Protein AF-A0A8J7Q2M4-F1 (afdb_monomer_lite)

Secondary structure (DSSP, 8-state):
--TTEETTEEPP---TTTS-HHHHTTPPP-HHHHHHHHHHHHHHHHHS-PPP--SSSHHHHHHHHHHHHHHHH-TT-HHHHHHHHHS-S-HHHHHHHHHHHHH-S-PPP-PPP--PPPP--HHHHHHHHHHHHHHHHHHHHHS-GGG-SSPPP-STTTSHHHHHHHHTT-GGGHHHHHHHHHHHHHHHTTS---S-SSSSHHHHHHHHHHHHHHHT-HHHHHHHHHTS--HHHHHH----STTTSHHHHHHHHHHHHHH-SS-HHHHHHHHHHHHHHHS-HHHHHHHHHHS----GGG---TTTSTTTSHHHHHHHHHHHHHHH--HHHHHHHHHHHHHHHHHHHHHHHHHTSTT--GGGG-TTTSHHHHHHHHHHHHHHHT-HHHHHHHHHHHHHHHHHGGG----STTTSHHHHHHHHHHHHHHH--THHHHHHHHHHHHHHTS-BS-TTS-B---TTSS-----TTTSHHHHHHHHHHHH-TTSPPTT---GGGGGS--

Structure (mmCIF, N/CA/C/O backbone):
data_AF-A0A8J7Q2M4-F1
#
_entry.id   AF-A0A8J7Q2M4-F1
#
loop_
_atom_site.group_PDB
_atom_site.id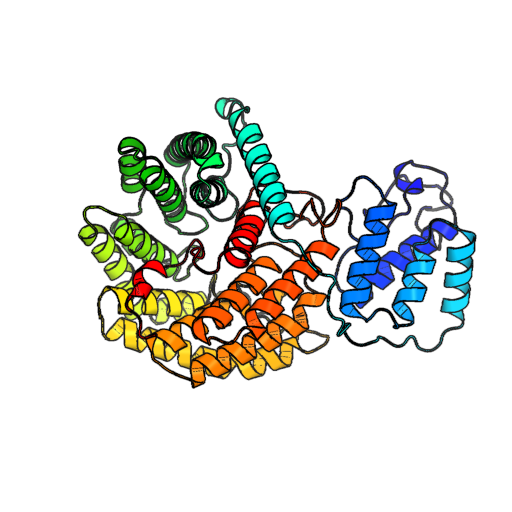
_atom_site.type_symbol
_atom_site.label_atom_id
_atom_site.label_alt_id
_atom_site.label_comp_id
_atom_site.label_asym_id
_atom_site.label_entity_id
_atom_site.label_seq_id
_atom_site.pdbx_PDB_ins_code
_atom_site.Cartn_x
_atom_site.Cartn_y
_atom_site.Cartn_z
_atom_site.occupancy
_atom_site.B_iso_or_equiv
_atom_site.auth_seq_id
_atom_site.auth_comp_id
_atom_site.auth_asym_id
_atom_site.auth_atom_id
_atom_site.pdbx_PDB_model_num
ATOM 1 N N . PHE A 1 1 ? 13.511 6.022 -39.181 1.00 54.66 1 PHE A N 1
ATOM 2 C CA . PHE A 1 1 ? 13.215 6.863 -38.017 1.00 54.66 1 PHE A CA 1
ATOM 3 C C . PHE A 1 1 ? 14.419 7.785 -37.867 1.00 54.66 1 PHE A C 1
ATOM 5 O O . PHE A 1 1 ? 15.517 7.347 -38.203 1.00 54.66 1 PHE A O 1
ATOM 12 N N . GLU A 1 2 ? 14.200 9.055 -37.525 1.00 60.75 2 GLU A N 1
ATOM 13 C CA . GLU A 1 2 ? 15.262 9.991 -37.123 1.00 60.75 2 GLU A CA 1
ATOM 14 C C . GLU A 1 2 ? 14.833 10.677 -35.814 1.00 60.75 2 GLU A C 1
ATOM 16 O O . GLU A 1 2 ? 14.734 11.899 -35.750 1.00 60.75 2 GLU A O 1
ATOM 21 N N . LEU A 1 3 ? 14.487 9.909 -34.773 1.00 65.38 3 LEU A N 1
ATOM 22 C CA . LEU A 1 3 ? 13.840 10.466 -33.567 1.00 65.38 3 LEU A CA 1
ATOM 23 C C . LEU A 1 3 ? 14.702 11.523 -32.852 1.00 65.38 3 LEU A C 1
ATOM 25 O O . LEU A 1 3 ? 14.174 12.378 -32.147 1.00 65.38 3 LEU A O 1
ATOM 29 N N . SER A 1 4 ? 16.019 11.501 -33.064 1.00 65.31 4 SER A N 1
ATOM 30 C CA . SER A 1 4 ? 16.969 12.463 -32.492 1.00 65.31 4 SER A CA 1
ATOM 31 C C . SER A 1 4 ? 17.315 13.651 -33.400 1.00 65.31 4 SER A C 1
ATOM 33 O O . SER A 1 4 ? 18.139 14.483 -33.006 1.00 65.31 4 SER A O 1
ATOM 35 N N . ARG A 1 5 ? 16.745 13.750 -34.612 1.00 71.06 5 ARG A N 1
ATOM 36 C CA . ARG A 1 5 ? 17.002 14.856 -35.552 1.00 71.06 5 ARG A CA 1
ATOM 37 C C . ARG A 1 5 ? 15.711 15.560 -35.964 1.00 71.06 5 ARG A C 1
ATOM 39 O O . ARG A 1 5 ? 14.682 14.941 -36.189 1.00 71.06 5 ARG A O 1
ATOM 46 N N . CYS A 1 6 ? 15.790 16.880 -36.090 1.00 70.06 6 CYS A N 1
ATOM 47 C CA . CYS A 1 6 ? 14.742 17.724 -36.654 1.00 70.06 6 CYS A CA 1
ATOM 48 C C . CYS A 1 6 ? 15.389 18.594 -37.734 1.00 70.06 6 CYS A C 1
ATOM 50 O O . CYS A 1 6 ? 16.362 19.292 -37.445 1.00 70.06 6 CYS A O 1
ATOM 52 N N . ASP A 1 7 ? 14.917 18.478 -38.978 1.00 75.56 7 ASP A N 1
ATOM 53 C CA . ASP A 1 7 ? 15.505 19.121 -40.164 1.00 75.56 7 ASP A CA 1
ATOM 54 C C . ASP A 1 7 ? 17.015 18.853 -40.325 1.00 75.56 7 ASP A C 1
ATOM 56 O O . ASP A 1 7 ? 17.812 19.743 -40.619 1.00 75.56 7 ASP A O 1
ATOM 60 N N . GLY A 1 8 ? 17.438 17.610 -40.069 1.00 74.62 8 GLY A N 1
ATOM 61 C CA . GLY A 1 8 ? 18.845 17.199 -40.139 1.00 74.62 8 GLY A CA 1
ATOM 62 C C . GLY A 1 8 ? 19.716 17.673 -38.968 1.00 74.62 8 GLY A C 1
ATOM 63 O O . GLY A 1 8 ? 20.886 17.293 -38.892 1.00 74.62 8 GLY A O 1
ATOM 64 N N . VAL A 1 9 ? 19.162 18.444 -38.026 1.00 78.69 9 VAL A N 1
ATOM 65 C CA . VAL A 1 9 ? 19.864 18.944 -36.838 1.00 78.69 9 VAL A CA 1
ATOM 66 C C . VAL A 1 9 ? 19.563 18.058 -35.636 1.00 78.69 9 VAL A C 1
ATOM 68 O O . VAL A 1 9 ? 18.403 17.864 -35.267 1.00 78.69 9 VAL A O 1
ATOM 71 N N . GLN A 1 10 ? 20.610 17.557 -34.979 1.00 81.19 10 GLN A N 1
ATOM 72 C CA . GLN A 1 10 ? 20.460 16.858 -33.706 1.00 81.19 10 GLN A CA 1
ATOM 73 C C . GLN A 1 10 ? 20.028 17.830 -32.607 1.00 81.19 10 GLN A C 1
ATOM 75 O O . GLN A 1 10 ? 20.645 18.878 -32.403 1.00 81.19 10 GLN A O 1
ATOM 80 N N . ARG A 1 11 ? 18.985 17.461 -31.863 1.00 80.62 11 ARG A N 1
ATOM 81 C CA . ARG A 1 11 ? 18.582 18.165 -30.643 1.00 80.62 11 ARG A CA 1
ATOM 82 C C . ARG A 1 11 ? 19.060 17.366 -29.442 1.00 80.62 11 ARG A C 1
ATOM 84 O O . ARG A 1 11 ? 18.875 16.155 -29.400 1.00 80.62 11 ARG A O 1
ATOM 91 N N . TYR A 1 12 ? 19.668 18.042 -28.470 1.00 80.50 12 TYR A N 1
ATOM 92 C CA . TYR A 1 12 ? 19.972 17.396 -27.201 1.00 80.50 12 TYR A CA 1
ATOM 93 C C . TYR A 1 12 ? 18.667 17.126 -26.454 1.00 80.50 12 TYR A C 1
ATOM 95 O O . TYR A 1 12 ? 17.903 18.047 -26.164 1.00 80.50 12 TYR A O 1
ATOM 103 N N . GLY A 1 13 ? 18.416 15.857 -26.169 1.00 76.19 13 GLY A N 1
ATOM 104 C CA . GLY A 1 13 ? 17.233 15.386 -25.473 1.00 76.19 13 GLY A CA 1
ATOM 105 C C . GLY A 1 13 ? 17.341 13.885 -25.264 1.00 76.19 13 GLY A C 1
ATOM 106 O O . GLY A 1 13 ? 17.890 13.174 -26.103 1.00 76.19 13 GLY A O 1
ATOM 107 N N . TRP A 1 14 ? 16.854 13.411 -24.125 1.00 85.19 14 TRP A N 1
ATOM 108 C CA . TRP A 1 14 ? 16.792 11.989 -23.820 1.00 85.19 14 TRP A CA 1
ATOM 109 C C . TRP A 1 14 ? 15.557 11.715 -22.966 1.00 85.19 14 TRP A C 1
ATOM 111 O O . TRP A 1 14 ? 15.141 12.556 -22.165 1.00 85.19 14 TRP A O 1
ATOM 121 N N . SER A 1 15 ? 14.977 10.534 -23.139 1.00 89.38 15 SER A N 1
ATOM 122 C CA . SER A 1 15 ? 13.869 10.038 -22.325 1.00 89.38 15 SER A CA 1
ATOM 123 C C . SER A 1 15 ? 14.352 8.821 -21.547 1.00 89.38 15 SER A C 1
ATOM 125 O O . SER A 1 15 ? 14.876 7.872 -22.134 1.00 89.38 15 SER A O 1
ATOM 127 N N . ALA A 1 16 ? 14.227 8.854 -20.219 1.00 89.75 16 ALA A N 1
ATOM 128 C CA . ALA A 1 16 ? 14.789 7.821 -19.356 1.00 89.75 16 ALA A CA 1
ATOM 129 C C . ALA A 1 16 ? 14.240 6.434 -19.697 1.00 89.75 16 ALA A C 1
ATOM 131 O O . ALA A 1 16 ? 13.033 6.256 -19.812 1.00 89.75 16 ALA A O 1
ATOM 132 N N . GLY A 1 17 ? 15.141 5.474 -19.931 1.00 92.56 17 GLY A N 1
ATOM 133 C CA . GLY A 1 17 ? 14.787 4.104 -20.309 1.00 92.56 17 GLY A CA 1
ATOM 134 C C . GLY A 1 17 ? 14.339 3.918 -21.767 1.00 92.56 17 GLY A C 1
ATOM 135 O O . GLY A 1 17 ? 14.382 2.803 -22.276 1.00 92.56 17 GLY A O 1
ATOM 136 N N . TYR A 1 18 ? 13.965 4.994 -22.464 1.00 94.12 18 TYR A N 1
ATOM 137 C CA . TYR A 1 18 ? 13.551 4.972 -23.873 1.00 94.12 18 TYR A CA 1
ATOM 138 C C . TYR A 1 18 ? 14.671 5.373 -24.839 1.00 94.12 18 TYR A C 1
ATOM 140 O O . TYR A 1 18 ? 14.650 4.998 -26.009 1.00 94.12 18 TYR A O 1
ATOM 148 N N . SER A 1 19 ? 15.655 6.130 -24.367 1.00 90.25 19 SER A N 1
ATOM 149 C CA . SER A 1 19 ? 16.821 6.552 -25.140 1.00 90.25 19 SER A CA 1
ATOM 150 C C . SER A 1 19 ? 18.034 5.681 -24.826 1.00 90.25 19 SER A C 1
ATOM 152 O O . SER A 1 19 ? 18.314 5.402 -23.659 1.00 90.25 19 SER A O 1
ATOM 154 N N . HIS A 1 20 ? 18.812 5.323 -25.851 1.00 89.00 20 HIS A N 1
ATOM 155 C CA . HIS A 1 20 ? 20.109 4.676 -25.649 1.00 89.00 20 HIS A CA 1
ATOM 156 C C . HIS A 1 20 ? 21.079 5.612 -24.897 1.00 89.00 20 HIS A C 1
ATOM 158 O O . HIS A 1 20 ? 21.029 6.837 -25.050 1.00 89.00 20 HIS A O 1
ATOM 164 N N . VAL A 1 21 ? 21.998 5.052 -24.097 1.00 85.69 21 VAL A N 1
ATOM 165 C CA . VAL A 1 21 ? 22.887 5.818 -23.194 1.00 85.69 21 VAL A CA 1
ATOM 166 C C . VAL A 1 21 ? 23.758 6.861 -23.914 1.00 85.69 21 VAL A C 1
ATOM 168 O O . VAL A 1 21 ? 24.092 7.892 -23.328 1.00 85.69 21 VAL A O 1
ATOM 171 N N . CYS A 1 22 ? 24.079 6.643 -25.193 1.00 85.62 22 CYS A N 1
ATOM 172 C CA . CYS A 1 22 ? 24.818 7.598 -26.028 1.00 85.62 22 CYS A CA 1
ATOM 173 C C . CYS A 1 22 ? 24.099 8.959 -26.142 1.00 85.62 22 CYS A C 1
ATOM 175 O O . CYS A 1 22 ? 24.745 10.007 -26.103 1.00 85.62 22 CYS A O 1
ATOM 177 N N . GLN A 1 23 ? 22.760 8.972 -26.184 1.00 83.50 23 GLN A N 1
ATOM 178 C CA . GLN A 1 23 ? 21.968 10.202 -26.299 1.00 83.50 23 GLN A CA 1
ATOM 179 C C . GLN A 1 23 ? 22.057 11.045 -25.023 1.00 83.50 23 GLN A C 1
ATOM 181 O O . GLN A 1 23 ? 22.175 12.268 -25.097 1.00 83.50 23 GLN A O 1
ATOM 186 N N . ARG A 1 24 ? 22.115 10.404 -23.846 1.00 84.12 24 ARG A N 1
ATOM 187 C CA . ARG A 1 24 ? 22.366 11.091 -22.565 1.00 84.12 24 ARG A CA 1
ATOM 188 C C . ARG A 1 24 ? 23.734 11.782 -22.545 1.00 84.12 24 ARG A C 1
ATOM 190 O O . ARG A 1 24 ? 23.892 12.805 -21.890 1.00 84.12 24 ARG A O 1
ATOM 197 N N . ARG A 1 25 ? 24.717 11.245 -23.273 1.00 86.44 25 ARG A N 1
ATOM 198 C CA . ARG A 1 25 ? 26.064 11.821 -23.434 1.00 86.44 25 ARG A CA 1
ATOM 199 C C . ARG A 1 25 ? 26.156 12.842 -24.575 1.00 86.44 25 ARG A C 1
ATOM 201 O O . ARG A 1 25 ? 27.236 13.366 -24.827 1.00 86.44 25 ARG A O 1
ATOM 208 N N . ASN A 1 26 ? 25.035 13.139 -25.240 1.00 85.06 26 ASN A N 1
ATOM 209 C CA . ASN A 1 26 ? 24.953 13.989 -26.428 1.00 85.06 26 ASN A CA 1
ATOM 210 C C . ASN A 1 26 ? 25.870 13.535 -27.580 1.00 85.06 26 ASN A C 1
ATOM 212 O O . ASN A 1 26 ? 26.388 14.355 -28.339 1.00 85.06 26 ASN A O 1
ATOM 216 N N . GLU A 1 27 ? 26.095 12.229 -27.707 1.00 88.56 27 GLU A N 1
ATOM 217 C CA . GLU A 1 27 ? 26.829 11.673 -28.843 1.00 88.56 27 GLU A CA 1
ATOM 218 C C . GLU A 1 27 ? 25.993 11.797 -30.137 1.00 88.56 27 GLU A C 1
ATOM 220 O O . GLU A 1 27 ? 24.762 11.885 -30.061 1.00 88.56 27 GLU A O 1
ATOM 225 N N . PRO A 1 28 ? 26.616 11.814 -31.335 1.00 86.88 28 PRO A N 1
ATOM 226 C CA . PRO A 1 28 ? 25.882 11.849 -32.595 1.00 86.88 28 PRO A CA 1
ATOM 227 C C . PRO A 1 28 ? 24.929 10.658 -32.740 1.00 86.88 28 PRO A C 1
ATOM 229 O O . PRO A 1 28 ? 25.374 9.510 -32.816 1.00 86.88 28 PRO A O 1
ATOM 232 N N . ALA A 1 29 ? 23.631 10.939 -32.818 1.00 84.56 29 ALA A N 1
ATOM 233 C CA . ALA A 1 29 ? 22.599 9.919 -32.919 1.00 84.56 29 ALA A CA 1
ATOM 234 C C . ALA A 1 29 ? 22.692 9.147 -34.240 1.00 84.56 29 ALA A C 1
ATOM 236 O O . ALA A 1 29 ? 22.943 9.727 -35.310 1.00 84.56 29 ALA A O 1
ATOM 237 N N . ARG A 1 30 ? 22.452 7.839 -34.152 1.00 86.81 30 ARG A N 1
ATOM 238 C CA . ARG A 1 30 ? 22.443 6.896 -35.274 1.00 86.81 30 ARG A CA 1
ATOM 239 C C . ARG A 1 30 ? 21.058 6.276 -35.440 1.00 86.81 30 ARG A C 1
ATOM 241 O O . ARG A 1 30 ? 20.258 6.253 -34.511 1.00 86.81 30 ARG A O 1
ATOM 248 N N . VAL A 1 31 ? 20.782 5.720 -36.620 1.00 86.44 31 VAL A N 1
ATOM 249 C CA . VAL A 1 31 ? 19.495 5.053 -36.907 1.00 86.44 31 VAL A CA 1
ATOM 250 C C . VAL A 1 31 ? 19.258 3.872 -35.961 1.00 86.44 31 VAL A C 1
ATOM 252 O O . VAL A 1 31 ? 18.121 3.565 -35.611 1.00 86.44 31 VAL A O 1
ATOM 255 N N . GLU A 1 32 ? 20.324 3.210 -35.519 1.00 90.50 32 GLU A N 1
ATOM 256 C CA . GLU A 1 32 ? 20.256 2.076 -34.603 1.00 90.50 32 GLU A CA 1
ATOM 257 C C . GLU A 1 32 ? 19.835 2.467 -33.183 1.00 90.50 32 GLU A C 1
ATOM 259 O O . GLU A 1 32 ? 19.390 1.598 -32.431 1.00 90.50 32 GLU A O 1
ATOM 264 N N . ASP A 1 33 ? 19.934 3.745 -32.810 1.00 89.81 33 ASP A N 1
ATOM 265 C CA . ASP A 1 33 ? 19.435 4.244 -31.524 1.00 89.81 33 ASP A CA 1
ATOM 266 C C . ASP A 1 33 ? 17.899 4.302 -31.518 1.00 89.81 33 ASP A C 1
ATOM 268 O O . ASP A 1 33 ? 17.270 4.003 -30.505 1.00 89.81 33 ASP A O 1
ATOM 272 N N . ASP A 1 34 ? 17.271 4.546 -32.671 1.00 90.31 34 ASP A N 1
ATOM 273 C CA . ASP A 1 34 ? 15.809 4.508 -32.798 1.00 90.31 34 ASP A CA 1
ATOM 274 C C . ASP A 1 34 ? 15.253 3.084 -32.650 1.00 90.31 34 ASP A C 1
ATOM 276 O O . ASP A 1 34 ? 14.114 2.895 -32.218 1.00 90.31 34 ASP A O 1
ATOM 280 N N . TYR A 1 35 ? 16.047 2.058 -32.980 1.00 94.12 35 TYR A N 1
ATOM 281 C CA . TYR A 1 35 ? 15.668 0.664 -32.736 1.00 94.12 35 TYR A CA 1
ATOM 282 C C . TYR A 1 35 ? 15.682 0.315 -31.243 1.00 94.12 35 TYR A C 1
ATOM 284 O O . TYR A 1 35 ? 14.840 -0.473 -30.814 1.00 94.12 35 TYR A O 1
ATOM 292 N N . TYR A 1 36 ? 16.552 0.952 -30.450 1.00 94.56 36 TYR A N 1
ATOM 293 C CA . TYR A 1 36 ? 16.499 0.858 -28.989 1.00 94.56 36 TYR A CA 1
ATOM 294 C C . TYR A 1 36 ? 15.200 1.468 -28.458 1.00 94.56 36 TYR A C 1
ATOM 296 O O . TYR A 1 36 ? 14.459 0.810 -27.726 1.00 94.56 36 TYR A O 1
ATOM 304 N N . SER A 1 37 ? 14.867 2.686 -28.900 1.00 94.06 37 SER A N 1
ATOM 305 C CA . SER A 1 37 ? 13.611 3.341 -28.519 1.00 94.06 37 SER A CA 1
ATOM 306 C C . SER A 1 37 ? 12.389 2.523 -28.918 1.00 94.06 37 SER A C 1
ATOM 308 O O . SER A 1 37 ? 11.468 2.377 -28.120 1.00 94.06 37 SER A O 1
ATOM 310 N N . LEU A 1 38 ? 12.404 1.898 -30.099 1.00 94.75 38 LEU A N 1
ATOM 311 C CA . LEU A 1 38 ? 11.361 0.961 -30.509 1.00 94.75 38 LEU A CA 1
ATOM 312 C C . LEU A 1 38 ? 11.246 -0.234 -29.549 1.00 94.75 38 LEU A C 1
ATOM 314 O O . LEU A 1 38 ? 10.132 -0.608 -29.190 1.00 94.75 38 LEU A O 1
ATOM 318 N N . GLY A 1 39 ? 12.365 -0.820 -29.113 1.00 96.31 39 GLY A N 1
ATOM 319 C CA . GLY A 1 39 ? 12.376 -1.896 -28.116 1.00 96.31 39 GLY A CA 1
ATOM 320 C C . GLY A 1 39 ? 11.720 -1.478 -26.798 1.00 96.31 39 GLY A C 1
ATOM 321 O O . GLY A 1 39 ? 10.838 -2.179 -26.299 1.00 96.31 39 GLY A O 1
ATOM 322 N N . ALA A 1 40 ? 12.082 -0.302 -26.283 1.00 97.00 40 ALA A N 1
ATOM 323 C CA . ALA A 1 40 ? 11.507 0.267 -25.064 1.00 97.00 40 ALA A CA 1
ATOM 324 C C . ALA A 1 40 ? 10.006 0.581 -25.211 1.00 97.00 40 ALA A C 1
ATOM 326 O O . ALA A 1 40 ? 9.207 0.284 -24.322 1.00 97.00 40 ALA A O 1
ATOM 327 N N . THR A 1 41 ? 9.582 1.108 -26.362 1.00 96.56 41 THR A N 1
ATOM 328 C CA . THR A 1 41 ? 8.161 1.347 -26.654 1.00 96.56 41 THR A CA 1
ATOM 329 C C . THR A 1 41 ? 7.369 0.045 -26.759 1.00 96.56 41 THR A C 1
ATOM 331 O O . THR A 1 41 ? 6.253 -0.027 -26.249 1.00 96.56 41 THR A O 1
ATOM 334 N N . LEU A 1 42 ? 7.924 -1.002 -27.378 1.00 95.44 42 LEU A N 1
ATOM 335 C CA . LEU A 1 42 ? 7.275 -2.315 -27.439 1.00 95.44 42 LEU A CA 1
ATOM 336 C C . LEU A 1 42 ? 7.160 -2.951 -26.050 1.00 95.44 42 LEU A C 1
ATOM 338 O O . LEU A 1 42 ? 6.119 -3.527 -25.735 1.00 95.44 42 LEU A O 1
ATOM 342 N N . PHE A 1 43 ? 8.183 -2.805 -25.204 1.00 96.56 43 PHE A N 1
ATOM 343 C CA . PHE A 1 43 ? 8.111 -3.194 -23.797 1.00 96.56 43 PHE A CA 1
ATOM 344 C C . PHE A 1 43 ? 6.931 -2.515 -23.087 1.00 96.56 43 PHE A C 1
ATOM 346 O O . PHE A 1 43 ? 6.093 -3.205 -22.494 1.00 96.56 43 PHE A O 1
ATOM 353 N N . HIS A 1 44 ? 6.825 -1.189 -23.198 1.00 95.81 44 HIS A N 1
ATOM 354 C CA . HIS A 1 44 ? 5.735 -0.430 -22.590 1.00 95.81 44 HIS A CA 1
ATOM 355 C C . HIS A 1 44 ? 4.371 -0.852 -23.142 1.00 95.81 44 HIS A C 1
ATOM 357 O O . HIS A 1 44 ? 3.447 -1.119 -22.378 1.00 95.81 44 HIS A O 1
ATOM 363 N N . ALA A 1 45 ? 4.244 -0.999 -24.461 1.00 93.44 45 ALA A N 1
ATOM 364 C CA . ALA A 1 45 ? 2.989 -1.384 -25.102 1.00 93.44 45 ALA A CA 1
ATOM 365 C C . ALA A 1 45 ? 2.475 -2.761 -24.642 1.00 93.44 45 ALA A C 1
ATOM 367 O O . ALA A 1 45 ? 1.267 -2.975 -24.558 1.00 93.44 45 ALA A O 1
ATOM 368 N N . VAL A 1 46 ? 3.380 -3.698 -24.346 1.00 91.12 46 VAL A N 1
ATOM 369 C CA . VAL A 1 46 ? 3.028 -5.057 -23.908 1.00 91.12 46 VAL A CA 1
ATOM 370 C C . VAL A 1 46 ? 2.727 -5.120 -22.412 1.00 91.12 46 VAL A C 1
ATOM 372 O O . VAL A 1 46 ? 1.823 -5.844 -21.993 1.00 91.12 46 VAL A O 1
ATOM 375 N N . THR A 1 47 ? 3.494 -4.398 -21.598 1.00 91.69 47 THR A N 1
ATOM 376 C CA . THR A 1 47 ? 3.449 -4.538 -20.134 1.00 91.69 47 THR A CA 1
ATOM 377 C C . THR A 1 47 ? 2.606 -3.468 -19.445 1.00 91.69 47 THR A C 1
ATOM 379 O O . THR A 1 47 ? 2.062 -3.731 -18.372 1.00 91.69 47 THR A O 1
ATOM 382 N N . GLY A 1 48 ? 2.476 -2.285 -20.050 1.00 91.81 48 GLY A N 1
ATOM 383 C CA . GLY A 1 48 ? 1.953 -1.074 -19.414 1.00 91.81 48 GLY A CA 1
ATOM 384 C C . GLY A 1 48 ? 2.912 -0.451 -18.391 1.00 91.81 48 GLY A C 1
ATOM 385 O O . GLY A 1 48 ? 2.476 0.364 -17.582 1.00 91.81 48 GLY A O 1
ATOM 386 N N . ILE A 1 49 ? 4.183 -0.862 -18.388 1.00 94.69 49 ILE A N 1
ATOM 387 C CA . ILE A 1 49 ? 5.229 -0.422 -17.457 1.00 94.69 49 ILE A CA 1
ATOM 388 C C . ILE A 1 49 ? 6.268 0.376 -18.255 1.00 94.69 49 ILE A C 1
ATOM 390 O O . ILE A 1 49 ? 6.605 0.008 -19.379 1.00 94.69 49 ILE A O 1
ATOM 394 N N . ASP A 1 50 ? 6.780 1.467 -17.692 1.00 95.62 50 ASP A N 1
ATOM 395 C CA . ASP A 1 50 ? 7.947 2.160 -18.247 1.00 95.62 50 ASP A CA 1
ATOM 396 C C . ASP A 1 50 ? 9.241 1.364 -18.001 1.00 95.62 50 ASP A C 1
ATOM 398 O O . ASP A 1 50 ? 9.337 0.649 -17.000 1.00 95.62 50 ASP A O 1
ATOM 402 N N . PRO A 1 51 ? 10.246 1.436 -18.895 1.00 96.75 51 PRO A N 1
ATOM 403 C CA . PRO A 1 51 ? 11.514 0.747 -18.680 1.00 96.75 51 PRO A CA 1
ATOM 404 C C . PRO A 1 51 ? 12.142 1.117 -17.329 1.00 96.75 51 PRO A C 1
ATOM 406 O O . PRO A 1 51 ? 12.054 2.258 -16.874 1.00 96.75 51 PRO A O 1
ATOM 409 N N . ILE A 1 52 ? 12.781 0.141 -16.685 1.00 96.19 52 ILE A N 1
ATOM 410 C CA . ILE A 1 52 ? 13.349 0.308 -15.344 1.00 96.19 52 ILE A CA 1
ATOM 411 C C . ILE A 1 52 ? 14.605 1.177 -15.426 1.00 96.19 52 ILE A C 1
ATOM 413 O O . ILE A 1 52 ? 15.463 0.935 -16.269 1.00 96.19 52 ILE A O 1
ATOM 417 N N . VAL A 1 53 ? 14.713 2.181 -14.549 1.00 94.75 53 VAL A N 1
ATOM 418 C CA . VAL A 1 53 ? 15.806 3.177 -14.542 1.00 94.75 53 VAL A CA 1
ATOM 419 C C . VAL A 1 53 ? 16.381 3.427 -13.141 1.00 94.75 53 VAL A C 1
ATOM 421 O O . VAL A 1 53 ? 16.841 4.523 -12.834 1.00 94.75 53 VAL A O 1
ATOM 424 N N . MET A 1 54 ? 16.328 2.414 -12.276 1.00 94.50 54 MET A N 1
ATOM 425 C CA . MET A 1 54 ? 16.700 2.526 -10.860 1.00 94.50 54 MET A CA 1
ATOM 426 C C . MET A 1 54 ? 18.195 2.350 -10.581 1.00 94.50 54 MET A C 1
ATOM 428 O O . MET A 1 54 ? 18.683 2.827 -9.556 1.00 94.50 54 MET A O 1
ATOM 432 N N . ASP A 1 55 ? 18.919 1.643 -11.445 1.00 93.06 55 ASP A N 1
ATOM 433 C CA . ASP A 1 55 ? 20.351 1.406 -11.280 1.00 93.06 55 ASP A CA 1
ATOM 434 C C . ASP A 1 55 ? 21.189 2.514 -11.940 1.00 93.06 55 ASP A C 1
ATOM 436 O O . ASP A 1 55 ? 20.768 3.139 -12.918 1.00 93.06 55 ASP A O 1
ATOM 440 N N . GLN A 1 56 ? 22.394 2.753 -11.420 1.00 89.38 56 GLN A N 1
ATOM 441 C CA . GLN A 1 56 ? 23.360 3.636 -12.079 1.00 89.38 56 GLN A CA 1
ATOM 442 C C . GLN A 1 56 ? 23.954 2.977 -13.326 1.00 89.38 56 GLN A C 1
ATOM 444 O O . GLN A 1 56 ? 24.347 3.688 -14.254 1.00 89.38 56 GLN A O 1
ATOM 449 N N . ASP A 1 57 ? 23.997 1.644 -13.358 1.00 91.88 57 ASP A N 1
ATOM 450 C CA . ASP A 1 57 ? 24.391 0.861 -14.520 1.00 91.88 57 ASP A CA 1
ATOM 451 C C . ASP A 1 57 ? 23.222 0.708 -15.524 1.00 91.88 57 ASP A C 1
ATOM 453 O O . ASP A 1 57 ? 22.202 0.078 -15.220 1.00 91.88 57 ASP A O 1
ATOM 457 N N . PRO A 1 58 ? 23.340 1.252 -16.753 1.00 90.31 58 PRO A N 1
ATOM 458 C CA . PRO A 1 58 ? 22.334 1.074 -17.797 1.00 90.31 58 PRO A CA 1
ATOM 459 C C . PRO A 1 58 ? 22.099 -0.389 -18.195 1.00 90.31 58 PRO A C 1
ATOM 461 O O . PRO A 1 58 ? 20.980 -0.727 -18.583 1.00 90.31 58 PRO A O 1
ATOM 464 N N . GLU A 1 59 ? 23.107 -1.261 -18.106 1.00 92.25 59 GLU A N 1
ATOM 465 C CA . GLU A 1 59 ? 22.950 -2.676 -18.467 1.00 92.25 59 GLU A CA 1
ATOM 466 C C . GLU A 1 59 ? 22.073 -3.411 -17.447 1.00 92.25 59 GLU A C 1
ATOM 468 O O . GLU A 1 59 ? 21.147 -4.133 -17.830 1.00 92.25 59 GLU A O 1
ATOM 473 N N . ALA A 1 60 ? 22.276 -3.150 -16.151 1.00 93.56 60 ALA A N 1
ATOM 474 C CA . ALA A 1 60 ? 21.407 -3.646 -15.085 1.00 93.56 60 ALA A CA 1
ATOM 475 C C . ALA A 1 60 ? 19.940 -3.208 -15.278 1.00 93.56 60 ALA A C 1
ATOM 477 O O . ALA A 1 60 ? 19.017 -4.016 -15.135 1.00 93.56 60 ALA A O 1
ATOM 478 N N . ASN A 1 61 ? 19.712 -1.957 -15.683 1.00 95.00 61 ASN A N 1
ATOM 479 C CA . ASN A 1 61 ? 18.381 -1.424 -15.992 1.00 95.00 61 ASN A CA 1
ATOM 480 C C . ASN A 1 61 ? 17.702 -2.141 -17.174 1.00 95.00 61 ASN A C 1
ATOM 482 O O . ASN A 1 61 ? 16.516 -2.494 -17.103 1.00 95.00 61 ASN A O 1
ATOM 486 N N . VAL A 1 62 ? 18.448 -2.427 -18.247 1.00 95.81 62 VAL A N 1
ATOM 487 C CA . VAL A 1 62 ? 17.946 -3.232 -19.375 1.00 95.81 62 VAL A CA 1
ATOM 488 C C . VAL A 1 62 ? 17.619 -4.655 -18.917 1.00 95.81 62 VAL A C 1
ATOM 490 O O . VAL A 1 62 ? 16.542 -5.167 -19.233 1.00 95.81 62 VAL A O 1
ATOM 493 N N . ALA A 1 63 ? 18.478 -5.282 -18.111 1.00 95.38 63 ALA A N 1
ATOM 494 C CA . ALA A 1 63 ? 18.230 -6.619 -17.574 1.00 95.38 63 ALA A CA 1
ATOM 495 C C . ALA A 1 63 ? 16.953 -6.681 -16.711 1.00 95.38 63 ALA A C 1
ATOM 497 O O . ALA A 1 63 ? 16.175 -7.638 -16.813 1.00 95.38 63 ALA A O 1
ATOM 498 N N . GLN A 1 64 ? 16.685 -5.648 -15.907 1.00 95.69 64 GLN A N 1
ATOM 499 C CA . GLN A 1 64 ? 15.458 -5.554 -15.110 1.00 95.69 64 GLN A CA 1
ATOM 500 C C . GLN A 1 64 ? 14.214 -5.299 -15.962 1.00 95.69 64 GLN A C 1
ATOM 502 O O . GLN A 1 64 ? 13.176 -5.936 -15.759 1.00 95.69 64 GLN A O 1
ATOM 507 N N . THR A 1 65 ? 14.336 -4.461 -16.991 1.00 96.81 65 THR A N 1
ATOM 508 C CA . THR A 1 65 ? 13.281 -4.249 -17.994 1.00 96.81 65 THR A CA 1
ATOM 509 C C . THR A 1 65 ? 12.894 -5.571 -18.671 1.00 96.81 65 THR A C 1
ATOM 511 O O . THR A 1 65 ? 11.716 -5.930 -18.742 1.00 96.81 65 THR A O 1
ATOM 514 N N . LEU A 1 66 ? 13.874 -6.379 -19.078 1.00 96.56 66 LEU A N 1
ATOM 515 C CA . LEU A 1 66 ? 13.624 -7.698 -19.671 1.00 96.56 66 LEU A CA 1
ATOM 516 C C . LEU A 1 66 ? 13.075 -8.720 -18.664 1.00 96.56 66 LEU A C 1
ATOM 518 O O . LEU A 1 66 ? 12.252 -9.566 -19.030 1.00 96.56 66 LEU A O 1
ATOM 522 N N . SER A 1 67 ? 13.469 -8.624 -17.393 1.00 95.00 67 SER A N 1
ATOM 523 C CA . SER A 1 67 ? 12.909 -9.445 -16.312 1.00 95.00 67 SER A CA 1
ATOM 524 C C . SER A 1 67 ? 11.426 -9.135 -16.081 1.00 95.00 67 SER A C 1
ATOM 526 O O . SER A 1 67 ? 10.621 -10.060 -15.957 1.00 95.00 67 SER A O 1
ATOM 528 N N . CYS A 1 68 ? 11.032 -7.857 -16.118 1.00 95.12 68 CYS A N 1
ATOM 529 C CA . CYS A 1 68 ? 9.626 -7.446 -16.095 1.00 95.12 68 CYS A CA 1
ATOM 530 C C . CYS A 1 68 ? 8.844 -8.017 -17.285 1.00 95.12 68 CYS A C 1
ATOM 532 O O . CYS A 1 68 ? 7.771 -8.594 -17.100 1.00 95.12 68 CYS A O 1
ATOM 534 N N . LEU A 1 69 ? 9.391 -7.913 -18.501 1.00 95.56 69 LEU A N 1
ATOM 535 C CA . LEU A 1 69 ? 8.740 -8.443 -19.703 1.00 95.56 69 LEU A CA 1
ATOM 536 C C . LEU A 1 69 ? 8.530 -9.958 -19.610 1.00 95.56 69 LEU A C 1
ATOM 538 O O . LEU A 1 69 ? 7.467 -10.469 -19.961 1.00 95.56 69 LEU A O 1
ATOM 542 N N . THR A 1 70 ? 9.534 -10.662 -19.089 1.00 94.31 70 THR A N 1
ATOM 543 C CA . THR A 1 70 ? 9.500 -12.110 -18.861 1.00 94.31 70 THR A CA 1
ATOM 544 C C . THR A 1 70 ? 8.440 -12.499 -17.833 1.00 94.31 70 THR A C 1
ATOM 546 O O . THR A 1 70 ? 7.738 -13.488 -18.036 1.00 94.31 70 THR A O 1
ATOM 549 N N . ALA A 1 71 ? 8.266 -11.718 -16.763 1.00 92.06 71 ALA A N 1
ATOM 550 C CA . ALA A 1 71 ? 7.216 -11.962 -15.775 1.00 92.06 71 ALA A CA 1
ATOM 551 C C . ALA A 1 71 ? 5.804 -11.838 -16.378 1.00 92.06 71 ALA A C 1
ATOM 553 O O . ALA A 1 71 ? 4.905 -12.589 -16.004 1.00 92.06 71 ALA A O 1
ATOM 554 N N . VAL A 1 72 ? 5.613 -10.930 -17.342 1.00 91.50 72 VAL A N 1
ATOM 555 C CA . VAL A 1 72 ? 4.323 -10.725 -18.023 1.00 91.50 72 VAL A CA 1
ATOM 556 C C . VAL A 1 72 ? 4.071 -11.767 -19.117 1.00 91.50 72 VAL A C 1
ATOM 558 O O . VAL A 1 72 ? 2.966 -12.297 -19.209 1.00 91.50 72 VAL A O 1
ATOM 561 N N . CYS A 1 73 ? 5.070 -12.053 -19.954 1.00 90.69 73 CYS A N 1
ATOM 562 C CA . CYS A 1 73 ? 4.891 -12.828 -21.189 1.00 90.69 73 CYS A CA 1
ATOM 563 C C . CYS A 1 73 ? 5.394 -14.273 -21.116 1.00 90.69 73 CYS A C 1
ATOM 565 O O . CYS A 1 73 ? 5.106 -15.052 -22.021 1.00 90.69 73 CYS A O 1
ATOM 567 N N . GLY A 1 74 ? 6.187 -14.620 -20.103 1.00 89.25 74 GLY A N 1
ATOM 568 C CA . GLY A 1 74 ? 6.918 -15.883 -20.045 1.00 89.25 74 GLY A CA 1
ATOM 569 C C . GLY A 1 74 ? 8.216 -15.864 -20.860 1.00 89.25 74 GLY A C 1
ATOM 570 O O . GLY A 1 74 ? 8.288 -15.287 -21.943 1.00 89.25 74 GLY A O 1
ATOM 571 N N . ALA A 1 75 ? 9.256 -16.536 -20.356 1.00 85.81 75 ALA A N 1
ATOM 572 C CA . ALA A 1 75 ? 10.609 -16.493 -20.932 1.00 85.81 75 ALA A CA 1
ATOM 573 C C . ALA A 1 75 ? 10.695 -17.009 -22.381 1.00 85.81 75 ALA A C 1
ATOM 575 O O . ALA A 1 75 ? 11.559 -16.582 -23.141 1.00 85.81 75 ALA A O 1
ATOM 576 N N . GLY A 1 76 ? 9.796 -17.918 -22.770 1.00 85.12 76 GLY A N 1
ATOM 577 C CA . GLY A 1 76 ? 9.746 -18.496 -24.116 1.00 85.12 76 GLY A CA 1
ATOM 578 C C . GLY A 1 76 ? 8.987 -17.660 -25.151 1.00 85.12 76 GLY A C 1
ATOM 579 O O . GLY A 1 76 ? 8.906 -18.072 -26.307 1.00 85.12 76 GLY A O 1
ATOM 580 N N . ALA A 1 77 ? 8.394 -16.522 -24.774 1.00 89.06 77 ALA A N 1
ATOM 581 C CA . ALA A 1 77 ? 7.595 -15.738 -25.709 1.00 89.06 77 ALA A CA 1
ATOM 582 C C . ALA A 1 77 ? 8.480 -15.049 -26.770 1.00 89.06 77 ALA A C 1
ATOM 584 O O . ALA A 1 77 ? 9.433 -14.354 -26.407 1.00 89.06 77 ALA A O 1
ATOM 585 N N . PRO A 1 78 ? 8.147 -15.142 -28.076 1.00 90.12 78 PRO A N 1
ATOM 586 C CA . PRO A 1 78 ? 8.916 -14.499 -29.148 1.00 90.12 78 PRO A CA 1
ATOM 587 C C . PRO A 1 78 ? 9.137 -12.993 -28.951 1.00 90.12 78 PRO A C 1
ATOM 589 O O . PRO A 1 78 ? 10.187 -12.466 -29.317 1.00 90.12 78 PRO A O 1
ATOM 592 N N . VAL A 1 79 ? 8.171 -12.305 -28.331 1.00 92.12 79 VAL A N 1
ATOM 593 C CA . VAL A 1 79 ? 8.274 -10.873 -28.013 1.00 92.12 79 VAL A CA 1
ATOM 594 C C . VAL A 1 79 ? 9.424 -10.562 -27.047 1.00 92.12 79 VAL A C 1
ATOM 596 O O . VAL A 1 79 ? 10.070 -9.530 -27.202 1.00 92.12 79 VAL A O 1
ATOM 599 N N . VAL A 1 80 ? 9.739 -11.462 -26.106 1.00 94.06 80 VAL A N 1
ATOM 600 C CA . VAL A 1 80 ? 10.847 -11.285 -25.150 1.00 94.06 80 VAL A CA 1
ATOM 601 C C . VAL A 1 80 ? 12.180 -11.282 -25.889 1.00 94.06 80 VAL A C 1
ATOM 603 O O . VAL A 1 80 ? 12.993 -10.384 -25.686 1.00 94.06 80 VAL A O 1
ATOM 606 N N . GLY A 1 81 ? 12.381 -12.249 -26.790 1.00 94.00 81 GLY A N 1
ATOM 607 C CA . GLY A 1 81 ? 13.589 -12.325 -27.612 1.00 94.00 81 GLY A CA 1
ATOM 608 C C . GLY A 1 81 ? 13.736 -11.120 -28.541 1.00 94.00 81 GLY A C 1
ATOM 609 O O . GLY A 1 81 ? 14.824 -10.571 -28.662 1.00 94.00 81 GLY A O 1
ATOM 610 N N . LEU A 1 82 ? 12.639 -10.663 -29.152 1.00 95.50 82 LEU A N 1
ATOM 611 C CA . LEU A 1 82 ? 12.661 -9.472 -29.998 1.00 95.50 82 LEU A CA 1
ATOM 612 C C . LEU A 1 82 ? 13.044 -8.210 -29.215 1.00 95.50 82 LEU A C 1
ATOM 614 O O . LEU A 1 82 ? 13.918 -7.472 -29.660 1.00 95.50 82 LEU A O 1
ATOM 618 N N . VAL A 1 83 ? 12.385 -7.947 -28.083 1.00 96.69 83 VAL A N 1
ATOM 619 C CA . VAL A 1 83 ? 12.647 -6.744 -27.279 1.00 96.69 83 VAL A CA 1
ATOM 620 C C . VAL A 1 83 ? 14.062 -6.774 -26.708 1.00 96.69 83 VAL A C 1
ATOM 622 O O . VAL A 1 83 ? 14.740 -5.755 -26.766 1.00 96.69 83 VAL A O 1
ATOM 625 N N . ARG A 1 84 ? 14.545 -7.934 -26.241 1.00 97.00 84 ARG A N 1
ATOM 626 C CA . ARG A 1 84 ? 15.947 -8.104 -25.827 1.00 97.00 84 ARG A CA 1
ATOM 627 C C . ARG A 1 84 ? 16.905 -7.680 -26.930 1.00 97.00 84 ARG A C 1
ATOM 629 O O . ARG A 1 84 ? 17.765 -6.847 -26.686 1.00 97.00 84 ARG A O 1
ATOM 636 N N . ASP A 1 85 ? 16.730 -8.214 -28.133 1.00 97.12 85 ASP A N 1
ATOM 637 C CA . ASP A 1 85 ? 17.644 -7.933 -29.237 1.00 97.12 85 ASP A CA 1
ATOM 638 C C . ASP A 1 85 ? 17.527 -6.472 -29.735 1.00 97.12 85 ASP A C 1
ATOM 640 O O . ASP A 1 85 ? 18.480 -5.928 -30.286 1.00 97.12 85 ASP A O 1
ATOM 644 N N . LEU A 1 86 ? 16.377 -5.811 -29.545 1.00 97.06 86 LEU A N 1
ATOM 645 C CA . LEU A 1 86 ? 16.210 -4.375 -29.817 1.00 97.06 86 LEU A CA 1
ATOM 646 C C . LEU A 1 86 ? 16.857 -3.485 -28.746 1.00 97.06 86 LEU A C 1
ATOM 648 O O . LEU A 1 86 ? 17.281 -2.382 -29.073 1.00 97.06 86 LEU A O 1
ATOM 652 N N . LEU A 1 87 ? 16.943 -3.946 -27.498 1.00 96.81 87 LEU A N 1
ATOM 653 C CA . LEU A 1 87 ? 17.591 -3.236 -26.388 1.00 96.81 87 LEU A CA 1
ATOM 654 C C . LEU A 1 87 ? 19.081 -3.585 -26.229 1.00 96.81 87 LEU A C 1
ATOM 656 O O . LEU A 1 87 ? 19.732 -3.065 -25.326 1.00 96.81 87 LEU A O 1
ATOM 660 N N . ASP A 1 88 ? 19.613 -4.457 -27.088 1.00 95.81 88 ASP A N 1
ATOM 661 C CA . ASP A 1 88 ? 21.000 -4.917 -27.045 1.00 95.81 88 ASP A CA 1
ATOM 662 C C . ASP A 1 88 ? 21.989 -3.754 -27.219 1.00 95.81 88 ASP A C 1
ATOM 664 O O . ASP A 1 88 ? 21.711 -2.800 -27.951 1.00 95.81 88 ASP A O 1
ATOM 668 N N . ALA A 1 89 ? 23.153 -3.834 -26.571 1.00 92.19 89 ALA A N 1
ATOM 669 C CA . ALA A 1 89 ? 24.204 -2.826 -26.681 1.00 92.19 89 ALA A CA 1
ATOM 670 C C . ALA A 1 89 ? 24.814 -2.770 -28.096 1.00 92.19 89 ALA A C 1
ATOM 672 O O . ALA A 1 89 ? 25.192 -1.687 -28.560 1.00 92.19 89 ALA A O 1
ATOM 673 N N . ASP A 1 90 ? 24.849 -3.893 -28.825 1.00 94.31 90 ASP A N 1
ATOM 674 C CA . ASP A 1 90 ? 25.391 -3.972 -30.182 1.00 94.31 90 ASP A CA 1
ATOM 675 C C . ASP A 1 90 ? 24.388 -3.441 -31.240 1.00 94.31 90 ASP A C 1
ATOM 677 O O . ASP A 1 90 ? 23.323 -4.035 -31.464 1.00 94.31 90 ASP A O 1
ATOM 681 N N . PRO A 1 91 ? 24.714 -2.352 -31.971 1.00 93.81 91 PRO A N 1
ATOM 682 C CA . PRO A 1 91 ? 23.854 -1.811 -33.029 1.00 93.81 91 PRO A CA 1
ATOM 683 C C . PRO A 1 91 ? 23.564 -2.801 -34.171 1.00 93.81 91 PRO A C 1
ATOM 685 O O . PRO A 1 91 ? 22.510 -2.703 -34.817 1.00 93.81 91 PRO A O 1
ATOM 688 N N . ALA A 1 92 ? 24.450 -3.768 -34.435 1.00 96.50 92 ALA A N 1
ATOM 689 C CA . ALA A 1 92 ? 24.228 -4.791 -35.456 1.00 96.50 92 ALA A CA 1
ATOM 690 C C . ALA A 1 92 ? 23.113 -5.768 -35.047 1.00 96.50 92 ALA A C 1
ATOM 692 O O . ALA A 1 92 ? 22.274 -6.135 -35.885 1.00 96.50 92 ALA A O 1
ATOM 693 N N . VAL A 1 93 ? 23.052 -6.132 -33.760 1.00 96.94 93 VAL A N 1
ATOM 694 C CA . VAL A 1 93 ? 21.981 -6.960 -33.183 1.00 96.94 93 VAL A CA 1
ATOM 695 C C . VAL A 1 93 ? 20.646 -6.222 -33.277 1.00 96.94 93 VAL A C 1
ATOM 697 O O . VAL A 1 93 ? 19.701 -6.763 -33.868 1.00 96.94 93 VAL A O 1
ATOM 700 N N . ARG A 1 94 ? 20.595 -4.948 -32.855 1.00 95.69 94 ARG A N 1
ATOM 701 C CA . ARG A 1 94 ? 19.389 -4.102 -32.968 1.00 95.69 94 ARG A CA 1
ATOM 702 C C . ARG A 1 94 ? 18.891 -3.987 -34.410 1.00 95.69 94 ARG A C 1
ATOM 704 O O . ARG A 1 94 ? 17.707 -4.175 -34.695 1.00 95.69 94 ARG A O 1
ATOM 711 N N . SER A 1 95 ? 19.802 -3.756 -35.355 1.00 95.62 95 SER A N 1
ATOM 712 C CA . SER A 1 95 ? 19.484 -3.674 -36.788 1.00 95.62 95 SER A CA 1
ATOM 713 C C . SER A 1 95 ? 18.950 -4.986 -37.362 1.00 95.62 95 SER A C 1
ATOM 715 O O . SER A 1 95 ? 18.071 -4.987 -38.230 1.00 95.62 95 SER A O 1
ATOM 717 N N . SER A 1 96 ? 19.483 -6.123 -36.908 1.00 96.19 96 SER A N 1
ATOM 718 C CA . SER A 1 96 ? 18.979 -7.451 -37.269 1.00 96.19 96 SER A CA 1
ATOM 719 C C . SER A 1 96 ? 17.566 -7.668 -36.728 1.00 96.19 96 SER A C 1
ATOM 721 O O . SER A 1 96 ? 16.677 -8.066 -37.484 1.00 96.19 96 SER A O 1
ATOM 723 N N . ALA A 1 97 ? 17.325 -7.326 -35.462 1.00 95.56 97 ALA A N 1
ATOM 724 C CA . ALA A 1 97 ? 16.016 -7.425 -34.824 1.00 95.56 97 ALA A CA 1
ATOM 725 C C . ALA A 1 97 ? 14.955 -6.572 -35.536 1.00 95.56 97 ALA A C 1
ATOM 727 O O . ALA A 1 97 ? 13.886 -7.080 -35.881 1.00 95.56 97 ALA A O 1
ATOM 728 N N . ALA A 1 98 ? 15.279 -5.320 -35.867 1.00 94.25 98 ALA A N 1
ATOM 729 C CA . ALA A 1 98 ? 14.395 -4.438 -36.626 1.00 94.25 98 ALA A CA 1
ATOM 730 C C . ALA A 1 98 ? 14.061 -4.988 -38.025 1.00 94.25 98 ALA A C 1
ATOM 732 O O . ALA A 1 98 ? 12.916 -4.896 -38.472 1.00 94.25 98 ALA A O 1
ATOM 733 N N . ARG A 1 99 ? 15.028 -5.604 -38.723 1.00 94.19 99 ARG A N 1
ATOM 734 C CA . ARG A 1 99 ? 14.766 -6.278 -40.009 1.00 94.19 99 ARG A CA 1
ATOM 735 C C . ARG A 1 99 ? 13.824 -7.469 -39.854 1.00 94.19 99 ARG A C 1
ATOM 737 O O . ARG A 1 99 ? 12.897 -7.584 -40.649 1.00 94.19 99 ARG A O 1
ATOM 744 N N . ARG A 1 100 ? 14.017 -8.309 -38.831 1.00 92.44 100 ARG A N 1
ATOM 745 C CA . ARG A 1 100 ? 13.117 -9.443 -38.546 1.00 92.44 100 ARG A CA 1
ATOM 746 C C . ARG A 1 100 ? 11.702 -8.976 -38.211 1.00 92.44 100 ARG A C 1
ATOM 748 O O . ARG A 1 100 ? 10.738 -9.570 -38.686 1.00 92.44 100 ARG A O 1
ATOM 755 N N . LEU A 1 101 ? 11.562 -7.896 -37.442 1.00 91.31 101 LEU A N 1
ATOM 756 C CA . LEU A 1 101 ? 10.256 -7.328 -37.105 1.00 91.31 101 LEU A CA 1
ATOM 757 C C . LEU A 1 101 ? 9.473 -6.903 -38.357 1.00 91.31 101 LEU A C 1
ATOM 759 O O . LEU A 1 101 ? 8.287 -7.199 -38.450 1.00 91.31 101 LEU A O 1
ATOM 763 N N . ARG A 1 102 ? 10.131 -6.298 -39.357 1.00 89.94 102 ARG A N 1
ATOM 764 C CA . ARG A 1 102 ? 9.484 -5.890 -40.623 1.00 89.94 102 ARG A CA 1
ATOM 765 C C . ARG A 1 102 ? 8.900 -7.056 -41.422 1.00 89.94 102 ARG A C 1
ATOM 767 O O . ARG A 1 102 ? 7.973 -6.843 -42.195 1.00 89.94 102 ARG A O 1
ATOM 774 N N . THR A 1 103 ? 9.446 -8.260 -41.269 1.00 88.06 103 THR A N 1
ATOM 775 C CA . THR A 1 103 ? 8.975 -9.461 -41.975 1.00 88.06 103 THR A CA 1
ATOM 776 C C . THR A 1 103 ? 8.079 -10.347 -41.107 1.00 88.06 103 THR A C 1
ATOM 778 O O . THR A 1 103 ? 7.619 -11.384 -41.578 1.00 88.06 103 THR A O 1
ATOM 781 N N . THR A 1 104 ? 7.830 -9.975 -39.848 1.00 83.69 104 THR A N 1
ATOM 782 C CA . THR A 1 104 ? 7.008 -10.759 -38.919 1.00 83.69 104 THR A CA 1
ATOM 783 C C . THR A 1 104 ? 5.540 -10.348 -39.029 1.00 83.69 104 THR A C 1
ATOM 785 O O . THR A 1 104 ? 5.201 -9.187 -38.828 1.00 83.69 104 THR A O 1
ATOM 788 N N . THR A 1 105 ? 4.654 -11.301 -39.318 1.00 71.62 105 THR A N 1
ATOM 789 C CA . THR A 1 105 ? 3.206 -11.063 -39.467 1.00 71.62 105 THR A CA 1
ATOM 790 C C . THR A 1 105 ? 2.423 -11.190 -38.161 1.00 71.62 105 THR A C 1
ATOM 792 O O . THR A 1 105 ? 1.435 -10.486 -37.982 1.00 71.62 105 THR A O 1
ATOM 795 N N . VAL A 1 106 ? 2.853 -12.055 -37.233 1.00 72.06 106 VAL A N 1
ATOM 796 C CA . VAL A 1 106 ? 2.241 -12.218 -35.902 1.00 72.06 106 VAL A CA 1
ATOM 797 C C . VAL A 1 106 ? 3.324 -12.532 -34.869 1.00 72.06 106 VAL A C 1
ATOM 799 O O . VAL A 1 106 ? 4.100 -13.469 -35.048 1.00 72.06 106 VAL A O 1
ATOM 802 N N . LEU A 1 107 ? 3.350 -11.783 -33.764 1.00 74.12 107 LEU A N 1
ATOM 803 C CA . LEU A 1 107 ? 4.143 -12.106 -32.576 1.00 74.12 107 LEU A CA 1
ATOM 804 C C . LEU A 1 107 ? 3.220 -12.691 -31.511 1.00 74.12 107 LEU A C 1
ATOM 806 O O . LEU A 1 107 ? 2.306 -12.023 -31.031 1.00 74.12 107 LEU A O 1
ATOM 810 N N . GLY A 1 108 ? 3.459 -13.948 -31.144 1.00 69.44 108 GLY A N 1
ATOM 811 C CA . GLY A 1 108 ? 2.760 -14.568 -30.026 1.00 69.44 108 GLY A CA 1
ATOM 812 C C . GLY A 1 108 ? 3.144 -13.890 -28.712 1.00 69.44 108 GLY A C 1
ATOM 813 O O . GLY A 1 108 ? 4.326 -13.813 -28.373 1.00 69.44 108 GLY A O 1
ATOM 814 N N . LEU A 1 109 ? 2.144 -13.427 -27.964 1.00 71.69 109 LEU A N 1
ATOM 815 C CA . LEU A 1 109 ? 2.299 -13.156 -26.538 1.00 71.69 109 LEU A CA 1
ATOM 816 C C . LEU A 1 109 ? 2.149 -14.495 -25.812 1.00 71.69 109 LEU A C 1
ATOM 818 O O . LEU A 1 109 ? 1.152 -15.192 -26.010 1.00 71.69 109 LEU A O 1
ATOM 822 N N . GLY A 1 110 ? 3.149 -14.878 -25.023 1.00 67.12 110 GLY A N 1
ATOM 823 C CA . GLY A 1 110 ? 3.002 -16.009 -24.111 1.00 67.12 110 GLY A CA 1
ATOM 824 C C . GLY A 1 110 ? 2.098 -15.651 -22.926 1.00 67.12 110 GLY A C 1
ATOM 825 O O . GLY A 1 110 ? 1.621 -14.521 -22.801 1.00 67.12 110 GLY A O 1
ATOM 826 N N . GLY A 1 111 ? 1.838 -16.635 -22.066 1.00 64.94 111 GLY A N 1
ATOM 827 C CA . GLY A 1 111 ? 1.212 -16.403 -20.764 1.00 64.94 111 GLY A CA 1
ATOM 828 C C . GLY A 1 111 ? 2.256 -16.049 -19.698 1.00 64.94 111 GLY A C 1
ATOM 829 O O . GLY A 1 111 ? 3.435 -16.352 -19.893 1.00 64.94 111 GLY A O 1
ATOM 830 N N . PRO A 1 112 ? 1.847 -15.450 -18.566 1.00 61.94 112 PRO A N 1
ATOM 831 C CA . PRO A 1 112 ? 2.753 -15.205 -17.448 1.00 61.94 112 PRO A CA 1
ATOM 832 C C . PRO A 1 112 ? 3.481 -16.496 -17.059 1.00 61.94 112 PRO A C 1
ATOM 834 O O . PRO A 1 112 ? 2.896 -17.583 -17.066 1.00 61.94 112 PRO A O 1
ATOM 837 N N . ALA A 1 113 ? 4.778 -16.381 -16.771 1.00 59.66 113 ALA A N 1
ATOM 838 C CA . ALA A 1 113 ? 5.607 -17.545 -16.491 1.00 59.66 113 ALA A CA 1
ATOM 839 C C . ALA A 1 113 ? 5.151 -18.210 -15.182 1.00 59.66 113 ALA A C 1
ATOM 841 O O . ALA A 1 113 ? 5.237 -17.605 -14.117 1.00 59.66 113 ALA A O 1
ATOM 842 N N . VAL A 1 114 ? 4.721 -19.472 -15.255 1.00 51.22 114 VAL A N 1
ATOM 843 C CA . VAL A 1 114 ? 4.561 -20.339 -14.080 1.00 51.22 114 VAL A CA 1
ATOM 844 C C . VAL A 1 114 ? 5.882 -21.079 -13.895 1.00 51.22 114 VAL A C 1
ATOM 846 O O . VAL A 1 114 ? 6.056 -22.204 -14.353 1.00 51.22 114 VAL A O 1
ATOM 849 N N . GLY A 1 115 ? 6.869 -20.394 -13.328 1.00 53.09 115 GLY A N 1
ATOM 850 C CA . GLY A 1 115 ? 8.139 -20.994 -12.927 1.00 53.09 115 GLY A CA 1
ATOM 851 C C . GLY A 1 115 ? 8.295 -20.869 -11.422 1.00 53.09 115 GLY A C 1
ATOM 852 O O . GLY A 1 115 ? 7.933 -19.835 -10.864 1.00 53.09 115 GLY A O 1
ATOM 853 N N . SER A 1 116 ? 8.839 -21.894 -10.764 1.00 55.06 116 SER A N 1
ATOM 854 C CA . SER A 1 116 ? 9.266 -21.753 -9.373 1.00 55.06 116 SER A CA 1
ATOM 855 C C . SER A 1 116 ? 10.330 -20.657 -9.322 1.00 55.06 116 SER A C 1
ATOM 857 O O . SER A 1 116 ? 11.359 -20.791 -9.993 1.00 55.06 116 SER A O 1
ATOM 859 N N . PRO A 1 117 ? 10.089 -19.551 -8.603 1.00 61.81 117 PRO A N 1
ATOM 860 C CA . PRO A 1 117 ? 11.093 -18.516 -8.502 1.00 61.81 117 PRO A CA 1
ATOM 861 C C . PRO A 1 117 ? 12.338 -19.073 -7.788 1.00 61.81 117 PRO A C 1
ATOM 863 O O . PRO A 1 117 ? 12.231 -20.038 -7.026 1.00 61.81 117 PRO A O 1
ATOM 866 N N . PRO A 1 118 ? 13.532 -18.513 -8.055 1.00 65.06 118 PRO A N 1
ATOM 867 C CA . PRO A 1 118 ? 14.746 -18.948 -7.376 1.00 65.06 118 PRO A CA 1
ATOM 868 C C . PRO A 1 118 ? 14.594 -18.782 -5.863 1.00 65.06 118 PRO A C 1
ATOM 870 O O . PRO A 1 118 ? 13.905 -17.864 -5.414 1.00 65.06 118 PRO A O 1
ATOM 873 N N . ASP A 1 119 ? 15.268 -19.645 -5.100 1.00 73.06 119 ASP A N 1
ATOM 874 C CA . ASP A 1 119 ? 15.254 -19.577 -3.640 1.00 73.06 119 ASP A CA 1
ATOM 875 C C . ASP A 1 119 ? 15.656 -18.172 -3.164 1.00 73.06 119 ASP A C 1
ATOM 877 O O . ASP A 1 119 ? 16.649 -17.591 -3.623 1.00 73.06 119 ASP A O 1
ATOM 881 N N . LEU A 1 120 ? 14.831 -17.596 -2.291 1.00 82.94 120 LEU A N 1
ATOM 882 C CA . LEU A 1 120 ? 14.919 -16.202 -1.882 1.00 82.94 120 LEU A CA 1
ATOM 883 C C . LEU A 1 120 ? 15.248 -16.119 -0.399 1.00 82.94 120 LEU A C 1
ATOM 885 O O . LEU A 1 120 ? 14.401 -16.352 0.463 1.00 82.94 120 LEU A O 1
ATOM 889 N N . SER A 1 121 ? 16.467 -15.683 -0.091 1.00 89.62 121 SER A N 1
ATOM 890 C CA . SER A 1 121 ? 16.804 -15.314 1.279 1.00 89.62 121 SER A CA 1
ATOM 891 C C . SER A 1 121 ? 16.224 -13.936 1.602 1.00 89.62 121 SER A C 1
ATOM 893 O O . SER A 1 121 ? 16.686 -12.916 1.090 1.00 89.62 121 SER A O 1
ATOM 895 N N . LEU A 1 122 ? 15.206 -13.901 2.464 1.00 94.38 122 LEU A N 1
ATOM 896 C CA . LEU A 1 122 ? 14.530 -12.663 2.861 1.00 94.38 122 LEU A CA 1
ATOM 897 C C . LEU A 1 122 ? 15.361 -11.809 3.831 1.00 94.38 122 LEU A C 1
ATOM 899 O O . LEU A 1 122 ? 15.284 -10.583 3.795 1.00 94.38 122 LEU A O 1
ATOM 903 N N . ALA A 1 123 ? 16.177 -12.435 4.684 1.00 95.94 123 ALA A N 1
ATOM 904 C CA . ALA A 1 123 ? 16.903 -11.731 5.742 1.00 95.94 123 ALA A CA 1
ATOM 905 C C . ALA A 1 123 ? 17.886 -10.655 5.222 1.00 95.94 123 ALA A C 1
ATOM 907 O O . ALA A 1 123 ? 17.882 -9.554 5.778 1.00 95.94 123 ALA A O 1
ATOM 908 N N . PRO A 1 124 ? 18.690 -10.892 4.161 1.00 97.44 124 PRO A N 1
ATOM 909 C CA . PRO A 1 124 ? 19.520 -9.846 3.559 1.00 97.44 124 PRO A CA 1
ATOM 910 C C . PRO A 1 124 ? 18.704 -8.673 3.006 1.00 97.44 124 PRO A C 1
ATOM 912 O O . PRO A 1 124 ? 19.056 -7.523 3.255 1.00 97.44 124 PRO A O 1
ATOM 915 N N . ILE A 1 125 ? 17.588 -8.959 2.327 1.00 97.94 125 ILE A N 1
ATOM 916 C CA . ILE A 1 125 ? 16.714 -7.942 1.724 1.00 97.94 125 ILE A CA 1
ATOM 917 C C . ILE A 1 125 ? 16.094 -7.066 2.810 1.00 97.94 125 ILE A C 1
ATOM 919 O O . ILE A 1 125 ? 16.138 -5.840 2.712 1.00 97.94 125 ILE A O 1
ATOM 923 N N . LEU A 1 126 ? 15.559 -7.689 3.863 1.00 97.88 126 LEU A N 1
ATOM 924 C CA . LEU A 1 126 ? 14.977 -6.991 5.005 1.00 97.88 126 LEU A CA 1
ATOM 925 C C . LEU A 1 126 ? 16.013 -6.085 5.681 1.00 97.88 126 LEU A C 1
ATOM 927 O O . LEU A 1 126 ? 15.766 -4.894 5.853 1.00 97.88 126 LEU A O 1
ATOM 931 N N . ARG A 1 127 ? 17.196 -6.628 5.999 1.00 98.00 127 ARG A N 1
ATOM 932 C CA . ARG A 1 127 ? 18.281 -5.876 6.646 1.00 98.00 127 ARG A CA 1
ATOM 933 C C . ARG A 1 127 ? 18.760 -4.708 5.789 1.00 98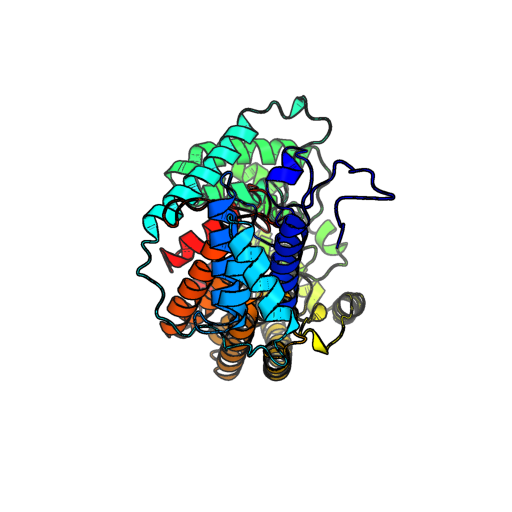.00 127 ARG A C 1
ATOM 935 O O . ARG A 1 127 ? 18.963 -3.616 6.307 1.00 98.00 127 ARG A O 1
ATOM 942 N N . HIS A 1 128 ? 18.942 -4.930 4.489 1.00 98.44 128 HIS A N 1
ATOM 943 C CA . HIS A 1 128 ? 19.350 -3.872 3.572 1.00 98.44 128 HIS A CA 1
ATOM 944 C C . HIS A 1 128 ? 18.290 -2.771 3.483 1.00 98.44 128 HIS A C 1
ATOM 946 O O . HIS A 1 128 ? 18.622 -1.597 3.617 1.00 98.44 128 HIS A O 1
ATOM 952 N N . THR A 1 129 ? 17.017 -3.145 3.331 1.00 98.50 129 THR A N 1
ATOM 953 C CA . THR A 1 129 ? 15.909 -2.182 3.244 1.00 98.50 129 THR A CA 1
ATOM 954 C C . THR A 1 129 ? 15.785 -1.368 4.533 1.00 98.50 129 THR A C 1
ATOM 956 O O . THR A 1 129 ? 15.619 -0.153 4.463 1.00 98.50 129 THR A O 1
ATOM 959 N N . LEU A 1 130 ? 15.950 -1.991 5.707 1.00 98.56 130 LEU A N 1
ATOM 960 C CA . LEU A 1 130 ? 16.030 -1.273 6.984 1.00 98.56 130 LEU A CA 1
ATOM 961 C C . LEU A 1 130 ? 17.195 -0.273 7.001 1.00 98.56 130 LEU A C 1
ATOM 963 O O . LEU A 1 130 ? 16.998 0.874 7.389 1.00 98.56 130 LEU A O 1
ATOM 967 N N . GLY A 1 131 ? 18.377 -0.671 6.524 1.00 98.56 131 GLY A N 1
ATOM 968 C CA . GLY A 1 131 ? 19.529 0.225 6.390 1.00 98.56 131 GLY A CA 1
ATOM 969 C C . GLY A 1 131 ? 19.260 1.429 5.479 1.00 98.56 131 GLY A C 1
ATOM 970 O O . GLY A 1 131 ? 19.633 2.546 5.823 1.00 98.56 131 GLY A O 1
ATOM 971 N N . VAL A 1 132 ? 18.561 1.235 4.355 1.00 98.25 132 VAL A N 1
ATOM 972 C CA . VAL A 1 132 ? 18.142 2.331 3.458 1.00 98.25 132 VAL A CA 1
ATOM 973 C C . VAL A 1 132 ? 17.176 3.287 4.164 1.00 98.25 132 VAL A C 1
ATOM 975 O O . VAL A 1 132 ? 17.351 4.503 4.107 1.00 98.25 132 VAL A O 1
ATOM 978 N N . VAL A 1 133 ? 16.174 2.752 4.868 1.00 98.50 133 VAL A N 1
ATOM 979 C CA . VAL A 1 133 ? 15.193 3.556 5.615 1.00 98.50 133 VAL A CA 1
ATOM 980 C C . VAL A 1 133 ? 15.866 4.338 6.754 1.00 98.50 133 VAL A C 1
ATOM 982 O O . VAL A 1 133 ? 15.565 5.517 6.942 1.00 98.50 133 VAL A O 1
ATOM 985 N N . LEU A 1 134 ? 16.818 3.725 7.465 1.00 98.25 134 LEU A N 1
ATOM 986 C CA . LEU A 1 134 ? 17.650 4.394 8.471 1.00 98.25 134 LEU A CA 1
ATOM 987 C C . LEU A 1 134 ? 18.516 5.501 7.863 1.00 98.25 134 LEU A C 1
ATOM 989 O O . LEU A 1 134 ? 18.541 6.604 8.399 1.00 98.25 134 LEU A O 1
ATOM 993 N N . GLY A 1 135 ? 19.149 5.258 6.714 1.00 97.81 135 GLY A N 1
ATOM 994 C CA . GLY A 1 135 ? 19.934 6.281 6.020 1.00 97.81 135 GLY A CA 1
ATOM 995 C C . GLY A 1 135 ? 19.101 7.512 5.645 1.00 97.81 135 GLY A C 1
ATOM 996 O O . GLY A 1 135 ? 19.557 8.643 5.804 1.00 97.81 135 GLY A O 1
ATOM 997 N N . HIS A 1 136 ? 17.845 7.322 5.224 1.00 96.62 136 HIS A N 1
ATOM 998 C CA . HIS A 1 136 ? 16.930 8.447 5.010 1.00 96.62 136 HIS A CA 1
ATOM 999 C C . HIS A 1 136 ? 16.571 9.176 6.312 1.00 96.62 136 HIS A C 1
ATOM 1001 O O . HIS A 1 136 ? 16.515 10.405 6.322 1.00 96.62 136 HIS A O 1
ATOM 1007 N N . ALA A 1 137 ? 16.330 8.444 7.403 1.00 96.69 137 ALA A N 1
ATOM 1008 C CA . ALA A 1 137 ? 16.062 9.038 8.711 1.00 96.69 137 ALA A CA 1
ATOM 1009 C C . ALA A 1 137 ? 17.233 9.906 9.193 1.00 96.69 137 ALA A C 1
ATOM 1011 O O . ALA A 1 137 ? 17.026 11.040 9.622 1.00 96.69 137 ALA A O 1
ATOM 1012 N N . GLU A 1 138 ? 18.459 9.401 9.074 1.00 96.12 138 GLU A N 1
ATOM 1013 C CA . GLU A 1 138 ? 19.684 10.116 9.437 1.00 96.12 138 GLU A CA 1
ATOM 1014 C C . GLU A 1 138 ? 19.901 11.358 8.569 1.00 96.12 138 GLU A C 1
ATOM 1016 O O . GLU A 1 138 ? 20.229 12.418 9.101 1.00 96.12 138 GLU A O 1
ATOM 1021 N N . ALA A 1 139 ? 19.655 11.265 7.257 1.00 94.62 139 ALA A N 1
ATOM 1022 C CA . ALA A 1 139 ? 19.740 12.411 6.353 1.00 94.62 139 ALA A CA 1
ATOM 1023 C C . ALA A 1 139 ? 18.767 13.532 6.759 1.00 94.62 139 ALA A C 1
ATOM 1025 O O . ALA A 1 139 ? 19.180 14.683 6.879 1.00 94.62 139 ALA A O 1
ATOM 1026 N N . ILE A 1 140 ? 17.509 13.190 7.063 1.00 94.00 140 ILE A N 1
ATOM 1027 C CA . ILE A 1 140 ? 16.500 14.151 7.542 1.00 94.00 140 ILE A CA 1
ATOM 1028 C C . ILE A 1 140 ? 16.928 14.788 8.871 1.00 94.00 140 ILE A C 1
ATOM 1030 O O . ILE A 1 140 ? 16.744 15.985 9.078 1.00 94.00 140 ILE A O 1
ATOM 1034 N N . LEU A 1 141 ? 17.494 14.006 9.793 1.00 93.94 141 LEU A N 1
ATOM 1035 C CA . LEU A 1 141 ? 17.934 14.502 11.102 1.00 93.94 141 LEU A CA 1
ATOM 1036 C C . LEU A 1 141 ? 19.195 15.374 11.029 1.00 93.94 141 LEU A C 1
ATOM 1038 O O . LEU A 1 141 ? 19.404 16.210 11.910 1.00 93.94 141 LEU A O 1
ATOM 1042 N N . ALA A 1 142 ? 20.032 15.187 10.008 1.00 92.75 142 ALA A N 1
ATOM 1043 C CA . ALA A 1 142 ? 21.218 16.008 9.771 1.00 92.75 142 ALA A CA 1
ATOM 1044 C C . ALA A 1 142 ? 20.873 17.401 9.216 1.00 92.75 142 ALA A C 1
ATOM 1046 O O . ALA A 1 142 ? 21.681 18.331 9.305 1.00 92.75 142 ALA A O 1
ATOM 1047 N N . GLU A 1 143 ? 19.680 17.563 8.647 1.00 88.44 143 GLU A N 1
ATOM 1048 C CA . GLU A 1 143 ? 19.214 18.823 8.091 1.00 88.44 143 GLU A CA 1
ATOM 1049 C C . GLU A 1 143 ? 18.725 19.801 9.173 1.00 88.44 143 GLU A C 1
ATOM 1051 O O . GLU A 1 143 ? 18.004 19.454 10.109 1.00 88.44 143 GLU A O 1
ATOM 1056 N N . ASP A 1 144 ? 19.055 21.089 9.016 1.00 80.88 144 ASP A N 1
ATOM 1057 C CA . ASP A 1 144 ? 18.440 22.132 9.839 1.00 80.88 144 ASP A CA 1
ATOM 1058 C C . ASP A 1 144 ? 17.074 22.503 9.250 1.00 80.88 144 ASP A C 1
ATOM 1060 O O . ASP A 1 144 ? 16.950 23.380 8.389 1.00 80.88 144 ASP A O 1
ATOM 1064 N N . VAL A 1 145 ? 16.025 21.846 9.740 1.00 77.31 145 VAL A N 1
ATOM 1065 C CA . VAL A 1 145 ? 14.619 22.125 9.393 1.00 77.31 145 VAL A CA 1
ATOM 1066 C C . VAL A 1 145 ? 14.219 23.597 9.542 1.00 77.31 145 VAL A C 1
ATOM 1068 O O . VAL A 1 145 ? 13.300 24.041 8.863 1.00 77.31 145 VAL A O 1
ATOM 1071 N N . ARG A 1 146 ? 14.915 24.398 10.363 1.00 70.81 146 ARG A N 1
ATOM 1072 C CA . ARG A 1 146 ? 14.636 25.845 10.490 1.00 70.81 146 ARG A CA 1
ATOM 1073 C C . ARG A 1 146 ? 15.103 26.655 9.283 1.00 70.81 146 ARG A C 1
ATOM 1075 O O . ARG A 1 146 ? 14.683 27.796 9.124 1.00 70.81 146 ARG A O 1
ATOM 1082 N N . LYS A 1 147 ? 15.995 26.095 8.465 1.00 74.75 147 LYS A N 1
ATOM 1083 C CA . LYS A 1 147 ? 16.507 26.724 7.239 1.00 74.75 147 LYS A CA 1
ATOM 1084 C C . LYS A 1 147 ? 15.668 26.383 6.008 1.00 74.75 147 LYS A C 1
ATOM 1086 O O . LYS A 1 147 ? 15.936 26.913 4.934 1.00 74.75 147 LYS A O 1
ATOM 1091 N N . HIS A 1 148 ? 14.677 25.506 6.150 1.00 74.06 148 HIS A N 1
ATOM 1092 C CA . HIS A 1 148 ? 13.802 25.130 5.054 1.00 74.06 148 HIS A CA 1
ATOM 1093 C C . HIS A 1 148 ? 12.762 26.214 4.772 1.00 74.06 148 HIS A C 1
ATOM 1095 O O . HIS A 1 148 ? 12.186 26.794 5.690 1.00 74.06 148 HIS A O 1
ATOM 1101 N N . VAL A 1 149 ? 12.495 26.454 3.485 1.00 72.75 149 VAL A N 1
ATOM 1102 C CA . VAL A 1 149 ? 11.434 27.375 3.037 1.00 72.75 149 VAL A CA 1
ATOM 1103 C C . VAL A 1 149 ? 10.050 26.822 3.388 1.00 72.75 149 VAL A C 1
ATOM 1105 O O . VAL A 1 149 ? 9.151 27.586 3.728 1.00 72.75 149 VAL A O 1
ATOM 1108 N N . LEU A 1 150 ? 9.889 25.496 3.337 1.00 76.06 150 LEU A N 1
ATOM 1109 C CA . LEU A 1 150 ? 8.676 24.788 3.736 1.00 76.06 150 LEU A CA 1
ATOM 1110 C C . LEU A 1 150 ? 9.022 23.699 4.759 1.00 76.06 150 LEU A C 1
ATOM 1112 O O . LEU A 1 150 ? 10.017 22.999 4.575 1.00 76.06 150 LEU A O 1
ATOM 1116 N N . PRO A 1 151 ? 8.220 23.533 5.823 1.00 77.50 151 PRO A N 1
ATOM 1117 C CA . PRO A 1 151 ? 8.418 22.448 6.775 1.00 77.50 151 PRO A CA 1
ATOM 1118 C C . PRO A 1 151 ? 8.239 21.078 6.094 1.00 77.50 151 PRO A C 1
ATOM 1120 O O . PRO A 1 151 ? 7.466 20.972 5.137 1.00 77.50 151 PRO A O 1
ATOM 1123 N N . PRO A 1 152 ? 8.911 20.019 6.582 1.00 83.69 152 PRO A N 1
ATOM 1124 C CA . PRO A 1 152 ? 8.757 18.682 6.019 1.00 83.69 152 PRO A CA 1
ATOM 1125 C C . PRO A 1 152 ? 7.326 18.155 6.229 1.00 83.69 152 PRO A C 1
ATOM 1127 O O . PRO A 1 152 ? 6.700 18.473 7.249 1.00 83.69 152 PRO A O 1
ATOM 1130 N N . PRO A 1 153 ? 6.801 17.322 5.310 1.00 91.12 153 PRO A N 1
ATOM 1131 C CA . PRO A 1 153 ? 5.505 16.680 5.494 1.00 91.12 153 PRO A CA 1
ATOM 1132 C C . PRO A 1 153 ? 5.543 15.761 6.719 1.00 91.12 153 PRO A C 1
ATOM 1134 O O . PRO A 1 153 ? 6.472 14.978 6.904 1.00 91.12 153 PRO A O 1
ATOM 1137 N N . VAL A 1 154 ? 4.523 15.843 7.573 1.00 94.94 154 VAL A N 1
ATOM 1138 C CA . VAL A 1 154 ? 4.467 15.089 8.842 1.00 94.94 154 VAL A CA 1
ATOM 1139 C C . VAL A 1 154 ? 3.489 13.919 8.827 1.00 94.94 154 VAL A C 1
ATOM 1141 O O . VAL A 1 154 ? 3.496 13.129 9.761 1.00 94.94 154 VAL A O 1
ATOM 1144 N N . THR A 1 155 ? 2.656 13.802 7.797 1.00 96.75 155 THR A N 1
ATOM 1145 C CA . THR A 1 155 ? 1.553 12.833 7.698 1.00 96.75 155 THR A CA 1
ATOM 1146 C C . THR A 1 155 ? 2.037 11.374 7.684 1.00 96.75 155 THR A C 1
ATOM 1148 O O . THR A 1 155 ? 3.220 11.082 7.501 1.00 96.75 155 THR A O 1
ATOM 1151 N N . ALA A 1 156 ? 1.116 10.426 7.878 1.00 97.56 156 ALA A N 1
ATOM 1152 C CA . ALA A 1 156 ? 1.435 9.001 7.805 1.00 97.56 156 ALA A CA 1
ATOM 1153 C C . ALA A 1 156 ? 1.628 8.506 6.360 1.00 97.56 156 ALA A C 1
ATOM 1155 O O . ALA A 1 156 ? 2.386 7.568 6.132 1.00 97.56 156 ALA A O 1
ATOM 1156 N N . TYR A 1 157 ? 0.964 9.129 5.382 1.00 97.31 157 TYR A N 1
ATOM 1157 C CA . TYR A 1 157 ? 0.998 8.708 3.981 1.00 97.31 157 TYR A CA 1
ATOM 1158 C C . TYR A 1 157 ? 2.359 8.986 3.319 1.00 97.31 157 TYR A C 1
ATOM 1160 O O . TYR A 1 157 ? 3.041 8.061 2.872 1.00 97.31 157 TYR A O 1
ATOM 1168 N N . ASP A 1 158 ? 2.764 10.254 3.280 1.00 92.88 158 ASP A N 1
ATOM 1169 C CA . ASP A 1 158 ? 3.948 10.766 2.576 1.00 92.88 158 ASP A CA 1
ATOM 1170 C C . ASP A 1 158 ? 4.880 11.599 3.470 1.00 92.88 158 ASP A C 1
ATOM 1172 O O . ASP A 1 158 ? 5.783 12.274 2.980 1.00 92.88 158 ASP A O 1
ATOM 1176 N N . GLY A 1 159 ? 4.678 11.546 4.787 1.00 94.69 159 GLY A N 1
ATOM 1177 C CA . GLY A 1 159 ? 5.447 12.315 5.754 1.00 94.69 159 GLY A CA 1
ATOM 1178 C C . GLY A 1 159 ? 6.196 11.486 6.792 1.00 94.69 159 GLY A C 1
ATOM 1179 O O . GLY A 1 159 ? 6.298 10.256 6.732 1.00 94.69 159 GLY A O 1
ATOM 1180 N N . LEU A 1 160 ? 6.732 12.207 7.778 1.00 96.75 160 LEU A N 1
ATOM 1181 C CA . LEU A 1 160 ? 7.568 11.648 8.837 1.00 96.75 160 LEU A CA 1
ATOM 1182 C C . LEU A 1 160 ? 6.843 10.617 9.712 1.00 96.75 160 LEU A C 1
ATOM 1184 O O . LEU A 1 160 ? 7.484 9.666 10.148 1.00 96.75 160 LEU A O 1
ATOM 1188 N N . ALA A 1 161 ? 5.533 10.745 9.959 1.00 98.12 161 ALA A N 1
ATOM 1189 C CA . ALA A 1 161 ? 4.818 9.795 10.817 1.00 98.12 161 ALA A CA 1
ATOM 1190 C C . ALA A 1 161 ? 4.827 8.365 10.251 1.00 98.12 161 ALA A C 1
ATOM 1192 O O . ALA A 1 161 ? 4.931 7.407 11.016 1.00 98.12 161 ALA A O 1
ATOM 1193 N N . GLY A 1 162 ? 4.790 8.222 8.921 1.00 98.00 162 GLY A N 1
ATOM 1194 C CA . GLY A 1 162 ? 4.927 6.937 8.232 1.00 98.00 162 GLY A CA 1
ATOM 1195 C C . GLY A 1 162 ? 6.252 6.246 8.556 1.00 98.00 162 GLY A C 1
ATOM 1196 O O . GLY A 1 162 ? 6.289 5.092 8.986 1.00 98.00 162 GLY A O 1
ATOM 1197 N N . LEU A 1 163 ? 7.337 7.007 8.405 1.00 98.00 163 LEU A N 1
ATOM 1198 C CA . LEU A 1 163 ? 8.703 6.582 8.699 1.00 98.00 163 LEU A CA 1
ATOM 1199 C C . LEU A 1 163 ? 8.890 6.251 10.187 1.00 98.00 163 LEU A C 1
ATOM 1201 O O . LEU A 1 163 ? 9.417 5.194 10.526 1.00 98.00 163 LEU A O 1
ATOM 1205 N N . VAL A 1 164 ? 8.428 7.139 11.071 1.00 98.50 164 VAL A N 1
ATOM 1206 C CA . VAL A 1 164 ? 8.508 6.984 12.530 1.00 98.50 164 VAL A CA 1
ATOM 1207 C C . VAL A 1 164 ? 7.804 5.706 12.987 1.00 98.50 164 VAL A C 1
ATOM 1209 O O . VAL A 1 164 ? 8.386 4.935 13.748 1.00 98.50 164 VAL A O 1
ATOM 1212 N N . MET A 1 165 ? 6.585 5.455 12.501 1.00 97.94 165 MET A N 1
ATOM 1213 C CA . MET A 1 165 ? 5.799 4.275 12.874 1.00 97.94 165 MET A CA 1
ATOM 1214 C C . MET A 1 165 ? 6.495 2.964 12.494 1.00 97.94 165 MET A C 1
ATOM 1216 O O . MET A 1 165 ? 6.470 2.018 13.281 1.00 97.94 165 MET A O 1
ATOM 1220 N N . GLU A 1 166 ? 7.100 2.880 11.304 1.00 98.12 166 GLU A N 1
ATOM 1221 C CA . GLU A 1 166 ? 7.828 1.670 10.906 1.00 98.12 166 GLU A CA 1
ATOM 1222 C C . GLU A 1 166 ? 9.122 1.514 11.710 1.00 98.12 166 GLU A C 1
ATOM 1224 O O . GLU A 1 166 ? 9.358 0.435 12.244 1.00 98.12 166 GLU A O 1
ATOM 1229 N N . LEU A 1 167 ? 9.928 2.570 11.877 1.00 98.19 167 LEU A N 1
ATOM 1230 C CA . LEU A 1 167 ? 11.179 2.487 12.646 1.00 98.19 167 LEU A CA 1
ATOM 1231 C C . LEU A 1 167 ? 10.950 2.138 14.124 1.00 98.19 167 LEU A C 1
ATOM 1233 O O . LEU A 1 167 ? 11.782 1.459 14.719 1.00 98.19 167 LEU A O 1
ATOM 1237 N N . ALA A 1 168 ? 9.804 2.511 14.701 1.00 97.19 168 ALA A N 1
ATOM 1238 C CA . ALA A 1 168 ? 9.409 2.095 16.049 1.00 97.19 168 ALA A CA 1
ATOM 1239 C C . ALA A 1 168 ? 9.288 0.565 16.212 1.00 97.19 168 ALA A C 1
ATOM 1241 O O . ALA A 1 168 ? 9.254 0.068 17.336 1.00 97.19 168 ALA A O 1
ATOM 1242 N N . ARG A 1 169 ? 9.208 -0.196 15.109 1.00 96.12 169 ARG A N 1
ATOM 1243 C CA . ARG A 1 169 ? 9.122 -1.667 15.110 1.00 96.12 169 ARG A CA 1
ATOM 1244 C C . ARG A 1 169 ? 10.481 -2.366 15.115 1.00 96.12 169 ARG A C 1
ATOM 1246 O O . ARG A 1 169 ? 10.506 -3.588 15.233 1.00 96.12 169 ARG A O 1
ATOM 1253 N N . HIS A 1 170 ? 11.583 -1.623 15.010 1.00 96.19 170 HIS A N 1
ATOM 1254 C CA . HIS A 1 170 ? 12.940 -2.170 14.941 1.00 96.19 170 HIS A CA 1
ATOM 1255 C C . HIS A 1 170 ? 13.756 -1.677 16.145 1.00 96.19 170 HIS A C 1
ATOM 1257 O O . HIS A 1 170 ? 14.045 -0.480 16.225 1.00 96.19 170 HIS A O 1
ATOM 1263 N N . PRO A 1 171 ? 14.131 -2.555 17.097 1.00 95.06 171 PRO A N 1
ATOM 1264 C CA . PRO A 1 171 ? 14.897 -2.162 18.283 1.00 95.06 171 PRO A CA 1
ATOM 1265 C C . PRO A 1 171 ? 16.185 -1.393 17.960 1.00 95.06 171 PRO A C 1
ATOM 1267 O O . PRO A 1 171 ? 16.501 -0.406 18.623 1.00 95.06 171 PRO A O 1
ATOM 1270 N N . GLU A 1 172 ? 16.900 -1.794 16.909 1.00 95.69 172 GLU A N 1
ATOM 1271 C CA . GLU A 1 172 ? 18.121 -1.136 16.434 1.00 95.69 172 GLU A CA 1
ATOM 1272 C C . GLU A 1 172 ? 17.888 0.283 15.887 1.00 95.69 172 GLU A C 1
ATOM 1274 O O . GLU A 1 172 ? 18.827 1.074 15.823 1.00 95.69 172 GLU A O 1
ATOM 1279 N N . ALA A 1 173 ? 16.650 0.631 15.525 1.00 97.06 173 ALA A N 1
ATOM 1280 C CA . ALA A 1 173 ? 16.285 1.928 14.964 1.00 97.06 173 ALA A CA 1
ATOM 1281 C C . ALA A 1 173 ? 15.631 2.883 15.973 1.00 97.06 173 ALA A C 1
ATOM 1283 O O . ALA A 1 173 ? 15.367 4.043 15.642 1.00 97.06 173 ALA A O 1
ATOM 1284 N N . LEU A 1 174 ? 15.366 2.430 17.203 1.00 96.69 174 LEU A N 1
ATOM 1285 C CA . LEU A 1 174 ? 14.533 3.157 18.165 1.00 96.69 174 LEU A CA 1
ATOM 1286 C C . LEU A 1 174 ? 15.091 4.542 18.534 1.00 96.69 174 LEU A C 1
ATOM 1288 O O . LEU A 1 174 ? 14.325 5.483 18.758 1.00 96.69 174 LEU A O 1
ATOM 1292 N N . THR A 1 175 ? 16.416 4.705 18.539 1.00 97.19 175 THR A N 1
ATOM 1293 C CA . THR A 1 175 ? 17.066 6.007 18.755 1.00 97.19 175 THR A CA 1
ATOM 1294 C C . THR A 1 175 ? 16.719 7.000 17.644 1.00 97.19 175 THR A C 1
ATOM 1296 O O . THR A 1 175 ? 16.255 8.106 17.933 1.00 97.19 175 THR A O 1
ATOM 1299 N N . ALA A 1 176 ? 16.876 6.599 16.379 1.00 97.19 176 ALA A N 1
ATOM 1300 C CA . ALA A 1 176 ? 16.535 7.434 15.227 1.00 97.19 176 ALA A CA 1
ATOM 1301 C C . ALA A 1 176 ? 15.023 7.710 15.171 1.00 97.19 176 ALA A C 1
ATOM 1303 O O . ALA A 1 176 ? 14.608 8.852 14.959 1.00 97.19 176 ALA A O 1
ATOM 1304 N N . ALA A 1 177 ? 14.195 6.697 15.458 1.00 98.06 177 ALA A N 1
ATOM 1305 C CA . ALA A 1 177 ? 12.743 6.841 15.558 1.00 98.06 177 ALA A CA 1
ATOM 1306 C C . ALA A 1 177 ? 12.348 7.884 16.617 1.00 98.06 177 ALA A C 1
ATOM 1308 O O . ALA A 1 177 ? 11.513 8.745 16.354 1.00 98.06 177 ALA A O 1
ATOM 1309 N N . SER A 1 178 ? 12.998 7.866 17.784 1.00 98.12 178 SER A N 1
ATOM 1310 C CA . SER A 1 178 ? 12.771 8.829 18.871 1.00 98.12 178 SER A CA 1
ATOM 1311 C C . SER A 1 178 ? 13.138 10.259 18.484 1.00 98.12 178 SER A C 1
ATOM 1313 O O . SER A 1 178 ? 12.400 11.198 18.792 1.00 98.12 178 SER A O 1
ATOM 1315 N N . GLN A 1 179 ? 14.257 10.449 17.788 1.00 97.31 179 GLN A N 1
ATOM 1316 C CA . GLN A 1 179 ? 14.673 11.767 17.302 1.00 97.31 179 GLN A CA 1
ATOM 1317 C C . GLN A 1 179 ? 13.709 12.299 16.233 1.00 97.31 179 GLN A C 1
ATOM 1319 O O . GLN A 1 179 ? 13.251 13.441 16.331 1.00 97.31 179 GLN A O 1
ATOM 1324 N N . LEU A 1 180 ? 13.327 11.459 15.266 1.00 97.38 180 LEU A N 1
ATOM 1325 C CA . LEU A 1 180 ? 12.341 11.812 14.244 1.00 97.38 180 LEU A CA 1
ATOM 1326 C C . LEU A 1 180 ? 10.956 12.079 14.836 1.00 97.38 180 LEU A C 1
ATOM 1328 O O . LEU A 1 180 ? 10.274 12.999 14.390 1.00 97.38 180 LEU A O 1
ATOM 1332 N N . ALA A 1 181 ? 10.534 11.333 15.856 1.00 98.19 181 ALA A N 1
ATOM 1333 C CA . ALA A 1 181 ? 9.264 11.562 16.535 1.00 98.19 181 ALA A CA 1
ATOM 1334 C C . ALA A 1 181 ? 9.240 12.938 17.220 1.00 98.19 181 ALA A C 1
ATOM 1336 O O . ALA A 1 181 ? 8.273 13.684 17.072 1.00 98.19 181 ALA A O 1
ATOM 1337 N N . ARG A 1 182 ? 10.330 13.339 17.891 1.00 97.12 182 ARG A N 1
ATOM 1338 C CA . ARG A 1 182 ? 10.463 14.690 18.471 1.00 97.12 182 ARG A CA 1
ATOM 1339 C C . ARG A 1 182 ? 10.441 15.782 17.402 1.00 97.12 182 ARG A C 1
ATOM 1341 O O . ARG A 1 182 ? 9.795 16.810 17.605 1.00 97.12 182 ARG A O 1
ATOM 1348 N N . LEU A 1 183 ? 11.100 15.561 16.263 1.00 96.00 183 LEU A N 1
ATOM 1349 C CA . LEU A 1 183 ? 11.035 16.472 15.118 1.00 96.00 183 LEU A CA 1
ATOM 1350 C C . LEU A 1 183 ? 9.603 16.580 14.570 1.00 96.00 183 LEU A C 1
ATOM 1352 O O . LEU A 1 183 ? 9.085 17.679 14.388 1.00 96.00 183 LEU A O 1
ATOM 1356 N N . THR A 1 184 ? 8.932 15.448 14.378 1.00 96.88 184 THR A N 1
ATOM 1357 C CA . THR A 1 184 ? 7.546 15.381 13.894 1.00 96.88 184 THR A CA 1
ATOM 1358 C C . THR A 1 184 ? 6.606 16.125 14.845 1.00 96.88 184 THR A C 1
ATOM 1360 O O . THR A 1 184 ? 5.820 16.967 14.413 1.00 96.88 184 THR A O 1
ATOM 1363 N N . ALA A 1 185 ? 6.750 15.898 16.153 1.00 96.50 185 ALA A N 1
ATOM 1364 C CA . ALA A 1 185 ? 6.033 16.603 17.211 1.00 96.50 185 ALA A CA 1
ATOM 1365 C C . ALA A 1 185 ? 6.300 18.120 17.214 1.00 96.50 185 ALA A C 1
ATOM 1367 O O . ALA A 1 185 ? 5.401 18.918 17.490 1.00 96.50 185 ALA A O 1
ATOM 1368 N N . PHE A 1 186 ? 7.531 18.539 16.911 1.00 94.50 186 PHE A N 1
ATOM 1369 C CA . PHE A 1 186 ? 7.886 19.950 16.786 1.00 94.50 186 PHE A CA 1
ATOM 1370 C C . PHE A 1 186 ? 7.201 20.609 15.582 1.00 94.50 186 PHE A C 1
ATOM 1372 O O . PHE A 1 186 ? 6.684 21.725 15.718 1.00 94.50 186 PHE A O 1
ATOM 1379 N N . VAL A 1 187 ? 7.186 19.934 14.431 1.00 94.00 187 VAL A N 1
ATOM 1380 C CA . VAL A 1 187 ? 6.618 20.458 13.182 1.00 94.00 187 VAL A CA 1
ATOM 1381 C C . VAL A 1 187 ? 5.091 20.479 13.236 1.00 94.00 187 VAL A C 1
ATOM 1383 O O . VAL A 1 187 ? 4.507 21.527 12.977 1.00 94.00 187 VAL A O 1
ATOM 1386 N N . VAL A 1 188 ? 4.436 19.390 13.656 1.00 95.06 188 VAL A N 1
ATOM 1387 C CA . VAL A 1 188 ? 2.960 19.276 13.657 1.00 95.06 188 VAL A CA 1
ATOM 1388 C C . VAL A 1 188 ? 2.270 20.347 14.514 1.00 95.06 188 VAL A C 1
ATOM 1390 O O . VAL A 1 188 ? 1.149 20.737 14.224 1.00 95.06 188 VAL A O 1
ATOM 1393 N N . LYS A 1 189 ? 2.947 20.883 15.541 1.00 91.75 189 LYS A N 1
ATOM 1394 C CA . LYS A 1 189 ? 2.439 21.985 16.382 1.00 91.75 189 LYS A CA 1
ATOM 1395 C C . LYS A 1 189 ? 2.513 23.369 15.722 1.00 91.75 189 LYS A C 1
ATOM 1397 O O . LYS A 1 189 ? 2.054 24.344 16.310 1.00 91.75 189 LYS A O 1
ATOM 1402 N N . ARG A 1 190 ? 3.161 23.481 14.562 1.00 91.00 190 ARG A N 1
ATOM 1403 C CA . ARG A 1 190 ? 3.447 24.745 13.857 1.00 91.00 190 ARG A CA 1
ATOM 1404 C C . ARG A 1 190 ? 2.832 24.812 12.468 1.00 91.00 190 ARG A C 1
ATOM 1406 O O . ARG A 1 190 ? 2.923 25.853 11.826 1.00 91.00 190 ARG A O 1
ATOM 1413 N N . VAL A 1 191 ? 2.241 23.718 12.009 1.00 90.50 191 VAL A N 1
ATOM 1414 C CA . VAL A 1 191 ? 1.560 23.638 10.723 1.00 90.50 191 VAL A CA 1
ATOM 1415 C C . VAL A 1 191 ? 0.124 23.207 10.933 1.00 90.50 191 VAL A C 1
ATOM 1417 O O . VAL A 1 191 ? -0.183 22.438 11.843 1.00 90.50 191 VAL A O 1
ATOM 1420 N N . GLU A 1 192 ? -0.759 23.701 10.079 1.00 90.31 192 GLU A N 1
ATOM 1421 C CA . GLU A 1 192 ? -2.126 23.214 10.039 1.00 90.31 192 GLU A CA 1
ATOM 1422 C C . GLU A 1 192 ? -2.137 21.818 9.412 1.00 90.31 192 GLU A C 1
ATOM 1424 O O . GLU A 1 192 ? -1.681 21.616 8.286 1.00 90.31 192 GLU A O 1
ATOM 1429 N N . VAL A 1 193 ? -2.619 20.837 10.174 1.00 93.12 193 VAL A N 1
ATOM 1430 C CA . VAL A 1 193 ? -2.705 19.437 9.755 1.00 93.12 193 VAL A CA 1
ATOM 1431 C C . VAL A 1 193 ? -4.115 18.943 10.079 1.00 93.12 193 VAL A C 1
ATOM 1433 O O . VAL A 1 193 ? -4.551 19.079 11.229 1.00 93.12 193 VAL A O 1
ATOM 1436 N N . PRO A 1 194 ? -4.850 18.380 9.102 1.00 95.19 194 PRO A N 1
ATOM 1437 C CA . PRO A 1 194 ? -6.254 18.031 9.286 1.00 95.19 194 PRO A CA 1
ATOM 1438 C C . PRO A 1 194 ? -6.446 16.875 10.288 1.00 95.19 194 PRO A C 1
ATOM 1440 O O . PRO A 1 194 ? -5.509 16.108 10.547 1.00 95.19 194 PRO A O 1
ATOM 1443 N N . PRO A 1 195 ? -7.661 16.699 10.837 1.00 95.88 195 PRO A N 1
ATOM 1444 C CA . PRO A 1 195 ? -8.007 15.568 11.695 1.00 95.88 195 PRO A CA 1
ATOM 1445 C C . PRO A 1 195 ? -8.257 14.314 10.845 1.00 95.88 195 PRO A C 1
ATOM 1447 O O . PRO A 1 195 ? -9.388 13.957 10.540 1.00 95.88 195 PRO A O 1
ATOM 1450 N N . ALA A 1 196 ? -7.185 13.654 10.419 1.00 97.38 196 ALA A N 1
ATOM 1451 C CA . ALA A 1 196 ? -7.244 12.475 9.559 1.00 97.38 196 ALA A CA 1
ATOM 1452 C C . ALA A 1 196 ? -6.193 11.430 9.954 1.00 97.38 196 ALA A C 1
ATOM 1454 O O . ALA A 1 196 ? -5.186 11.757 10.586 1.00 97.38 196 ALA A O 1
ATOM 1455 N N . LEU A 1 197 ? -6.413 10.173 9.558 1.00 97.94 197 LEU A N 1
ATOM 1456 C CA . LEU A 1 197 ? -5.470 9.084 9.809 1.00 97.94 197 LEU A CA 1
ATOM 1457 C C . LEU A 1 197 ? -4.247 9.189 8.895 1.00 97.94 197 LEU A C 1
ATOM 1459 O O . LEU A 1 197 ? -3.153 9.468 9.369 1.00 97.94 197 LEU A O 1
ATOM 1463 N N . LEU A 1 198 ? -4.414 9.007 7.583 1.00 97.62 198 LEU A N 1
ATOM 1464 C CA . LEU A 1 198 ? -3.267 8.931 6.674 1.00 97.62 198 LEU A CA 1
ATOM 1465 C C . LEU A 1 198 ? -2.675 10.302 6.342 1.00 97.62 198 LEU A C 1
ATOM 1467 O O . LEU A 1 198 ? -1.457 10.437 6.254 1.00 97.62 198 LEU A O 1
ATOM 1471 N N . TYR A 1 199 ? -3.522 11.324 6.226 1.00 96.62 199 TYR A N 1
ATOM 1472 C CA . TYR A 1 199 ? -3.116 12.689 5.870 1.00 96.62 199 TYR A CA 1
ATOM 1473 C C . TYR A 1 199 ? -3.215 13.683 7.030 1.00 96.62 199 TYR A C 1
ATOM 1475 O O . TYR A 1 199 ? -3.266 14.888 6.799 1.00 96.62 199 TYR A O 1
ATOM 1483 N N . GLY A 1 200 ? -3.275 13.210 8.278 1.00 96.88 200 GLY A N 1
ATOM 1484 C CA . GLY A 1 200 ? -3.628 14.080 9.393 1.00 96.88 200 GLY A CA 1
ATOM 1485 C C . GLY A 1 200 ? -2.986 13.763 10.736 1.00 96.88 200 GLY A C 1
ATOM 1486 O O . GLY A 1 200 ? -2.139 12.877 10.872 1.00 96.88 200 GLY A O 1
ATOM 1487 N N . ARG A 1 201 ? -3.416 14.524 11.749 1.00 97.19 201 ARG A N 1
ATOM 1488 C CA . ARG A 1 201 ? -2.871 14.481 13.113 1.00 97.19 201 ARG A CA 1
ATOM 1489 C C . ARG A 1 201 ? -3.100 13.155 13.825 1.00 97.19 201 ARG A C 1
ATOM 1491 O O . ARG A 1 201 ? -2.305 12.811 14.691 1.00 97.19 201 ARG A O 1
ATOM 1498 N N . THR A 1 202 ? -4.125 12.393 13.454 1.00 98.19 202 THR A N 1
ATOM 1499 C CA . THR A 1 202 ? -4.380 11.080 14.057 1.00 98.19 202 THR A CA 1
ATOM 1500 C C . THR A 1 202 ? -3.267 10.095 13.715 1.00 98.19 202 THR A C 1
ATOM 1502 O O . THR A 1 202 ? -2.753 9.431 14.610 1.00 98.19 202 THR A O 1
ATOM 1505 N N . GLY A 1 203 ? -2.808 10.050 12.459 1.00 98.19 203 GLY A N 1
ATOM 1506 C CA . GLY A 1 203 ? -1.658 9.217 12.090 1.00 98.19 203 GLY A CA 1
ATOM 1507 C C . GLY A 1 203 ? -0.357 9.677 12.741 1.00 98.19 203 GLY A C 1
ATOM 1508 O O . GLY A 1 203 ? 0.439 8.850 13.183 1.00 98.19 203 GLY A O 1
ATOM 1509 N N . VAL A 1 204 ? -0.167 10.996 12.869 1.00 98.44 204 VAL A N 1
ATOM 1510 C CA . VAL A 1 204 ? 0.971 11.556 13.613 1.00 98.44 204 VAL A CA 1
ATOM 1511 C C . VAL A 1 204 ? 0.943 11.082 15.061 1.00 98.44 204 VAL A C 1
ATOM 1513 O O . VAL A 1 204 ? 1.936 10.547 15.543 1.00 98.44 204 VAL A O 1
ATOM 1516 N N . SER A 1 205 ? -0.196 11.229 15.734 1.00 98.12 205 SER A N 1
ATOM 1517 C CA . SER A 1 205 ? -0.378 10.819 17.123 1.00 98.12 205 SER A CA 1
ATOM 1518 C C . SER A 1 205 ? -0.041 9.340 17.338 1.00 98.12 205 SER A C 1
ATOM 1520 O O . SER A 1 205 ? 0.769 9.027 18.208 1.00 98.12 205 SER A O 1
ATOM 1522 N N . LEU A 1 206 ? -0.548 8.444 16.485 1.00 97.81 206 LEU A N 1
ATOM 1523 C CA . LEU A 1 206 ? -0.230 7.015 16.557 1.00 97.81 206 LEU A CA 1
ATOM 1524 C C . LEU A 1 206 ? 1.267 6.728 16.391 1.00 97.81 206 LEU A C 1
ATOM 1526 O O . LEU A 1 206 ? 1.813 5.880 17.092 1.00 97.81 206 LEU A O 1
ATOM 1530 N N . ALA A 1 207 ? 1.951 7.424 15.479 1.00 98.19 207 ALA A N 1
ATOM 1531 C CA . ALA A 1 207 ? 3.391 7.248 15.294 1.00 98.19 207 ALA A CA 1
ATOM 1532 C C . ALA A 1 207 ? 4.185 7.698 16.530 1.00 98.19 207 ALA A C 1
ATOM 1534 O O . ALA A 1 207 ? 5.114 7.009 16.954 1.00 98.19 207 ALA A O 1
ATOM 1535 N N . LEU A 1 208 ? 3.797 8.826 17.136 1.00 98.31 208 LEU A N 1
ATOM 1536 C CA . LEU A 1 208 ? 4.403 9.306 18.380 1.00 98.31 208 LEU A CA 1
ATOM 1537 C C . LEU A 1 208 ? 4.147 8.332 19.537 1.00 98.31 208 LEU A C 1
ATOM 1539 O O . LEU A 1 208 ? 5.081 8.026 20.275 1.00 98.31 208 LEU A O 1
ATOM 1543 N N . GLN A 1 209 ? 2.922 7.812 19.661 1.00 96.44 209 GLN A N 1
ATOM 1544 C CA . GLN A 1 209 ? 2.561 6.809 20.665 1.00 96.44 209 GLN A CA 1
ATOM 1545 C C . GLN A 1 209 ? 3.374 5.524 20.486 1.00 96.44 209 GLN A C 1
ATOM 1547 O O . GLN A 1 209 ? 3.936 5.028 21.453 1.00 96.44 209 GLN A O 1
ATOM 1552 N N . ALA A 1 210 ? 3.513 5.013 19.259 1.00 95.81 210 ALA A N 1
ATOM 1553 C CA . ALA A 1 210 ? 4.276 3.793 18.996 1.00 95.81 210 ALA A CA 1
ATOM 1554 C C . ALA A 1 210 ? 5.731 3.902 19.482 1.00 95.81 210 ALA A C 1
ATOM 1556 O O . ALA A 1 210 ? 6.249 2.978 20.112 1.00 95.81 210 ALA A O 1
ATOM 1557 N N . VAL A 1 211 ? 6.376 5.048 19.246 1.00 97.44 211 VAL A N 1
ATOM 1558 C CA . VAL A 1 211 ? 7.724 5.324 19.760 1.00 97.44 211 VAL A CA 1
ATOM 1559 C C . VAL A 1 211 ? 7.723 5.527 21.273 1.00 97.44 211 VAL A C 1
ATOM 1561 O O . VAL A 1 211 ? 8.606 5.005 21.949 1.00 97.44 211 VAL A O 1
ATOM 1564 N N . ALA A 1 212 ? 6.746 6.256 21.817 1.00 96.00 212 ALA A N 1
ATOM 1565 C CA . ALA A 1 212 ? 6.629 6.486 23.253 1.00 96.00 212 ALA A CA 1
ATOM 1566 C C . ALA A 1 212 ? 6.481 5.169 24.028 1.00 96.00 212 ALA A C 1
ATOM 1568 O O . ALA A 1 212 ? 7.166 4.974 25.031 1.00 96.00 212 ALA A O 1
ATOM 1569 N N . SER A 1 213 ? 5.659 4.241 23.532 1.00 93.00 213 SER A N 1
ATOM 1570 C CA . SER A 1 213 ? 5.480 2.904 24.099 1.00 93.00 213 SER A CA 1
ATOM 1571 C C . SER A 1 213 ? 6.738 2.044 23.965 1.00 93.00 213 SER A C 1
ATOM 1573 O O . SER A 1 213 ? 7.120 1.384 24.926 1.00 93.00 213 SER A O 1
ATOM 1575 N N . ALA A 1 214 ? 7.409 2.063 22.807 1.00 94.25 214 ALA A N 1
ATOM 1576 C CA . ALA A 1 214 ? 8.623 1.272 22.587 1.00 94.25 214 ALA A CA 1
ATOM 1577 C C . ALA A 1 214 ? 9.834 1.787 23.390 1.00 94.25 214 ALA A C 1
ATOM 1579 O O . ALA A 1 214 ? 10.652 0.993 23.851 1.00 94.25 214 ALA A O 1
ATOM 1580 N N . GLY A 1 215 ? 9.957 3.108 23.555 1.00 91.94 215 GLY A N 1
ATOM 1581 C CA . GLY A 1 215 ? 11.079 3.768 24.232 1.00 91.94 215 GLY A CA 1
ATOM 1582 C C . GLY A 1 215 ? 10.827 4.177 25.684 1.00 91.94 215 GLY A C 1
ATOM 1583 O O . GLY A 1 215 ? 11.761 4.622 26.346 1.00 91.94 215 GLY A O 1
ATOM 1584 N N . GLY A 1 216 ? 9.595 4.054 26.186 1.00 91.38 216 GLY A N 1
ATOM 1585 C CA . GLY A 1 216 ? 9.221 4.496 27.531 1.00 91.38 216 GLY A CA 1
ATOM 1586 C C . GLY A 1 216 ? 9.305 6.016 27.727 1.00 91.38 216 GLY A C 1
ATOM 1587 O O . GLY A 1 216 ? 9.776 6.465 28.770 1.00 91.38 216 GLY A O 1
ATOM 1588 N N . ASP A 1 217 ? 8.882 6.816 26.738 1.00 94.31 217 ASP A N 1
ATOM 1589 C CA . ASP A 1 217 ? 8.946 8.289 26.783 1.00 94.31 217 ASP A CA 1
ATOM 1590 C C . ASP A 1 217 ? 7.574 8.921 27.120 1.00 94.31 217 ASP A C 1
ATOM 1592 O O . ASP A 1 217 ? 6.753 9.143 26.221 1.00 94.31 217 ASP A O 1
ATOM 1596 N N . PRO A 1 218 ? 7.305 9.272 28.394 1.00 93.56 218 PRO A N 1
ATOM 1597 C CA . PRO A 1 218 ? 6.022 9.849 28.798 1.00 93.56 218 PRO A CA 1
ATOM 1598 C C . PRO A 1 218 ? 5.797 11.268 28.257 1.00 93.56 218 PRO A C 1
ATOM 1600 O O . PRO A 1 218 ? 4.652 11.695 28.111 1.00 93.56 218 PRO A O 1
ATOM 1603 N N . ALA A 1 219 ? 6.859 12.016 27.938 1.00 95.62 219 ALA A N 1
ATOM 1604 C CA . ALA A 1 219 ? 6.711 13.348 27.359 1.00 95.62 219 ALA A CA 1
ATOM 1605 C C . ALA A 1 219 ? 6.216 13.250 25.913 1.00 95.62 219 ALA A C 1
ATOM 1607 O O . ALA A 1 219 ? 5.346 14.018 25.499 1.00 95.62 219 ALA A O 1
ATOM 1608 N N . LEU A 1 220 ? 6.736 12.282 25.154 1.00 96.06 220 LEU A N 1
ATOM 1609 C CA . LEU A 1 220 ? 6.266 12.004 23.801 1.00 96.06 220 LEU A CA 1
ATOM 1610 C C . LEU A 1 220 ? 4.826 11.475 23.802 1.00 96.06 220 LEU A C 1
ATOM 1612 O O . LEU A 1 220 ? 4.028 11.925 22.979 1.00 96.06 220 LEU A O 1
ATOM 1616 N N . GLN A 1 221 ? 4.479 10.618 24.769 1.00 95.56 221 GLN A N 1
ATOM 1617 C CA . GLN A 1 221 ? 3.105 10.153 24.987 1.00 95.56 221 GLN A CA 1
ATOM 1618 C C . GLN A 1 221 ? 2.142 11.329 25.210 1.00 95.56 221 GLN A C 1
ATOM 1620 O O . GLN A 1 221 ? 1.147 11.457 24.500 1.00 95.56 221 GLN A O 1
ATOM 1625 N N . GLY A 1 222 ? 2.470 12.246 26.126 1.00 96.19 222 GLY A N 1
ATOM 1626 C CA . GLY A 1 222 ? 1.637 13.424 26.385 1.00 96.19 222 GLY A CA 1
ATOM 1627 C C . GLY A 1 222 ? 1.477 14.334 25.160 1.00 96.19 222 GLY A C 1
ATOM 1628 O O . GLY A 1 222 ? 0.422 14.937 24.959 1.00 96.19 222 GLY A O 1
ATOM 1629 N N . ILE A 1 223 ? 2.493 14.416 24.291 1.00 97.00 223 ILE A N 1
ATOM 1630 C CA . ILE A 1 223 ? 2.360 15.140 23.022 1.00 97.00 223 ILE A CA 1
ATOM 1631 C C . ILE A 1 223 ? 1.422 14.402 22.065 1.00 97.00 223 ILE A C 1
ATOM 1633 O O . ILE A 1 223 ? 0.568 15.065 21.474 1.00 97.00 223 ILE A O 1
ATOM 1637 N N . ALA A 1 224 ? 1.567 13.080 21.926 1.00 97.38 224 ALA A N 1
ATOM 1638 C CA . ALA A 1 224 ? 0.711 12.249 21.083 1.00 97.38 224 ALA A CA 1
ATOM 1639 C C . ALA A 1 224 ? -0.769 12.453 21.439 1.00 97.38 224 ALA A C 1
ATOM 1641 O O . ALA A 1 224 ? -1.581 12.715 20.552 1.00 97.38 224 ALA A O 1
ATOM 1642 N N . GLU A 1 225 ? -1.093 12.444 22.732 1.00 96.56 225 GLU A N 1
ATOM 1643 C CA . GLU A 1 225 ? -2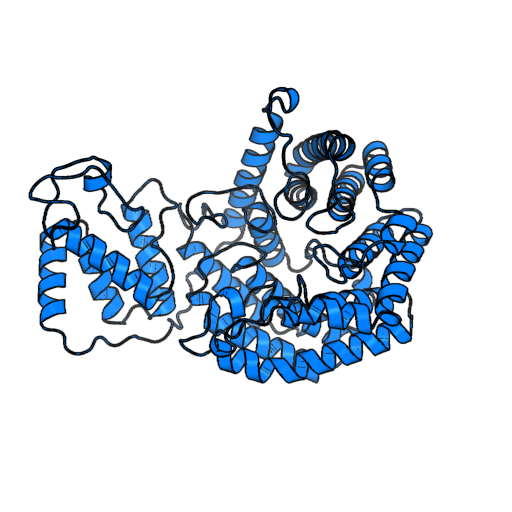.445 12.714 23.234 1.00 96.56 225 GLU A CA 1
ATOM 1644 C C . GLU A 1 225 ? -2.899 14.149 22.934 1.00 96.56 225 GLU A C 1
ATOM 1646 O O . GLU A 1 225 ? -3.992 14.354 22.415 1.00 96.56 225 GLU A O 1
ATOM 1651 N N . SER A 1 226 ? -2.045 15.152 23.179 1.00 96.31 226 SER A N 1
ATOM 1652 C CA . SER A 1 226 ? -2.407 16.572 23.015 1.00 96.31 226 SER A CA 1
ATOM 1653 C C . SER A 1 226 ? -2.762 16.990 21.584 1.00 96.31 226 SER A C 1
ATOM 1655 O O . SER A 1 226 ? -3.402 18.022 21.393 1.00 96.31 226 SER A O 1
ATOM 1657 N N . ILE A 1 227 ? -2.309 16.233 20.579 1.00 96.81 227 ILE A N 1
ATOM 1658 C CA . ILE A 1 227 ? -2.551 16.540 19.163 1.00 96.81 227 ILE A CA 1
ATOM 1659 C C . ILE A 1 227 ? -3.678 15.700 18.558 1.00 96.81 227 ILE A C 1
ATOM 1661 O O . ILE A 1 227 ? -3.987 15.907 17.381 1.00 96.81 227 ILE A O 1
ATOM 1665 N N . LEU A 1 228 ? -4.273 14.762 19.305 1.00 96.25 228 LEU A N 1
ATOM 1666 C CA . LEU A 1 228 ? -5.417 13.997 18.812 1.00 96.25 228 LEU A CA 1
ATOM 1667 C C . LEU A 1 228 ? -6.611 14.919 18.535 1.00 96.25 228 LEU A C 1
ATOM 1669 O O . LEU A 1 228 ? -6.819 15.893 19.263 1.00 96.25 228 LEU A O 1
ATOM 1673 N N . PRO A 1 229 ? -7.412 14.629 17.497 1.00 96.94 229 PRO A N 1
ATOM 1674 C CA . PRO A 1 229 ? -8.646 15.365 17.260 1.00 96.94 229 PRO A CA 1
ATOM 1675 C C . PRO A 1 229 ? -9.662 15.176 18.390 1.00 96.94 229 PRO A C 1
ATOM 1677 O O . PRO A 1 229 ? -9.821 14.071 18.910 1.00 96.94 229 PRO A O 1
ATOM 1680 N N . GLY A 1 230 ? -10.364 16.254 18.743 1.00 96.88 230 GLY A N 1
ATOM 1681 C CA . GLY A 1 230 ? -11.413 16.247 19.769 1.00 96.88 230 GLY A CA 1
ATOM 1682 C C . GLY A 1 230 ? -12.831 16.066 19.211 1.00 96.88 230 GLY A C 1
ATOM 1683 O O . GLY A 1 230 ? -13.042 15.979 18.001 1.00 96.88 230 GLY A O 1
ATOM 1684 N N . GLU A 1 231 ? -13.830 16.070 20.101 1.00 97.12 231 GLU A N 1
ATOM 1685 C CA . GLU A 1 231 ? -15.248 15.892 19.738 1.00 97.12 231 GLU A CA 1
ATOM 1686 C C . GLU A 1 231 ? -15.767 16.930 18.732 1.00 97.12 231 GLU A C 1
ATOM 1688 O O . GLU A 1 231 ? -16.544 16.584 17.845 1.00 97.12 231 GLU A O 1
ATOM 1693 N N . GLU A 1 232 ? -15.335 18.190 18.833 1.00 97.50 232 GLU A N 1
ATOM 1694 C CA . GLU A 1 232 ? -15.767 19.262 17.924 1.00 97.50 232 GLU A CA 1
ATOM 1695 C C . GLU A 1 232 ? -15.333 18.993 16.476 1.00 97.50 232 GLU A C 1
ATOM 1697 O O . GLU A 1 232 ? -16.116 19.147 15.536 1.00 97.50 232 GLU A O 1
ATOM 1702 N N . GLU A 1 233 ? -14.101 18.528 16.283 1.00 97.62 233 GLU A N 1
ATOM 1703 C CA . GLU A 1 233 ? -13.588 18.176 14.959 1.00 97.62 233 GLU A CA 1
ATOM 1704 C C . GLU A 1 233 ? -14.324 16.961 14.395 1.00 97.62 233 GLU A C 1
ATOM 1706 O O . GLU A 1 233 ? -14.730 16.962 13.230 1.00 97.62 233 GLU A O 1
ATOM 1711 N N . ILE A 1 234 ? -14.593 15.965 15.247 1.00 98.12 234 ILE A N 1
ATOM 1712 C CA . ILE A 1 234 ? -15.421 14.814 14.883 1.00 98.12 234 ILE A CA 1
ATOM 1713 C C . ILE A 1 234 ? -16.826 15.264 14.502 1.00 98.12 234 ILE A C 1
ATOM 1715 O O . ILE A 1 234 ? -17.378 14.692 13.573 1.00 98.12 234 ILE A O 1
ATOM 1719 N N . ALA A 1 235 ? -17.424 16.255 15.166 1.00 97.19 235 ALA A N 1
ATOM 1720 C CA . ALA A 1 235 ? -18.766 16.753 14.856 1.00 97.19 235 ALA A CA 1
ATOM 1721 C C . ALA A 1 235 ? -18.827 17.510 13.517 1.00 97.19 235 ALA A C 1
ATOM 1723 O O . ALA A 1 235 ? -19.839 17.438 12.812 1.00 97.19 235 ALA A O 1
ATOM 1724 N N . ASN A 1 236 ? -17.738 18.180 13.134 1.00 96.75 236 ASN A N 1
ATOM 1725 C CA . ASN A 1 236 ? -17.663 18.996 11.922 1.00 96.75 236 ASN A CA 1
ATOM 1726 C C . ASN A 1 236 ? -17.188 18.233 10.672 1.00 96.75 236 ASN A C 1
ATOM 1728 O O . ASN A 1 236 ? -17.461 18.677 9.556 1.00 96.75 236 ASN A O 1
ATOM 1732 N N . GLU A 1 237 ? -16.542 17.072 10.820 1.00 97.44 237 GLU A N 1
ATOM 1733 C CA . GLU A 1 237 ? -16.011 16.301 9.686 1.00 97.44 237 GLU A CA 1
ATOM 1734 C C . GLU A 1 237 ? -17.122 15.849 8.712 1.00 97.44 237 GLU A C 1
ATOM 1736 O O . GLU A 1 237 ? -18.187 15.386 9.111 1.00 97.44 237 GLU A O 1
ATOM 1741 N N . ARG A 1 238 ? -16.928 15.978 7.401 1.00 97.19 238 ARG A N 1
ATOM 1742 C CA . ARG A 1 238 ? -17.936 15.578 6.393 1.00 97.19 238 ARG A CA 1
ATOM 1743 C C . ARG A 1 238 ? -17.494 14.393 5.547 1.00 97.19 238 ARG A C 1
ATOM 1745 O O . ARG A 1 238 ? -18.334 13.757 4.910 1.00 97.19 238 ARG A O 1
ATOM 1752 N N . ARG A 1 239 ? -16.207 14.071 5.570 1.00 97.88 239 ARG A N 1
ATOM 1753 C CA . ARG A 1 239 ? -15.622 12.917 4.900 1.00 97.88 239 ARG A CA 1
ATOM 1754 C C . ARG A 1 239 ? -15.838 11.684 5.760 1.00 97.88 239 ARG A C 1
ATOM 1756 O O . ARG A 1 239 ? -15.710 11.712 6.983 1.00 97.88 239 ARG A O 1
ATOM 1763 N N . VAL A 1 240 ? -16.168 10.579 5.112 1.00 98.25 240 VAL A N 1
ATOM 1764 C CA . VAL A 1 240 ? -16.549 9.331 5.796 1.00 98.25 240 VAL A CA 1
ATOM 1765 C C . VAL A 1 240 ? -15.445 8.279 5.785 1.00 98.25 240 VAL A C 1
ATOM 1767 O O . VAL A 1 240 ? -15.557 7.271 6.472 1.00 98.25 240 VAL A O 1
ATOM 1770 N N . ASP A 1 241 ? -14.390 8.507 5.008 1.00 98.25 241 ASP A N 1
ATOM 1771 C CA . ASP A 1 241 ? -13.430 7.478 4.634 1.00 98.25 241 ASP A CA 1
ATOM 1772 C C . ASP A 1 241 ? -12.270 7.256 5.623 1.00 98.25 241 ASP A C 1
ATOM 1774 O O . ASP A 1 241 ? -12.170 7.914 6.660 1.00 98.25 241 ASP A O 1
ATOM 1778 N N . VAL A 1 242 ? -11.407 6.280 5.316 1.00 98.38 242 VAL A N 1
ATOM 1779 C CA . VAL A 1 242 ? -10.245 5.898 6.140 1.00 98.38 242 VAL A CA 1
ATOM 1780 C C . VAL A 1 242 ? -9.108 6.910 6.040 1.00 98.38 242 VAL A C 1
ATOM 1782 O O . VAL A 1 242 ? -8.331 7.094 6.971 1.00 98.38 242 VAL A O 1
ATOM 1785 N N . THR A 1 243 ? -8.979 7.563 4.898 1.00 97.38 243 THR A N 1
ATOM 1786 C CA . THR A 1 243 ? -7.803 8.361 4.561 1.00 97.38 243 THR A CA 1
ATOM 1787 C C . THR A 1 243 ? -7.877 9.758 5.172 1.00 97.38 243 THR A C 1
ATOM 1789 O O . THR A 1 243 ? -6.884 10.257 5.708 1.00 97.38 243 THR A O 1
ATOM 1792 N N . HIS A 1 244 ? -9.064 10.358 5.130 1.00 96.88 244 HIS A N 1
ATOM 1793 C CA . HIS A 1 244 ? -9.352 11.741 5.492 1.00 96.88 244 HIS A CA 1
ATOM 1794 C C . HIS A 1 244 ? -10.492 11.900 6.500 1.00 96.88 244 HIS A C 1
ATOM 1796 O O . HIS A 1 244 ? -10.668 13.000 7.011 1.00 96.88 244 HIS A O 1
ATOM 1802 N N . GLY A 1 245 ? -11.312 10.867 6.710 1.00 98.06 245 GLY A N 1
ATOM 1803 C CA . GLY A 1 245 ? -12.628 11.019 7.321 1.00 98.06 245 GLY A CA 1
ATOM 1804 C C . GLY A 1 245 ? -12.858 10.249 8.617 1.00 98.06 245 GLY A C 1
ATOM 1805 O O . GLY A 1 245 ? -11.942 9.759 9.281 1.00 98.06 245 GLY A O 1
ATOM 1806 N N . LEU A 1 246 ? -14.144 10.144 8.959 1.00 98.75 246 LEU A N 1
ATOM 1807 C CA . LEU A 1 246 ? -14.640 9.542 10.198 1.00 98.75 246 LEU A CA 1
ATOM 1808 C C . LEU A 1 246 ? -14.178 8.096 10.413 1.00 98.75 246 LEU A C 1
ATOM 1810 O O . LEU A 1 246 ? -13.881 7.735 11.550 1.00 98.75 246 LEU A O 1
ATOM 1814 N N . ALA A 1 247 ? -14.100 7.270 9.363 1.00 98.75 247 ALA A N 1
ATOM 1815 C CA . ALA A 1 247 ? -13.619 5.898 9.515 1.00 98.75 247 ALA A CA 1
ATOM 1816 C C . ALA A 1 247 ? -12.136 5.864 9.913 1.00 98.75 247 ALA A C 1
ATOM 1818 O O . ALA A 1 247 ? -11.752 5.088 10.783 1.00 98.75 247 ALA A O 1
ATOM 1819 N N . GLY A 1 248 ? -11.313 6.741 9.332 1.00 98.56 248 GLY A N 1
ATOM 1820 C CA . GLY A 1 248 ? -9.896 6.865 9.676 1.00 98.56 248 GLY A CA 1
ATOM 1821 C C . GLY A 1 248 ? -9.682 7.373 11.094 1.00 98.56 248 GLY A C 1
ATOM 1822 O O . GLY A 1 248 ? -8.887 6.809 11.843 1.00 98.56 248 GLY A O 1
ATOM 1823 N N . LEU A 1 249 ? -10.430 8.411 11.477 1.00 98.62 249 LEU A N 1
ATOM 1824 C CA . LEU A 1 249 ? -10.443 8.932 12.843 1.00 98.62 249 LEU A CA 1
ATOM 1825 C C . LEU A 1 249 ? -10.788 7.839 13.852 1.00 98.62 249 LEU A C 1
ATOM 1827 O O . LEU A 1 249 ? -10.031 7.607 14.791 1.00 98.62 249 LEU A O 1
ATOM 1831 N N . GLY A 1 250 ? -11.888 7.127 13.615 1.00 98.44 250 GLY A N 1
ATOM 1832 C CA . GLY A 1 250 ? -12.347 6.058 14.485 1.00 98.44 250 GLY A CA 1
ATOM 1833 C C . GLY A 1 250 ? -11.344 4.910 14.610 1.00 98.44 250 GLY A C 1
ATOM 1834 O O . GLY A 1 250 ? -11.070 4.473 15.724 1.00 98.44 250 GLY A O 1
ATOM 1835 N N . LEU A 1 251 ? -10.740 4.461 13.501 1.00 98.12 251 LEU A N 1
ATOM 1836 C CA . LEU A 1 251 ? -9.655 3.469 13.534 1.00 98.12 251 LEU A CA 1
ATOM 1837 C C . LEU A 1 251 ? -8.472 3.959 14.368 1.00 98.12 251 LEU A C 1
ATOM 1839 O O . LEU A 1 251 ? -7.923 3.198 15.160 1.00 98.12 251 LEU A O 1
ATOM 1843 N N . GLY A 1 252 ? -8.102 5.230 14.216 1.00 97.56 252 GLY A N 1
ATOM 1844 C CA . GLY A 1 252 ? -7.011 5.802 14.984 1.00 97.56 252 GLY A CA 1
ATOM 1845 C C . GLY A 1 252 ? -7.308 5.899 16.475 1.00 97.56 252 GLY A C 1
ATOM 1846 O O . GLY A 1 252 ? -6.430 5.595 17.269 1.00 97.56 252 GLY A O 1
ATOM 1847 N N . PHE A 1 253 ? -8.533 6.239 16.877 1.00 98.06 253 PHE A N 1
ATOM 1848 C CA . PHE A 1 253 ? -8.914 6.232 18.293 1.00 98.06 253 PHE A CA 1
ATOM 1849 C C . PHE A 1 253 ? -8.932 4.826 18.894 1.00 98.06 253 PHE A C 1
ATOM 1851 O O . PHE A 1 253 ? -8.483 4.649 20.023 1.00 98.06 253 PHE A O 1
ATOM 1858 N N . LEU A 1 254 ? -9.407 3.829 18.142 1.00 97.06 254 LEU A N 1
ATOM 1859 C CA . LEU A 1 254 ? -9.373 2.426 18.558 1.00 97.06 254 LEU A CA 1
ATOM 1860 C C . LEU A 1 254 ? -7.932 1.943 18.782 1.00 97.06 254 LEU A C 1
ATOM 1862 O O . LEU A 1 254 ? -7.624 1.387 19.834 1.00 97.06 254 LEU A O 1
ATOM 1866 N N . GLU A 1 255 ? -7.038 2.210 17.830 1.00 95.06 255 GLU A N 1
ATOM 1867 C CA . GLU A 1 255 ? -5.619 1.857 17.959 1.00 95.06 255 GLU A CA 1
ATOM 1868 C C . GLU A 1 255 ? -4.928 2.624 19.088 1.00 95.06 255 GLU A C 1
ATOM 1870 O O . GLU A 1 255 ? -4.151 2.043 19.846 1.00 95.06 255 GLU A O 1
ATOM 1875 N N . PHE A 1 256 ? -5.259 3.907 19.259 1.00 94.81 256 PHE A N 1
ATOM 1876 C CA . PHE A 1 256 ? -4.707 4.703 20.347 1.00 94.81 256 PHE A CA 1
ATOM 1877 C C . PHE A 1 256 ? -5.133 4.154 21.712 1.00 94.81 256 PHE A C 1
ATOM 1879 O O . PHE A 1 256 ? -4.299 4.013 22.609 1.00 94.81 256 PHE A O 1
ATOM 1886 N N . ALA A 1 257 ? -6.411 3.788 21.852 1.00 94.44 257 ALA A N 1
ATOM 1887 C CA . ALA A 1 257 ? -6.963 3.181 23.058 1.00 94.44 257 ALA A CA 1
ATOM 1888 C C . ALA A 1 257 ? -6.262 1.861 23.412 1.00 94.44 257 ALA A C 1
ATOM 1890 O O . ALA A 1 257 ? -5.997 1.613 24.584 1.00 94.44 257 ALA A O 1
ATOM 1891 N N . ALA A 1 258 ? -5.916 1.038 22.417 1.00 90.25 258 ALA A N 1
ATOM 1892 C CA . ALA A 1 258 ? -5.313 -0.280 22.634 1.00 90.25 258 ALA A CA 1
ATOM 1893 C C . ALA A 1 258 ? -3.959 -0.233 23.368 1.00 90.25 258 ALA A C 1
ATOM 1895 O O . ALA A 1 258 ? -3.574 -1.216 23.999 1.00 90.25 258 ALA A O 1
ATOM 1896 N N . SER A 1 259 ? -3.248 0.896 23.297 1.00 86.44 259 SER A N 1
ATOM 1897 C CA . SER A 1 259 ? -1.955 1.102 23.970 1.00 86.44 259 SER A CA 1
ATOM 1898 C C . SER A 1 259 ? -1.996 2.188 25.054 1.00 86.44 259 SER A C 1
ATOM 1900 O O . SER A 1 259 ? -0.965 2.486 25.659 1.00 86.44 259 SER A O 1
ATOM 1902 N N . ALA A 1 260 ? -3.157 2.803 25.300 1.00 88.38 260 ALA A N 1
ATOM 1903 C CA . ALA A 1 260 ? -3.315 3.858 26.296 1.00 88.38 260 ALA A CA 1
ATOM 1904 C C . ALA A 1 260 ? -3.488 3.275 27.714 1.00 88.38 260 ALA A C 1
ATOM 1906 O O . ALA A 1 260 ? -4.188 2.275 27.880 1.00 88.38 260 ALA A O 1
ATOM 1907 N N . PRO A 1 261 ? -2.924 3.914 28.761 1.00 87.12 261 PRO A N 1
ATOM 1908 C CA . PRO A 1 261 ? -3.177 3.514 30.148 1.00 87.12 261 PRO A CA 1
ATOM 1909 C C . PRO A 1 261 ? -4.655 3.620 30.549 1.00 87.12 261 PRO A C 1
ATOM 1911 O O . PRO A 1 261 ? -5.155 2.767 31.278 1.00 87.12 261 PRO A O 1
ATOM 1914 N N . ASP A 1 262 ? -5.341 4.661 30.066 1.00 91.62 262 ASP A N 1
ATOM 1915 C CA . ASP A 1 262 ? -6.789 4.835 30.182 1.00 91.62 262 ASP A CA 1
ATOM 1916 C C . ASP A 1 262 ? -7.412 4.845 28.773 1.00 91.62 262 ASP A C 1
ATOM 1918 O O . ASP A 1 262 ? -7.315 5.853 28.065 1.00 91.62 262 ASP A O 1
ATOM 1922 N N . PRO A 1 263 ? -8.009 3.726 28.319 1.00 93.31 263 PRO A N 1
ATOM 1923 C CA . PRO A 1 263 ? -8.559 3.618 26.968 1.00 93.31 263 PRO A CA 1
ATOM 1924 C C . PRO A 1 263 ? -9.900 4.350 26.801 1.00 93.31 263 PRO A C 1
ATOM 1926 O O . PRO A 1 263 ? -10.286 4.704 25.686 1.00 93.31 263 PRO A O 1
ATOM 1929 N N . GLU A 1 264 ? -10.625 4.573 27.894 1.00 96.12 264 GLU A N 1
ATOM 1930 C CA . GLU A 1 264 ? -12.048 4.916 27.904 1.00 96.12 264 GLU A CA 1
ATOM 1931 C C . GLU A 1 264 ? -12.368 6.269 27.221 1.00 96.12 264 GLU A C 1
ATOM 1933 O O . GLU A 1 264 ? -13.307 6.329 26.422 1.00 96.12 264 GLU A O 1
ATOM 1938 N N . PRO A 1 265 ? -11.580 7.352 27.393 1.00 96.56 265 PRO A N 1
ATOM 1939 C CA . PRO A 1 265 ? -11.776 8.588 26.631 1.00 96.56 265 PRO A CA 1
ATOM 1940 C C . PRO A 1 265 ? -11.665 8.412 25.113 1.00 96.56 265 PRO A C 1
ATOM 1942 O O . PRO A 1 265 ? -12.446 9.003 24.367 1.00 96.56 265 PRO A O 1
ATOM 1945 N N . PHE A 1 266 ? -10.727 7.587 24.650 1.00 97.06 266 PHE A N 1
ATOM 1946 C CA . PHE A 1 266 ? -10.493 7.361 23.224 1.00 97.06 266 PHE A CA 1
ATOM 1947 C C . PHE A 1 266 ? -11.564 6.447 22.620 1.00 97.06 266 PHE A C 1
ATOM 1949 O O . PHE A 1 266 ? -12.022 6.692 21.504 1.00 97.06 266 PHE A O 1
ATOM 1956 N N . LEU A 1 267 ? -12.045 5.456 23.378 1.00 97.00 267 LEU A N 1
ATOM 1957 C CA . LEU A 1 267 ? -13.181 4.628 22.967 1.00 97.00 267 LEU A CA 1
ATOM 1958 C C . LEU A 1 267 ? -14.453 5.462 22.761 1.00 97.00 267 LEU A C 1
ATOM 1960 O O . LEU A 1 267 ? -15.129 5.279 21.751 1.00 97.00 267 LEU A O 1
ATOM 1964 N N . ARG A 1 268 ? -14.724 6.458 23.618 1.00 98.06 268 ARG A N 1
ATOM 1965 C CA . ARG A 1 268 ? -15.845 7.393 23.402 1.00 98.06 268 ARG A CA 1
ATOM 1966 C C . ARG A 1 268 ? -15.709 8.212 22.117 1.00 98.06 268 ARG A C 1
ATOM 1968 O O . ARG A 1 268 ? -16.704 8.454 21.436 1.00 98.06 268 ARG A O 1
ATOM 1975 N N . LEU A 1 269 ? -14.496 8.627 21.749 1.00 98.50 269 LEU A N 1
ATOM 1976 C CA . LEU A 1 269 ? -14.265 9.318 20.474 1.00 98.50 269 LEU A CA 1
ATOM 1977 C C . LEU A 1 269 ? -14.505 8.380 19.281 1.00 98.50 269 LEU A C 1
ATOM 1979 O O . LEU A 1 269 ? -15.139 8.780 18.300 1.00 98.50 269 LEU A O 1
ATOM 1983 N N . ALA A 1 270 ? -14.086 7.114 19.383 1.00 98.31 270 ALA A N 1
ATOM 1984 C CA . ALA A 1 270 ? -14.405 6.094 18.386 1.00 98.31 270 ALA A CA 1
ATOM 1985 C C . ALA A 1 270 ? -15.924 5.854 18.269 1.00 98.31 270 ALA A C 1
ATOM 1987 O O . ALA A 1 270 ? -16.438 5.769 17.149 1.00 98.31 270 ALA A O 1
ATOM 1988 N N . ASP A 1 271 ? -16.653 5.818 19.390 1.00 98.44 271 ASP A N 1
ATOM 1989 C CA . ASP A 1 271 ? -18.119 5.728 19.413 1.00 98.44 271 ASP A CA 1
ATOM 1990 C C . ASP A 1 271 ? -18.760 6.888 18.652 1.00 98.44 271 ASP A C 1
ATOM 1992 O O . ASP A 1 271 ? -19.637 6.664 17.817 1.00 98.44 271 ASP A O 1
ATOM 1996 N N . ARG A 1 272 ? -18.282 8.123 18.851 1.00 98.44 272 ARG A N 1
ATOM 1997 C CA . ARG A 1 272 ? -18.791 9.287 18.108 1.00 98.44 272 ARG A CA 1
ATOM 1998 C C . ARG A 1 272 ? -18.570 9.168 16.606 1.00 98.44 272 ARG A C 1
ATOM 2000 O O . ARG A 1 272 ? -19.486 9.458 15.833 1.00 98.44 272 ARG A O 1
ATOM 2007 N N . CYS A 1 273 ? -17.400 8.704 16.170 1.00 98.69 273 CYS A N 1
ATOM 2008 C CA . CYS A 1 273 ? -17.156 8.424 14.754 1.00 98.69 273 CYS A CA 1
ATOM 2009 C C . CYS A 1 273 ? -18.130 7.363 14.210 1.00 98.69 273 CYS A C 1
ATOM 2011 O O . CYS A 1 273 ? -18.698 7.546 13.129 1.00 98.69 273 CYS A O 1
ATOM 2013 N N . ALA A 1 274 ? -18.364 6.282 14.961 1.00 98.62 274 ALA A N 1
ATOM 2014 C CA . ALA A 1 274 ? -19.285 5.216 14.573 1.00 98.62 274 ALA A CA 1
ATOM 2015 C C . ALA A 1 274 ? -20.740 5.702 14.503 1.00 98.62 274 ALA A C 1
ATOM 2017 O O . ALA A 1 274 ? -21.409 5.459 13.500 1.00 98.62 274 ALA A O 1
ATOM 2018 N N . GLU A 1 275 ? -21.227 6.441 15.501 1.00 98.25 275 GLU A N 1
ATOM 2019 C CA . GLU A 1 275 ? -22.577 7.021 15.513 1.00 98.25 275 GLU A CA 1
ATOM 2020 C C . GLU A 1 275 ? -22.826 7.893 14.282 1.00 98.25 275 GLU A C 1
ATOM 2022 O O . GLU A 1 275 ? -23.849 7.745 13.606 1.00 98.25 275 GLU A O 1
ATOM 2027 N N . ARG A 1 276 ? -21.866 8.754 13.932 1.00 98.00 276 ARG A N 1
ATOM 2028 C CA . ARG A 1 276 ? -21.979 9.616 12.751 1.00 98.00 276 ARG A CA 1
ATOM 2029 C C . ARG A 1 276 ? -22.092 8.836 11.443 1.00 98.00 276 ARG A C 1
ATOM 2031 O O . ARG A 1 276 ? -22.806 9.279 10.546 1.00 98.00 276 ARG A O 1
ATOM 2038 N N . LEU A 1 277 ? -21.428 7.688 11.329 1.00 98.38 277 LEU A N 1
ATOM 2039 C CA . LEU A 1 277 ? -21.531 6.814 10.157 1.00 98.38 277 LEU A CA 1
ATOM 2040 C C . LEU A 1 277 ? -22.803 5.955 10.178 1.00 98.38 277 LEU A C 1
ATOM 2042 O O . LEU A 1 277 ? -23.403 5.712 9.132 1.00 98.38 277 LEU A O 1
ATOM 2046 N N . LEU A 1 278 ? -23.253 5.517 11.354 1.00 97.94 278 LEU A N 1
ATOM 2047 C CA . LEU A 1 278 ? -24.461 4.705 11.512 1.00 97.94 278 LEU A CA 1
ATOM 2048 C C . LEU A 1 278 ? -25.742 5.481 11.210 1.00 97.94 278 LEU A C 1
ATOM 2050 O O . LEU A 1 278 ? -26.668 4.914 10.630 1.00 97.94 278 LEU A O 1
ATOM 2054 N N . PHE A 1 279 ? -25.791 6.756 11.594 1.00 94.56 279 PHE A N 1
ATOM 2055 C CA . PHE A 1 279 ? -26.943 7.635 11.374 1.00 94.56 279 PHE A CA 1
ATOM 2056 C C . PHE A 1 279 ? -26.772 8.571 10.166 1.00 94.56 279 PHE A C 1
ATOM 2058 O O . PHE A 1 279 ? -27.678 9.336 9.852 1.00 94.56 279 PHE A O 1
ATOM 2065 N N . GLY A 1 280 ? -25.630 8.506 9.474 1.00 94.19 280 GLY A N 1
ATOM 2066 C CA . GLY A 1 280 ? -25.285 9.353 8.332 1.00 94.19 280 GLY A CA 1
ATOM 2067 C C . GLY A 1 280 ? -25.333 8.630 6.987 1.00 94.19 280 GLY A C 1
ATOM 2068 O O . GLY A 1 280 ? -24.385 8.738 6.215 1.00 94.19 280 GLY A O 1
ATOM 2069 N N . GLU A 1 281 ? -26.398 7.882 6.685 1.00 93.75 281 GLU A N 1
ATOM 2070 C CA . GLU A 1 281 ? -26.493 7.131 5.421 1.00 93.75 281 GLU A CA 1
ATOM 2071 C C . GLU A 1 281 ? -26.401 8.041 4.185 1.00 93.75 281 GLU A C 1
ATOM 2073 O O . GLU A 1 281 ? -25.595 7.771 3.296 1.00 93.75 281 GLU A O 1
ATOM 2078 N N . ASP A 1 282 ? -27.112 9.170 4.181 1.00 96.31 282 ASP A N 1
ATOM 2079 C CA . ASP A 1 282 ? -27.024 10.163 3.101 1.00 96.31 282 ASP A CA 1
ATOM 2080 C C . ASP A 1 282 ? -25.626 10.783 2.986 1.00 96.31 282 ASP A C 1
ATOM 2082 O O . ASP A 1 282 ? -25.163 11.084 1.887 1.00 96.31 282 ASP A O 1
ATOM 2086 N N . LEU A 1 283 ? -24.925 10.944 4.115 1.00 96.25 283 LEU A N 1
ATOM 2087 C CA . LEU A 1 283 ? -23.554 11.449 4.126 1.00 96.25 283 LEU A CA 1
ATOM 2088 C C . LEU A 1 283 ? -22.607 10.450 3.454 1.00 96.25 283 LEU A C 1
ATOM 2090 O O . LEU A 1 283 ? -21.783 10.852 2.632 1.00 96.25 283 LEU A O 1
ATOM 2094 N N . ILE A 1 284 ? -22.734 9.161 3.779 1.00 97.00 284 ILE A N 1
ATOM 2095 C CA . ILE A 1 284 ? -21.940 8.095 3.161 1.00 97.00 284 ILE A CA 1
ATOM 2096 C C . ILE A 1 284 ? -22.231 8.037 1.664 1.00 97.00 284 ILE A C 1
ATOM 2098 O O . ILE A 1 284 ? -21.311 8.167 0.861 1.00 97.00 284 ILE A O 1
ATOM 2102 N N . GLU A 1 285 ? -23.495 7.897 1.273 1.00 96.12 285 GLU A N 1
ATOM 2103 C CA . GLU A 1 285 ? -23.866 7.752 -0.136 1.00 96.12 285 GLU A CA 1
ATOM 2104 C C . GLU A 1 285 ? -23.524 9.008 -0.953 1.00 96.12 285 GLU A C 1
ATOM 2106 O O . GLU A 1 285 ? -23.068 8.895 -2.090 1.00 96.12 285 GLU A O 1
ATOM 2111 N N . GLY A 1 286 ? -23.653 10.204 -0.371 1.00 96.56 286 GLY A N 1
ATOM 2112 C CA . GLY A 1 286 ? -23.211 11.454 -0.989 1.00 96.56 286 GLY A CA 1
ATOM 2113 C C . GLY A 1 286 ? -21.702 11.490 -1.251 1.00 96.56 286 GLY A C 1
ATOM 2114 O O . GLY A 1 286 ? -21.287 11.826 -2.359 1.00 96.56 286 GLY A O 1
ATOM 2115 N N . ASN A 1 287 ? -20.883 11.087 -0.272 1.00 97.06 287 ASN A N 1
ATOM 2116 C CA . ASN A 1 287 ? -19.428 10.995 -0.443 1.00 97.06 287 ASN A CA 1
ATOM 2117 C C . ASN A 1 287 ? -19.055 9.950 -1.504 1.00 97.06 287 ASN A C 1
ATOM 2119 O O . ASN A 1 287 ? -18.249 10.241 -2.382 1.00 97.06 287 ASN A O 1
ATOM 2123 N N . LEU A 1 288 ? -19.666 8.762 -1.467 1.00 95.88 288 LEU A N 1
ATOM 2124 C CA . LEU A 1 288 ? -19.364 7.689 -2.418 1.00 95.88 288 LEU A CA 1
ATOM 2125 C C . LEU A 1 288 ? -19.739 8.060 -3.861 1.00 95.88 288 LEU A C 1
ATOM 2127 O O . LEU A 1 288 ? -18.998 7.729 -4.783 1.00 95.88 288 LEU A O 1
ATOM 2131 N N . ARG A 1 289 ? -20.848 8.784 -4.068 1.00 95.50 289 ARG A N 1
ATOM 2132 C CA . ARG A 1 289 ? -21.263 9.283 -5.394 1.00 95.50 289 ARG A CA 1
ATOM 2133 C C . ARG A 1 289 ? -20.378 10.405 -5.931 1.00 95.50 289 ARG A C 1
ATOM 2135 O O . ARG A 1 289 ? -20.321 10.586 -7.142 1.00 95.50 289 ARG A O 1
ATOM 2142 N N . ALA A 1 290 ? -19.729 11.168 -5.053 1.00 95.25 290 ALA A N 1
ATOM 2143 C CA . ALA A 1 290 ? -18.817 12.240 -5.445 1.00 95.25 290 ALA A CA 1
ATOM 2144 C C . ALA A 1 290 ? -17.441 11.718 -5.896 1.00 95.25 290 ALA A C 1
ATOM 2146 O O . ALA A 1 290 ? -16.656 12.476 -6.468 1.00 95.25 290 ALA A O 1
ATOM 2147 N N . LEU A 1 291 ? -17.134 10.441 -5.641 1.00 93.88 291 LEU A N 1
ATOM 2148 C CA . LEU A 1 291 ? -15.878 9.835 -6.066 1.00 93.88 291 LEU A CA 1
ATOM 2149 C C . LEU A 1 291 ? -15.833 9.654 -7.592 1.00 93.88 291 LEU A C 1
ATOM 2151 O O . LEU A 1 291 ? -16.867 9.416 -8.221 1.00 93.88 291 LEU A O 1
ATOM 2155 N N . PRO A 1 292 ? -14.636 9.722 -8.205 1.00 90.12 292 PRO A N 1
ATOM 2156 C CA . PRO A 1 292 ? -14.489 9.526 -9.639 1.00 90.12 292 PRO A CA 1
ATOM 2157 C C . PRO A 1 292 ? -15.043 8.174 -10.096 1.00 90.12 292 PRO A C 1
ATOM 2159 O O . PRO A 1 292 ? -14.647 7.120 -9.592 1.00 90.12 292 PRO A O 1
ATOM 2162 N N . VAL A 1 293 ? -15.912 8.207 -11.106 1.00 86.19 293 VAL A N 1
ATOM 2163 C CA . VAL A 1 293 ? -16.374 7.008 -11.807 1.00 86.19 293 VAL A CA 1
ATOM 2164 C C . VAL A 1 293 ? -15.446 6.773 -12.993 1.00 86.19 293 VAL A C 1
ATOM 2166 O O . VAL A 1 293 ? -15.407 7.561 -13.937 1.00 86.19 293 VAL A O 1
ATOM 2169 N N . GLY A 1 294 ? -14.649 5.709 -12.918 1.00 80.75 294 GLY A N 1
ATOM 2170 C CA . GLY A 1 294 ? -13.797 5.272 -14.021 1.00 80.75 294 GLY A CA 1
ATOM 2171 C C . GLY A 1 294 ? -14.559 4.435 -15.048 1.00 80.75 294 GLY A C 1
ATOM 2172 O O . GLY A 1 294 ? -15.698 4.033 -14.823 1.00 80.75 294 GLY A O 1
ATOM 2173 N N . ASP A 1 295 ? -13.901 4.121 -16.166 1.00 88.44 295 ASP A N 1
ATOM 2174 C CA . ASP A 1 295 ? -14.398 3.099 -17.092 1.00 88.44 295 ASP A CA 1
ATOM 2175 C C . ASP A 1 295 ? -14.466 1.738 -16.366 1.00 88.44 295 ASP A C 1
ATOM 2177 O O . ASP A 1 295 ? -13.425 1.238 -15.911 1.00 88.44 295 ASP A O 1
ATOM 2181 N N . PRO A 1 296 ? -15.657 1.117 -16.266 1.00 86.50 296 PRO A N 1
ATOM 2182 C CA . PRO A 1 296 ? -15.823 -0.170 -15.611 1.00 86.50 296 PRO A CA 1
ATOM 2183 C C . PRO A 1 296 ? -14.936 -1.272 -16.196 1.00 86.50 296 PRO A C 1
ATOM 2185 O O . PRO A 1 296 ? -14.576 -2.197 -15.473 1.00 86.50 296 PRO A O 1
ATOM 2188 N N . ALA A 1 297 ? -14.559 -1.214 -17.477 1.00 88.62 297 ALA A N 1
ATOM 2189 C CA . ALA A 1 297 ? -13.677 -2.200 -18.105 1.00 88.62 297 ALA A CA 1
ATOM 2190 C C . ALA A 1 297 ? -12.276 -2.242 -17.468 1.00 88.62 297 ALA A C 1
ATOM 2192 O O . ALA A 1 297 ? -11.602 -3.271 -17.529 1.00 88.62 297 ALA A O 1
ATOM 2193 N N . HIS A 1 298 ? -11.851 -1.161 -16.805 1.00 91.06 298 HIS A N 1
ATOM 2194 C CA . HIS A 1 298 ? -10.567 -1.113 -16.109 1.00 91.06 298 HIS A CA 1
ATOM 2195 C C . HIS A 1 298 ? -10.541 -1.924 -14.806 1.00 91.06 298 HIS A C 1
ATOM 2197 O O . HIS A 1 298 ? -9.450 -2.135 -14.279 1.00 91.06 298 HIS A O 1
ATOM 2203 N N . GLY A 1 299 ? -11.694 -2.364 -14.282 1.00 89.12 299 GLY A N 1
ATOM 2204 C CA . GLY A 1 299 ? -11.789 -3.147 -13.041 1.00 89.12 299 GLY A CA 1
ATOM 2205 C C . GLY A 1 299 ? -11.486 -2.363 -11.756 1.00 89.12 299 GLY A C 1
ATOM 2206 O O . GLY A 1 299 ? -11.231 -2.969 -10.721 1.00 89.12 299 GLY A O 1
ATOM 2207 N N . ILE A 1 300 ? -11.481 -1.029 -11.819 1.00 92.25 300 ILE A N 1
ATOM 2208 C CA . ILE A 1 300 ? -11.256 -0.136 -10.673 1.00 92.25 300 ILE A CA 1
ATOM 2209 C C . ILE A 1 300 ? -12.602 0.160 -10.003 1.00 92.25 300 ILE A C 1
ATOM 2211 O O . ILE A 1 300 ? -13.551 0.512 -10.704 1.00 92.25 300 ILE A O 1
ATOM 2215 N N . SER A 1 301 ? -12.672 0.094 -8.668 1.00 93.00 301 SER A N 1
ATOM 2216 C CA . SER A 1 301 ? -13.826 0.597 -7.910 1.00 93.00 301 SER A CA 1
ATOM 2217 C C . SER A 1 301 ? -13.384 1.487 -6.749 1.00 93.00 301 SER A C 1
ATOM 2219 O O . SER A 1 301 ? -13.017 1.017 -5.672 1.00 93.00 301 SER A O 1
ATOM 2221 N N . VAL A 1 302 ? -13.442 2.806 -6.963 1.00 94.50 302 VAL A N 1
ATOM 2222 C CA . VAL A 1 302 ? -13.086 3.805 -5.940 1.00 94.50 302 VAL A CA 1
ATOM 2223 C C . VAL A 1 302 ? -14.095 3.800 -4.793 1.00 94.50 302 VAL A C 1
ATOM 2225 O O . VAL A 1 302 ? -13.700 3.795 -3.629 1.00 94.50 302 VAL A O 1
ATOM 2228 N N . ALA A 1 303 ? -15.390 3.737 -5.116 1.00 96.38 303 ALA A N 1
ATOM 2229 C CA . ALA A 1 303 ? -16.470 3.753 -4.133 1.00 96.38 303 ALA A CA 1
ATOM 2230 C C . ALA A 1 303 ? -16.503 2.500 -3.243 1.00 96.38 303 ALA A C 1
ATOM 2232 O O . ALA A 1 303 ? -17.020 2.562 -2.129 1.00 96.38 303 ALA A O 1
ATOM 2233 N N . ASP A 1 304 ? -15.912 1.387 -3.683 1.00 97.00 304 ASP A N 1
ATOM 2234 C CA . ASP A 1 304 ? -15.824 0.154 -2.892 1.00 97.00 304 ASP A CA 1
ATOM 2235 C C . ASP A 1 304 ? -14.440 -0.074 -2.273 1.00 97.00 304 ASP A C 1
ATOM 2237 O O . ASP A 1 304 ? -14.284 -0.948 -1.423 1.00 97.00 304 ASP A O 1
ATOM 2241 N N . GLY A 1 305 ? -13.446 0.732 -2.654 1.00 97.00 305 GLY A N 1
ATOM 2242 C CA . GLY A 1 305 ? -12.070 0.651 -2.176 1.00 97.00 305 GLY A CA 1
ATOM 2243 C C . GLY A 1 305 ? -11.894 0.874 -0.674 1.00 97.00 305 GLY A C 1
ATOM 2244 O O . GLY A 1 305 ? -12.801 1.305 0.038 1.00 97.00 305 GLY A O 1
ATOM 2245 N N . PHE A 1 306 ? -10.690 0.599 -0.171 1.00 98.56 306 PHE A N 1
ATOM 2246 C CA . PHE A 1 306 ? -10.402 0.741 1.257 1.00 98.56 306 PHE A CA 1
ATOM 2247 C C . PHE A 1 306 ? -10.099 2.188 1.662 1.00 98.56 306 PHE A C 1
ATOM 2249 O O . PHE A 1 306 ? -10.503 2.619 2.737 1.00 98.56 306 PHE A O 1
ATOM 2256 N N . ALA A 1 307 ? -9.418 2.956 0.807 1.00 97.69 307 ALA A N 1
ATOM 2257 C CA . ALA A 1 307 ? -8.964 4.302 1.158 1.00 97.69 307 ALA A CA 1
ATOM 2258 C C . ALA A 1 307 ? -10.124 5.297 1.290 1.00 97.69 307 ALA A C 1
ATOM 2260 O O . ALA A 1 307 ? -10.179 6.043 2.269 1.00 97.69 307 ALA A O 1
ATOM 2261 N N . HIS A 1 308 ? -11.032 5.288 0.306 1.00 97.31 308 HIS A N 1
ATOM 2262 C CA . HIS A 1 308 ? -12.132 6.252 0.166 1.00 97.31 308 HIS A CA 1
ATOM 2263 C C . HIS A 1 308 ? -13.529 5.621 0.196 1.00 97.31 308 HIS A C 1
ATOM 2265 O O . HIS A 1 308 ? -14.530 6.334 0.222 1.00 97.31 308 HIS A O 1
ATOM 2271 N N . GLY A 1 309 ? -13.602 4.291 0.168 1.00 97.31 309 GLY A N 1
ATOM 2272 C CA . GLY A 1 309 ? -14.818 3.573 -0.173 1.00 97.31 309 GLY A CA 1
ATOM 2273 C C . GLY A 1 309 ? -15.408 2.718 0.943 1.00 97.31 309 GLY A C 1
ATOM 2274 O O . GLY A 1 309 ? -15.018 2.745 2.116 1.00 97.31 309 GLY A O 1
ATOM 2275 N N . ARG A 1 310 ? -16.387 1.917 0.526 1.00 98.25 310 ARG A N 1
ATOM 2276 C CA . ARG A 1 310 ? -17.207 1.036 1.355 1.00 98.25 310 ARG A CA 1
ATOM 2277 C C . ARG A 1 310 ? -16.382 0.037 2.163 1.00 98.25 310 ARG A C 1
ATOM 2279 O O . ARG A 1 310 ? -16.740 -0.209 3.312 1.00 98.25 310 ARG A O 1
ATOM 2286 N N . ALA A 1 311 ? -15.285 -0.501 1.621 1.00 98.75 311 ALA A N 1
ATOM 2287 C CA . ALA A 1 311 ? -14.441 -1.464 2.335 1.00 98.75 311 ALA A CA 1
ATOM 2288 C C . ALA A 1 311 ? -13.790 -0.870 3.589 1.00 98.75 311 ALA A C 1
ATOM 2290 O O . ALA A 1 311 ? -13.811 -1.507 4.642 1.00 98.75 311 ALA A O 1
ATOM 2291 N N . GLY A 1 312 ? -13.278 0.360 3.510 1.00 98.62 312 GLY A N 1
ATOM 2292 C CA . GLY A 1 312 ? -12.663 1.030 4.656 1.00 98.62 312 GLY A CA 1
ATOM 2293 C C . GLY A 1 312 ? -13.676 1.369 5.751 1.00 98.62 312 GLY A C 1
ATOM 2294 O O . GLY A 1 312 ? -13.439 1.116 6.932 1.00 98.62 312 GLY A O 1
ATOM 2295 N N . ILE A 1 313 ? -14.851 1.867 5.352 1.00 98.75 313 ILE A N 1
ATOM 2296 C CA . ILE A 1 313 ? -15.951 2.175 6.279 1.00 98.75 313 ILE A CA 1
ATOM 2297 C C . ILE A 1 313 ? -16.453 0.897 6.964 1.00 98.75 313 ILE A C 1
ATOM 2299 O O . ILE A 1 313 ? -16.630 0.867 8.183 1.00 98.75 313 ILE A O 1
ATOM 2303 N N . ALA A 1 314 ? -16.655 -0.176 6.192 1.00 98.62 314 ALA A N 1
ATOM 2304 C CA . ALA A 1 314 ? -17.073 -1.469 6.720 1.00 98.62 314 ALA A CA 1
ATOM 2305 C C . ALA A 1 314 ? -16.050 -2.029 7.713 1.00 98.62 314 ALA A C 1
ATOM 2307 O O . ALA A 1 314 ? -16.438 -2.564 8.749 1.00 98.62 314 ALA A O 1
ATOM 2308 N N . TYR A 1 315 ? -14.757 -1.879 7.415 1.00 98.69 315 TYR A N 1
ATOM 2309 C CA . TYR A 1 315 ? -13.689 -2.303 8.309 1.00 98.69 315 TYR A CA 1
ATOM 2310 C C . TYR A 1 315 ? -13.688 -1.528 9.630 1.00 98.69 315 TYR A C 1
ATOM 2312 O O . TYR A 1 315 ? -13.640 -2.155 10.686 1.00 98.69 315 TYR A O 1
ATOM 2320 N N . PHE A 1 316 ? -13.815 -0.199 9.602 1.00 98.62 316 PHE A N 1
ATOM 2321 C CA . PHE A 1 316 ? -13.919 0.578 10.838 1.00 98.62 316 PHE A CA 1
ATOM 2322 C C . PHE A 1 316 ? -15.113 0.133 11.693 1.00 98.62 316 PHE A C 1
ATOM 2324 O O . PHE A 1 316 ? -14.951 -0.144 12.878 1.00 98.62 316 PHE A O 1
ATOM 2331 N N . LEU A 1 317 ? -16.301 -0.003 11.098 1.00 98.56 317 LEU A N 1
ATOM 2332 C CA . LEU A 1 317 ? -17.491 -0.440 11.835 1.00 98.56 317 LEU A CA 1
ATOM 2333 C C . LEU A 1 317 ? -17.358 -1.878 12.364 1.00 98.56 317 LEU A C 1
ATOM 2335 O O . LEU A 1 317 ? -17.908 -2.190 13.419 1.00 98.56 317 LEU A O 1
ATOM 2339 N N . LEU A 1 318 ? -16.616 -2.747 11.668 1.00 98.06 318 LEU A N 1
ATOM 2340 C CA . LEU A 1 318 ? -16.263 -4.080 12.159 1.00 98.06 318 LEU A CA 1
ATOM 2341 C C . LEU A 1 318 ? -15.359 -3.992 13.395 1.00 98.06 318 LEU A C 1
ATOM 2343 O O . LEU A 1 318 ? -15.659 -4.618 14.407 1.00 98.06 318 LEU A O 1
ATOM 2347 N N . ALA A 1 319 ? -14.277 -3.213 13.320 1.00 97.56 319 ALA A N 1
ATOM 2348 C CA . ALA A 1 319 ? -13.332 -3.032 14.420 1.00 97.56 319 ALA A CA 1
ATOM 2349 C C . ALA A 1 319 ? -14.013 -2.401 15.644 1.00 97.56 319 ALA A C 1
ATOM 2351 O O . ALA A 1 319 ? -13.850 -2.874 16.766 1.00 97.56 319 ALA A O 1
ATOM 2352 N N . HIS A 1 320 ? -14.865 -1.400 15.415 1.00 97.62 320 HIS A N 1
ATOM 2353 C CA . HIS A 1 320 ? -15.697 -0.788 16.447 1.00 97.62 320 HIS A CA 1
ATOM 2354 C C . HIS A 1 320 ? -16.630 -1.808 17.108 1.00 97.62 320 HIS A C 1
ATOM 2356 O O . HIS A 1 320 ? -16.688 -1.888 18.334 1.00 97.62 320 HIS A O 1
ATOM 2362 N N . ALA A 1 321 ? -17.318 -2.637 16.317 1.00 96.50 321 ALA A N 1
ATOM 2363 C CA . ALA A 1 321 ? -18.180 -3.692 16.842 1.00 96.50 321 ALA A CA 1
ATOM 2364 C C . ALA A 1 321 ? -17.403 -4.752 17.634 1.00 96.50 321 ALA A C 1
ATOM 2366 O O . ALA A 1 321 ? -17.912 -5.246 18.637 1.00 96.50 321 ALA A O 1
ATOM 2367 N N . ALA A 1 322 ? -16.193 -5.098 17.193 1.00 94.88 322 ALA A N 1
ATOM 2368 C CA . ALA A 1 322 ? -15.324 -6.029 17.901 1.00 94.88 322 ALA A CA 1
ATOM 2369 C C . ALA A 1 322 ? -14.863 -5.471 19.254 1.00 94.88 322 ALA A C 1
ATOM 2371 O O . ALA A 1 322 ? -14.857 -6.210 20.232 1.00 94.88 322 ALA A O 1
ATOM 2372 N N . GLN A 1 323 ? -14.536 -4.177 19.316 1.00 94.50 323 GLN A N 1
ATOM 2373 C CA . GLN A 1 323 ? -14.093 -3.519 20.545 1.00 94.50 323 GLN A CA 1
ATOM 2374 C C . GLN A 1 323 ? -15.225 -3.322 21.561 1.00 94.50 323 GLN A C 1
ATOM 2376 O O . GLN A 1 323 ? -15.027 -3.500 22.758 1.00 94.50 323 GLN A O 1
ATOM 2381 N N . THR A 1 324 ? -16.404 -2.905 21.097 1.00 92.19 324 THR A N 1
ATOM 2382 C CA . THR A 1 324 ? -17.483 -2.399 21.970 1.00 92.19 324 THR A CA 1
ATOM 2383 C C . THR A 1 324 ? -18.643 -3.375 22.143 1.00 92.19 324 THR A C 1
ATOM 2385 O O . THR A 1 324 ? -19.499 -3.187 23.005 1.00 92.19 324 THR A O 1
ATOM 2388 N N . GLY A 1 325 ? -18.740 -4.392 21.284 1.00 92.44 325 GLY A N 1
ATOM 2389 C CA . GLY A 1 325 ? -19.919 -5.249 21.186 1.00 92.44 325 GLY A CA 1
ATOM 2390 C C . GLY A 1 325 ? -21.154 -4.555 20.594 1.00 92.44 325 GLY A C 1
ATOM 2391 O O . GLY A 1 325 ? -22.240 -5.138 20.629 1.00 92.44 325 GLY A O 1
ATOM 2392 N N . TYR A 1 326 ? -21.038 -3.335 20.043 1.00 95.69 326 TYR A N 1
ATOM 2393 C CA . TYR A 1 326 ? -22.203 -2.546 19.633 1.00 95.69 326 TYR A CA 1
ATOM 2394 C C . TYR A 1 326 ? -22.977 -3.186 18.456 1.00 95.69 326 TYR A C 1
ATOM 2396 O O . TYR A 1 326 ? -22.467 -3.256 17.328 1.00 95.69 326 TYR A O 1
ATOM 2404 N N . PRO A 1 327 ? -24.247 -3.610 18.649 1.00 96.81 327 PRO A N 1
ATOM 2405 C CA . PRO A 1 327 ? -24.958 -4.405 17.645 1.00 96.81 327 PRO A CA 1
ATOM 2406 C C . PRO A 1 327 ? -25.221 -3.678 16.322 1.00 96.81 327 PRO A C 1
ATOM 2408 O O . PRO A 1 327 ? -25.254 -4.314 15.267 1.00 96.81 327 PRO A O 1
ATOM 2411 N N . LYS A 1 328 ? -25.403 -2.349 16.346 1.00 97.88 328 LYS A N 1
ATOM 2412 C CA . LYS A 1 328 ? -25.667 -1.570 15.124 1.00 97.88 328 LYS A CA 1
ATOM 2413 C C . LYS A 1 328 ? -24.427 -1.464 14.238 1.00 97.88 328 LYS A C 1
ATOM 2415 O O . LYS A 1 328 ? -24.556 -1.643 13.027 1.00 97.88 328 LYS A O 1
ATOM 2420 N N . SER A 1 329 ? -23.245 -1.266 14.828 1.00 98.12 329 SER A N 1
ATOM 2421 C CA . SER A 1 329 ? -21.962 -1.329 14.110 1.00 98.12 329 SER A CA 1
ATOM 2422 C C . SER A 1 329 ? -21.770 -2.695 13.473 1.00 98.12 329 SER A C 1
ATOM 2424 O O . SER A 1 329 ? -21.554 -2.778 12.263 1.00 98.12 329 SER A O 1
ATOM 2426 N N . ARG A 1 330 ? -22.003 -3.769 14.242 1.00 98.00 330 ARG A N 1
ATOM 2427 C CA . ARG A 1 330 ? -21.950 -5.148 13.739 1.00 98.00 330 ARG A CA 1
ATOM 2428 C C . ARG A 1 330 ? -22.862 -5.348 12.527 1.00 98.00 330 ARG A C 1
ATOM 2430 O O . ARG A 1 330 ? -22.438 -5.894 11.511 1.00 98.00 330 ARG A O 1
ATOM 2437 N N . GLN A 1 331 ? -24.115 -4.905 12.623 1.00 98.44 331 GLN A N 1
ATOM 2438 C CA . GLN A 1 331 ? -25.106 -5.077 11.563 1.00 98.44 331 GLN A CA 1
ATOM 2439 C C . GLN A 1 331 ? -24.774 -4.250 10.310 1.00 98.44 331 GLN A C 1
ATOM 2441 O O . GLN A 1 331 ? -24.929 -4.745 9.192 1.00 98.44 331 GLN A O 1
ATOM 2446 N N . ARG A 1 332 ? -24.319 -3.000 10.468 1.00 98.25 332 ARG A N 1
ATOM 2447 C CA . ARG A 1 332 ? -23.959 -2.135 9.333 1.00 98.25 332 ARG A CA 1
ATOM 2448 C C . ARG A 1 332 ? -22.697 -2.638 8.633 1.00 98.25 332 ARG A C 1
ATOM 2450 O O . ARG A 1 332 ? -22.719 -2.746 7.409 1.00 98.25 332 ARG A O 1
ATOM 2457 N N . ALA A 1 333 ? -21.665 -3.021 9.389 1.00 98.44 333 ALA A N 1
ATOM 2458 C CA . ALA A 1 333 ? -20.458 -3.647 8.849 1.00 98.44 333 ALA A CA 1
ATOM 2459 C C . ALA A 1 333 ? -20.806 -4.901 8.039 1.00 98.44 333 ALA A C 1
ATOM 2461 O O . ALA A 1 333 ? -20.387 -5.026 6.890 1.00 98.44 333 ALA A O 1
ATOM 2462 N N . ARG A 1 334 ? -21.661 -5.776 8.594 1.00 98.56 334 ARG A N 1
ATOM 2463 C CA . ARG A 1 334 ? -22.139 -6.982 7.909 1.00 98.56 334 ARG A CA 1
ATOM 2464 C C . ARG A 1 334 ? -22.785 -6.667 6.560 1.00 98.56 334 ARG A C 1
ATOM 2466 O O . ARG A 1 334 ? -22.369 -7.231 5.557 1.00 98.56 334 ARG A O 1
ATOM 2473 N N . ARG A 1 335 ? -23.744 -5.732 6.513 1.00 98.50 335 ARG A N 1
ATOM 2474 C CA . ARG A 1 335 ? -24.416 -5.354 5.254 1.00 98.50 335 ARG A CA 1
ATOM 2475 C C . ARG A 1 335 ? -23.436 -4.851 4.195 1.00 98.50 335 ARG A C 1
ATOM 2477 O O . ARG A 1 335 ? -23.553 -5.222 3.034 1.00 98.50 335 ARG A O 1
ATOM 2484 N N . MET A 1 336 ? -22.480 -4.011 4.586 1.00 98.56 336 MET A N 1
ATOM 2485 C CA . MET A 1 336 ? -21.489 -3.466 3.653 1.00 98.56 336 MET A CA 1
ATOM 2486 C C . MET A 1 336 ? -20.533 -4.554 3.152 1.00 98.56 336 MET A C 1
ATOM 2488 O O . MET A 1 336 ? -20.211 -4.579 1.970 1.00 98.56 336 MET A O 1
ATOM 2492 N N . MET A 1 337 ? -20.123 -5.487 4.013 1.00 98.69 337 MET A N 1
ATOM 2493 C CA . MET A 1 337 ? -19.316 -6.642 3.606 1.00 98.69 337 MET A CA 1
ATOM 2494 C C . MET A 1 337 ? -20.076 -7.592 2.694 1.00 98.69 337 MET A C 1
ATOM 2496 O O . MET A 1 337 ? -19.489 -8.107 1.747 1.00 98.69 337 MET A O 1
ATOM 2500 N N . ASP A 1 338 ? -21.372 -7.788 2.939 1.00 98.75 338 ASP A N 1
ATOM 2501 C CA . ASP A 1 338 ? -22.199 -8.616 2.075 1.00 98.75 338 ASP A CA 1
ATOM 2502 C C . ASP A 1 338 ? -22.276 -8.023 0.657 1.00 98.75 338 ASP A C 1
ATOM 2504 O O . ASP A 1 338 ? -22.054 -8.752 -0.306 1.00 98.75 338 ASP A O 1
ATOM 2508 N N . GLN A 1 339 ? -22.466 -6.701 0.543 1.00 98.44 339 GLN A N 1
ATOM 2509 C CA . GLN A 1 339 ? -22.422 -5.967 -0.732 1.00 98.44 339 GLN A CA 1
ATOM 2510 C C . GLN A 1 339 ? -21.066 -6.110 -1.435 1.00 98.44 339 GLN A C 1
ATOM 2512 O O . GLN A 1 339 ? -21.008 -6.380 -2.630 1.00 98.44 339 GLN A O 1
ATOM 2517 N N . LEU A 1 340 ? -19.965 -5.954 -0.695 1.00 98.69 340 LEU A N 1
ATOM 2518 C CA . LEU A 1 340 ? -18.618 -6.106 -1.246 1.00 98.69 340 LEU A CA 1
ATOM 2519 C C . LEU A 1 340 ? -18.375 -7.529 -1.759 1.00 98.69 340 LEU A C 1
ATOM 2521 O O . LEU A 1 340 ? -17.830 -7.700 -2.846 1.00 98.69 340 LEU A O 1
ATOM 2525 N N . ALA A 1 341 ? -18.799 -8.546 -1.007 1.00 98.75 341 ALA A N 1
ATOM 2526 C CA . ALA A 1 341 ? -18.648 -9.942 -1.402 1.00 98.75 341 ALA A CA 1
ATOM 2527 C C . ALA A 1 341 ? -19.390 -10.260 -2.711 1.00 98.75 341 ALA A C 1
ATOM 2529 O O . ALA A 1 341 ? -18.862 -11.008 -3.533 1.00 98.75 341 ALA A O 1
ATOM 2530 N N . ASP A 1 342 ? -20.558 -9.651 -2.932 1.00 98.50 342 ASP A N 1
ATOM 2531 C CA . ASP A 1 342 ? -21.347 -9.828 -4.156 1.00 98.50 342 ASP A CA 1
ATOM 2532 C C . ASP A 1 342 ? -20.691 -9.164 -5.385 1.00 98.50 342 ASP A C 1
ATOM 2534 O O . ASP A 1 342 ? -20.847 -9.647 -6.507 1.00 98.50 342 ASP A O 1
ATOM 2538 N N . LEU A 1 343 ? -19.912 -8.093 -5.189 1.00 97.19 343 LEU A N 1
ATOM 2539 C CA . LEU A 1 343 ? -19.215 -7.366 -6.262 1.00 97.19 343 LEU A CA 1
ATOM 2540 C C . LEU A 1 343 ? -17.909 -8.035 -6.712 1.00 97.19 343 LEU A C 1
ATOM 2542 O O . LEU A 1 343 ? -17.503 -7.908 -7.871 1.00 97.19 343 LEU A O 1
ATOM 2546 N N . VAL A 1 344 ? -17.222 -8.735 -5.805 1.00 98.50 344 VAL A N 1
ATOM 2547 C CA . VAL A 1 344 ? -15.879 -9.275 -6.068 1.00 98.50 344 VAL A CA 1
ATOM 2548 C C . VAL A 1 344 ? -15.803 -10.201 -7.291 1.00 98.50 344 VAL A C 1
ATOM 2550 O O . VAL A 1 344 ? -14.839 -10.051 -8.046 1.00 98.50 344 VAL A O 1
ATOM 2553 N N . PRO A 1 345 ? -16.743 -11.135 -7.547 1.00 97.94 345 PRO A N 1
ATOM 2554 C CA . PRO A 1 345 ? -16.659 -12.009 -8.717 1.00 97.94 345 PRO A CA 1
ATOM 2555 C C . PRO A 1 345 ? -16.570 -11.250 -10.047 1.00 97.94 345 PRO A C 1
ATOM 2557 O O . PRO A 1 345 ? -15.753 -11.609 -10.899 1.00 97.94 345 PRO A O 1
ATOM 2560 N N . ASP A 1 346 ? -17.355 -10.179 -10.204 1.00 97.25 346 ASP A N 1
ATOM 2561 C CA . ASP A 1 346 ? -17.328 -9.328 -11.396 1.00 97.25 346 ASP A CA 1
ATOM 2562 C C . ASP A 1 346 ? -16.007 -8.552 -11.488 1.00 97.25 346 ASP A C 1
ATOM 2564 O O . ASP A 1 346 ? -15.309 -8.635 -12.500 1.00 97.25 346 ASP A O 1
ATOM 2568 N N . LEU A 1 347 ? -15.589 -7.885 -10.405 1.00 96.81 347 LEU A N 1
ATOM 2569 C CA . LEU A 1 347 ? -14.323 -7.141 -10.367 1.00 96.81 347 LEU A CA 1
ATOM 2570 C C . LEU A 1 347 ? -13.111 -8.039 -10.667 1.00 96.81 347 LEU A C 1
ATOM 2572 O O . LEU A 1 347 ? -12.248 -7.674 -11.467 1.00 96.81 347 LEU A O 1
ATOM 2576 N N . ALA A 1 348 ? -13.064 -9.243 -10.094 1.00 97.44 348 ALA A N 1
ATOM 2577 C CA . ALA A 1 348 ? -12.023 -10.229 -10.371 1.00 97.44 348 ALA A CA 1
ATOM 2578 C C . ALA A 1 348 ? -12.086 -10.755 -11.814 1.00 97.44 348 ALA A C 1
ATOM 2580 O O . ALA A 1 348 ? -11.046 -11.015 -12.423 1.00 97.44 348 ALA A O 1
ATOM 2581 N N . GLY A 1 349 ? -13.285 -10.889 -12.388 1.00 96.56 349 GLY A N 1
ATOM 2582 C CA . GLY A 1 349 ? -13.478 -11.183 -13.808 1.00 96.56 349 GLY A CA 1
ATOM 2583 C C . GLY A 1 349 ? -12.862 -10.115 -14.707 1.00 96.56 349 GLY A C 1
ATOM 2584 O O . GLY A 1 349 ? -12.097 -10.438 -15.617 1.00 96.56 349 GLY A O 1
ATOM 2585 N N . ARG A 1 350 ? -13.123 -8.841 -14.406 1.00 95.69 350 ARG A N 1
ATOM 2586 C CA . ARG A 1 350 ? -12.574 -7.698 -15.149 1.00 95.69 350 ARG A CA 1
ATOM 2587 C C . ARG A 1 350 ? -11.070 -7.566 -14.982 1.00 95.69 350 ARG A C 1
ATOM 2589 O O . ARG A 1 350 ? -10.398 -7.297 -15.973 1.00 95.69 350 ARG A O 1
ATOM 2596 N N . ALA A 1 351 ? -10.537 -7.824 -13.787 1.00 95.19 351 ALA A N 1
ATOM 2597 C CA . ALA A 1 351 ? -9.103 -7.800 -13.489 1.00 95.19 351 ALA A CA 1
ATOM 2598 C C .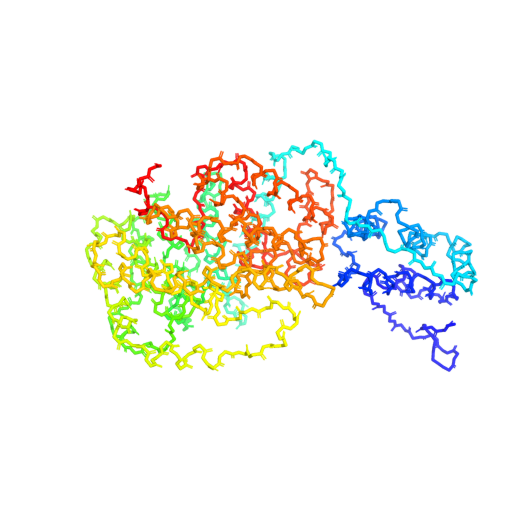 ALA A 1 351 ? -8.288 -8.772 -14.368 1.00 95.19 351 ALA A C 1
ATOM 2600 O O . ALA A 1 351 ? -7.157 -8.471 -14.750 1.00 95.19 351 ALA A O 1
ATOM 2601 N N . ARG A 1 352 ? -8.892 -9.898 -14.776 1.00 92.44 352 ARG A N 1
ATOM 2602 C CA . ARG A 1 352 ? -8.285 -10.862 -15.712 1.00 92.44 352 ARG A CA 1
ATOM 2603 C C . ARG A 1 352 ? -8.277 -10.393 -17.171 1.00 92.44 352 ARG A C 1
ATOM 2605 O O . ARG A 1 352 ? -7.634 -11.020 -18.011 1.00 92.44 352 ARG A O 1
ATOM 2612 N N . SER A 1 353 ? -8.997 -9.322 -17.501 1.00 90.62 353 SER A N 1
ATOM 2613 C CA . SER A 1 353 ? -9.047 -8.796 -18.863 1.00 90.62 353 SER A CA 1
ATOM 2614 C C . SER A 1 353 ? -7.779 -8.012 -19.223 1.00 90.62 353 SER A C 1
ATOM 2616 O O . SER A 1 353 ? -7.077 -7.466 -18.368 1.00 90.62 353 SER A O 1
ATOM 2618 N N . ARG A 1 354 ? -7.514 -7.890 -20.529 1.00 84.50 354 ARG A N 1
ATOM 2619 C CA . ARG A 1 354 ? -6.420 -7.050 -21.049 1.00 84.50 354 ARG A CA 1
ATOM 2620 C C . ARG A 1 354 ? -6.661 -5.553 -20.839 1.00 84.50 354 ARG A C 1
ATOM 2622 O O . ARG A 1 354 ? -5.705 -4.791 -20.855 1.00 84.50 354 ARG A O 1
ATOM 2629 N N . LEU A 1 355 ? -7.917 -5.149 -20.632 1.00 89.31 355 LEU A N 1
ATOM 2630 C CA . LEU A 1 355 ? -8.298 -3.761 -20.363 1.00 89.31 355 LEU A CA 1
ATOM 2631 C C . LEU A 1 355 ? -8.112 -3.383 -18.889 1.00 89.31 355 LEU A C 1
ATOM 2633 O O . LEU A 1 355 ? -8.093 -2.197 -18.568 1.00 89.31 355 LEU A O 1
ATOM 2637 N N . ALA A 1 356 ? -7.941 -4.363 -17.993 1.00 93.12 356 ALA A N 1
ATOM 2638 C CA . ALA A 1 356 ? -7.706 -4.090 -16.584 1.00 93.12 356 ALA A CA 1
ATOM 2639 C C . ALA A 1 356 ? -6.472 -3.208 -16.400 1.00 93.12 356 ALA A C 1
ATOM 2641 O O . ALA A 1 356 ? -5.398 -3.506 -16.941 1.00 93.12 356 ALA A O 1
ATOM 2642 N N . ARG A 1 357 ? -6.621 -2.157 -15.594 1.00 93.50 357 ARG A N 1
ATOM 2643 C CA . ARG A 1 357 ? -5.507 -1.292 -15.202 1.00 93.50 357 ARG A CA 1
ATOM 2644 C C . ARG A 1 357 ? -4.864 -1.807 -13.915 1.00 93.50 357 ARG A C 1
ATOM 2646 O O . ARG A 1 357 ? -5.569 -2.393 -13.096 1.00 93.50 357 ARG A O 1
ATOM 2653 N N . PRO A 1 358 ? -3.569 -1.522 -13.674 1.00 94.00 358 PRO A N 1
ATOM 2654 C CA . PRO A 1 358 ? -2.872 -1.905 -12.441 1.00 94.00 358 PRO A CA 1
ATOM 2655 C C . PRO A 1 358 ? -3.648 -1.601 -11.155 1.00 94.00 358 PRO A C 1
ATOM 2657 O O . PRO A 1 358 ? -3.701 -2.407 -10.230 1.00 94.00 358 PRO A O 1
ATOM 2660 N N . MET A 1 359 ? -4.321 -0.451 -11.141 1.00 95.19 359 MET A N 1
ATOM 2661 C CA . MET A 1 359 ? -5.083 0.043 -10.001 1.00 95.19 359 MET A CA 1
ATOM 2662 C C . MET A 1 359 ? -6.278 -0.848 -9.611 1.00 95.19 359 MET A C 1
ATOM 2664 O O . MET A 1 359 ? -6.748 -0.761 -8.484 1.00 95.19 359 MET A O 1
ATOM 2668 N N . ALA A 1 360 ? -6.741 -1.751 -10.482 1.00 96.56 360 ALA A N 1
ATOM 2669 C CA . ALA A 1 360 ? -7.767 -2.742 -10.141 1.00 96.56 360 ALA A CA 1
ATOM 2670 C C . ALA A 1 360 ? -7.346 -3.670 -8.987 1.00 96.56 360 ALA A C 1
ATOM 2672 O O . ALA A 1 360 ? -8.194 -4.232 -8.297 1.00 96.56 360 ALA A O 1
ATOM 2673 N N . ALA A 1 361 ? -6.039 -3.827 -8.759 1.00 97.12 361 ALA A N 1
ATOM 2674 C CA . ALA A 1 361 ? -5.488 -4.633 -7.675 1.00 97.12 361 ALA A CA 1
ATOM 2675 C C . ALA A 1 361 ? -4.999 -3.804 -6.477 1.00 97.12 361 ALA A C 1
ATOM 2677 O O . ALA A 1 361 ? -4.494 -4.384 -5.522 1.00 97.12 361 ALA A O 1
ATOM 2678 N N . SER A 1 362 ? -5.123 -2.472 -6.495 1.00 97.56 362 SER A N 1
ATOM 2679 C CA . SER A 1 362 ? -4.577 -1.630 -5.426 1.00 97.56 362 SER A CA 1
ATOM 2680 C C . SER A 1 362 ? -5.329 -1.778 -4.103 1.00 97.56 362 SER A C 1
ATOM 2682 O O . SER A 1 362 ? -6.480 -2.223 -4.046 1.00 97.56 362 SER A O 1
ATOM 2684 N N . TRP A 1 363 ? -4.678 -1.364 -3.015 1.00 97.94 363 TRP A N 1
ATOM 2685 C CA . TRP A 1 363 ? -5.322 -1.271 -1.709 1.00 97.94 363 TRP A CA 1
ATOM 2686 C C . TRP A 1 363 ? -6.342 -0.124 -1.667 1.00 97.94 363 TRP A C 1
ATOM 2688 O O . TRP A 1 363 ? -7.443 -0.285 -1.145 1.00 97.94 363 TRP A O 1
ATOM 2698 N N . CYS A 1 364 ? -6.023 1.029 -2.259 1.00 97.25 364 CYS A N 1
ATOM 2699 C CA . CYS A 1 364 ? -6.869 2.213 -2.126 1.00 97.25 364 CYS A CA 1
ATOM 2700 C C . CYS A 1 364 ? -8.232 2.092 -2.828 1.00 97.25 364 CYS A C 1
ATOM 2702 O O . CYS A 1 364 ? -9.233 2.540 -2.270 1.00 97.25 364 CYS A O 1
ATOM 2704 N N . GLN A 1 365 ? -8.283 1.472 -4.011 1.00 94.56 365 GLN A N 1
ATOM 2705 C CA . GLN A 1 365 ? -9.456 1.485 -4.906 1.00 94.56 365 GLN A CA 1
ATOM 2706 C C . GLN A 1 365 ? -9.652 0.181 -5.704 1.00 94.56 365 GLN A C 1
ATOM 2708 O O . GLN A 1 365 ? -10.280 0.176 -6.766 1.00 94.56 365 GLN A O 1
ATOM 2713 N N . GLY A 1 366 ? -9.079 -0.923 -5.220 1.00 95.94 366 GLY A N 1
ATOM 2714 C CA . GLY A 1 366 ? -9.071 -2.202 -5.922 1.00 95.94 366 GLY A CA 1
ATOM 2715 C C . GLY A 1 366 ? -9.308 -3.412 -5.022 1.00 95.94 366 GLY A C 1
ATOM 2716 O O . GLY A 1 366 ? -9.644 -3.314 -3.836 1.00 95.94 366 GLY A O 1
ATOM 2717 N N . LEU A 1 367 ? -9.118 -4.585 -5.622 1.00 98.56 367 LEU A N 1
ATOM 2718 C CA . LEU A 1 367 ? -9.377 -5.891 -5.022 1.00 98.56 367 LEU A CA 1
ATOM 2719 C C . LEU A 1 367 ? -8.573 -6.146 -3.742 1.00 98.56 367 LEU A C 1
ATOM 2721 O O . LEU A 1 367 ? -9.103 -6.785 -2.836 1.00 98.56 367 LEU A O 1
ATOM 2725 N N . ALA A 1 368 ? -7.339 -5.639 -3.617 1.00 98.62 368 ALA A N 1
ATOM 2726 C CA . ALA A 1 368 ? -6.551 -5.838 -2.398 1.00 98.62 368 ALA A CA 1
ATOM 2727 C C . ALA A 1 368 ? -7.165 -5.110 -1.195 1.00 98.62 368 ALA A C 1
ATOM 2729 O O . ALA A 1 368 ? -7.168 -5.642 -0.084 1.00 98.62 368 ALA A O 1
ATOM 2730 N N . GLY A 1 369 ? -7.736 -3.922 -1.409 1.00 98.50 369 GLY A N 1
ATOM 2731 C CA . GLY A 1 369 ? -8.451 -3.175 -0.376 1.00 98.50 369 GLY A CA 1
ATOM 2732 C C . GLY A 1 369 ? -9.750 -3.853 0.038 1.00 98.50 369 GLY A C 1
ATOM 2733 O O . GLY A 1 369 ? -9.989 -4.091 1.221 1.00 98.50 369 GLY A O 1
ATOM 2734 N N . ILE A 1 370 ? -10.564 -4.234 -0.948 1.00 98.81 370 ILE A N 1
ATOM 2735 C CA . ILE A 1 370 ? -11.827 -4.947 -0.715 1.00 98.81 370 ILE A CA 1
ATOM 2736 C C . ILE A 1 370 ? -11.563 -6.269 0.018 1.00 98.81 370 ILE A C 1
ATOM 2738 O O . ILE A 1 370 ? -12.167 -6.551 1.053 1.00 98.81 370 ILE A O 1
ATOM 2742 N N . GLY A 1 371 ? -10.598 -7.049 -0.470 1.00 98.62 371 GLY A N 1
ATOM 2743 C CA . GLY A 1 371 ? -10.179 -8.304 0.136 1.00 98.62 371 GLY A CA 1
ATOM 2744 C C . GLY A 1 371 ? -9.654 -8.136 1.564 1.00 98.62 371 GLY A C 1
ATOM 2745 O O . GLY A 1 371 ? -10.004 -8.933 2.432 1.00 98.62 371 GLY A O 1
ATOM 2746 N N . THR A 1 372 ? -8.891 -7.072 1.840 1.00 98.31 372 THR A N 1
ATOM 2747 C CA . THR A 1 372 ? -8.402 -6.729 3.192 1.00 98.31 372 THR A CA 1
ATOM 2748 C C . THR A 1 372 ? -9.559 -6.606 4.193 1.00 98.31 372 THR A C 1
ATOM 2750 O O . THR A 1 372 ? -9.469 -7.147 5.300 1.00 98.31 372 THR A O 1
ATOM 2753 N N . ALA A 1 373 ? -10.660 -5.946 3.815 1.00 98.50 373 ALA A N 1
ATOM 2754 C CA . ALA A 1 373 ? -11.849 -5.835 4.664 1.00 98.50 373 ALA A CA 1
ATOM 2755 C C . ALA A 1 373 ? -12.611 -7.169 4.775 1.00 98.50 373 ALA A C 1
ATOM 2757 O O . ALA A 1 373 ? -13.004 -7.565 5.874 1.00 98.50 373 ALA A O 1
ATOM 2758 N N . LEU A 1 374 ? -12.783 -7.888 3.660 1.00 98.75 374 LEU A N 1
ATOM 2759 C CA . LEU A 1 374 ? -13.516 -9.160 3.617 1.00 98.75 374 LEU A CA 1
ATOM 2760 C C . LEU A 1 374 ? -12.850 -10.265 4.440 1.00 98.75 374 LEU A C 1
ATOM 2762 O O . LEU A 1 374 ? -13.552 -10.989 5.137 1.00 98.75 374 LEU A O 1
ATOM 2766 N N . VAL A 1 375 ? -11.518 -10.374 4.419 1.00 97.69 375 VAL A N 1
ATOM 2767 C CA . VAL A 1 375 ? -10.769 -11.345 5.240 1.00 97.69 375 VAL A CA 1
ATOM 2768 C C . VAL A 1 375 ? -11.051 -11.149 6.725 1.00 97.69 375 VAL A C 1
ATOM 2770 O O . VAL A 1 375 ? -11.249 -12.106 7.472 1.00 97.69 375 VAL A O 1
ATOM 2773 N N . ARG A 1 376 ? -11.096 -9.890 7.156 1.00 96.88 376 ARG A N 1
ATOM 2774 C CA . ARG A 1 376 ? -11.370 -9.534 8.547 1.00 96.88 376 ARG A CA 1
ATOM 2775 C C . ARG A 1 376 ? -12.828 -9.793 8.907 1.00 96.88 376 ARG A C 1
ATOM 2777 O O . ARG A 1 376 ? -13.104 -10.379 9.950 1.00 96.88 376 ARG A O 1
ATOM 2784 N N . GLY A 1 377 ? -13.743 -9.463 7.998 1.00 97.31 377 GLY A N 1
ATOM 2785 C CA . GLY A 1 377 ? -15.148 -9.847 8.093 1.00 97.31 377 GLY A CA 1
ATOM 2786 C C . GLY A 1 377 ? -15.351 -11.353 8.238 1.00 97.31 377 GLY A C 1
ATOM 2787 O O . GLY A 1 377 ? -16.086 -11.785 9.120 1.00 97.31 377 GLY A O 1
ATOM 2788 N N . ALA A 1 378 ? -14.668 -12.151 7.416 1.00 97.12 378 ALA A N 1
ATOM 2789 C CA . ALA A 1 378 ? -14.761 -13.606 7.433 1.00 97.12 378 ALA A CA 1
ATOM 2790 C C . ALA A 1 378 ? -14.387 -14.186 8.798 1.00 97.12 378 ALA A C 1
ATOM 2792 O O . ALA A 1 378 ? -15.135 -15.000 9.332 1.00 97.12 378 ALA A O 1
ATOM 2793 N N . ARG A 1 379 ? -13.284 -13.716 9.395 1.00 94.56 379 ARG A N 1
ATOM 2794 C CA . ARG A 1 379 ? -12.863 -14.140 10.739 1.00 94.56 379 ARG A CA 1
ATOM 2795 C C . ARG A 1 379 ? -13.853 -13.709 11.818 1.00 94.56 379 ARG A C 1
ATOM 2797 O O . ARG A 1 379 ? -14.266 -14.524 12.631 1.00 94.56 379 ARG A O 1
ATOM 2804 N N . PHE A 1 380 ? -14.257 -12.440 11.819 1.00 94.94 380 PHE A N 1
ATOM 2805 C CA . PHE A 1 380 ? -15.148 -11.907 12.852 1.00 94.94 380 PHE A CA 1
ATOM 2806 C C . PHE A 1 380 ? -16.552 -12.531 12.820 1.00 94.94 380 PHE A C 1
ATOM 2808 O O . PHE A 1 380 ? -17.158 -12.763 13.865 1.00 94.94 380 PHE A O 1
ATOM 2815 N N . PHE A 1 381 ? -17.088 -12.796 11.626 1.00 95.69 381 PHE A N 1
ATOM 2816 C CA . PHE A 1 381 ? -18.414 -13.389 11.453 1.00 95.69 381 PHE A CA 1
ATOM 2817 C C . PHE A 1 381 ? -18.409 -14.918 11.362 1.00 95.69 381 PHE A C 1
ATOM 2819 O O . PHE A 1 381 ? -19.499 -15.487 11.347 1.00 95.69 381 PHE A O 1
ATOM 2826 N N . ALA A 1 382 ? -17.233 -15.556 11.299 1.00 95.00 382 ALA A N 1
ATOM 2827 C CA . ALA A 1 382 ? -17.072 -16.970 10.953 1.00 95.00 382 ALA A CA 1
ATOM 2828 C C . ALA A 1 382 ? -17.856 -17.335 9.672 1.00 95.00 382 ALA A C 1
ATOM 2830 O O . ALA A 1 382 ? -18.698 -18.231 9.671 1.00 95.00 382 ALA A O 1
ATOM 2831 N N . ASP A 1 383 ? -17.629 -16.572 8.594 1.00 96.75 383 ASP A N 1
ATOM 2832 C CA . ASP A 1 383 ? -18.412 -16.653 7.353 1.00 96.75 383 ASP A CA 1
ATOM 2833 C C . ASP A 1 383 ? -17.546 -17.030 6.138 1.00 96.75 383 ASP A C 1
ATOM 2835 O O . ASP A 1 383 ? -16.804 -16.208 5.583 1.00 96.75 383 ASP A O 1
ATOM 2839 N N . ASP A 1 384 ? -17.699 -18.276 5.685 1.00 97.12 384 ASP A N 1
ATOM 2840 C CA . ASP A 1 384 ? -16.984 -18.841 4.536 1.00 97.12 384 ASP A CA 1
ATOM 2841 C C . ASP A 1 384 ? -17.295 -18.134 3.212 1.00 97.12 384 ASP A C 1
ATOM 2843 O O . ASP A 1 384 ? -16.476 -18.156 2.286 1.00 97.12 384 ASP A O 1
ATOM 2847 N N . ARG A 1 385 ? -18.448 -17.465 3.091 1.00 98.44 385 ARG A N 1
ATOM 2848 C CA . ARG A 1 385 ? -18.797 -16.695 1.891 1.00 98.44 385 ARG A CA 1
ATOM 2849 C C . ARG A 1 385 ? -17.892 -15.477 1.757 1.00 98.44 385 ARG A C 1
ATOM 2851 O O . ARG A 1 385 ? -17.392 -15.201 0.666 1.00 98.44 385 ARG A O 1
ATOM 2858 N N . LEU A 1 386 ? -17.634 -14.785 2.868 1.00 98.75 386 LEU A N 1
ATOM 2859 C CA . LEU A 1 386 ? -16.701 -13.656 2.905 1.00 98.75 386 LEU A CA 1
ATOM 2860 C C . LEU A 1 386 ? -15.266 -14.127 2.640 1.00 98.75 386 LEU A C 1
ATOM 2862 O O . LEU A 1 386 ? -14.541 -13.479 1.882 1.00 98.75 386 LEU A O 1
ATOM 2866 N N . LEU A 1 387 ? -14.874 -15.287 3.185 1.00 98.50 387 LEU A N 1
ATOM 2867 C CA . LEU A 1 387 ? -13.561 -15.880 2.914 1.00 98.50 387 LEU A CA 1
ATOM 2868 C C . LEU A 1 387 ? -13.402 -16.265 1.435 1.00 98.50 387 LEU A C 1
ATOM 2870 O O . LEU A 1 387 ? -12.361 -16.012 0.829 1.00 98.50 387 LEU A O 1
ATOM 2874 N N . THR A 1 388 ? -14.442 -16.834 0.827 1.00 98.69 388 THR A N 1
ATOM 2875 C CA . THR A 1 388 ? -14.468 -17.194 -0.600 1.00 98.69 388 THR A CA 1
ATOM 2876 C C . THR A 1 388 ? -14.364 -15.957 -1.491 1.00 98.69 388 THR A C 1
ATOM 2878 O O . THR A 1 388 ? -13.600 -15.950 -2.464 1.00 98.69 388 THR A O 1
ATOM 2881 N N . ALA A 1 389 ? -15.071 -14.879 -1.145 1.00 98.81 389 ALA A N 1
ATOM 2882 C CA . ALA A 1 389 ? -14.936 -13.603 -1.835 1.00 98.81 389 ALA A CA 1
ATOM 2883 C C . ALA A 1 389 ? -13.507 -13.050 -1.694 1.00 98.81 389 ALA A C 1
ATOM 2885 O O . ALA A 1 389 ? -12.893 -12.691 -2.695 1.00 98.81 389 ALA A O 1
ATOM 2886 N N . ALA A 1 390 ? -12.905 -13.085 -0.503 1.00 98.81 390 ALA A N 1
ATOM 2887 C CA . ALA A 1 390 ? -11.506 -12.693 -0.325 1.00 98.81 390 ALA A CA 1
ATOM 2888 C C . ALA A 1 390 ? -10.531 -13.523 -1.186 1.00 98.81 390 ALA A C 1
ATOM 2890 O O . ALA A 1 390 ? -9.674 -12.952 -1.861 1.00 98.81 390 ALA A O 1
ATOM 2891 N N . ARG A 1 391 ? -10.686 -14.852 -1.252 1.00 98.81 391 ARG A N 1
ATOM 2892 C CA . ARG A 1 391 ? -9.883 -15.710 -2.149 1.00 98.81 391 ARG A CA 1
ATOM 2893 C C . ARG A 1 391 ? -10.058 -15.328 -3.623 1.00 98.81 391 ARG A C 1
ATOM 2895 O O . ARG A 1 391 ? -9.090 -15.306 -4.381 1.00 98.81 391 ARG A O 1
ATOM 2902 N N . THR A 1 392 ? -11.275 -14.970 -4.024 1.00 98.75 392 THR A N 1
ATOM 2903 C CA . THR A 1 392 ? -11.572 -14.507 -5.389 1.00 98.75 392 THR A CA 1
ATOM 2904 C C . THR A 1 392 ? -10.900 -13.163 -5.687 1.00 98.75 392 THR A C 1
ATOM 2906 O O . THR A 1 392 ? -10.328 -12.987 -6.766 1.00 98.75 392 THR A O 1
ATOM 2909 N N . ALA A 1 393 ? -10.892 -12.237 -4.722 1.00 98.75 393 ALA A N 1
ATOM 2910 C CA . ALA A 1 393 ? -10.167 -10.974 -4.831 1.00 98.75 393 ALA A CA 1
ATOM 2911 C C . ALA A 1 393 ? -8.653 -11.202 -4.961 1.00 98.75 393 ALA A C 1
ATOM 2913 O O . ALA A 1 393 ? -8.025 -10.604 -5.834 1.00 98.75 393 ALA A O 1
ATOM 2914 N N . ALA A 1 394 ? -8.077 -12.118 -4.174 1.00 98.69 394 ALA A N 1
ATOM 2915 C CA . ALA A 1 394 ? -6.664 -12.496 -4.266 1.00 98.69 394 ALA A CA 1
ATOM 2916 C C . ALA A 1 394 ? -6.299 -13.043 -5.654 1.00 98.69 394 ALA A C 1
ATOM 2918 O O . ALA A 1 394 ? -5.317 -12.599 -6.250 1.00 98.69 394 ALA A O 1
ATOM 2919 N N . ALA A 1 395 ? -7.127 -13.924 -6.223 1.00 98.06 395 ALA A N 1
ATOM 2920 C CA . ALA A 1 395 ? -6.928 -14.424 -7.583 1.00 98.06 395 ALA A CA 1
ATOM 2921 C C . ALA A 1 395 ? -6.956 -13.297 -8.634 1.00 98.06 395 ALA A C 1
ATOM 2923 O O . ALA A 1 395 ? -6.146 -13.285 -9.565 1.00 98.06 395 ALA A O 1
ATOM 2924 N N . GLY A 1 396 ? -7.856 -12.320 -8.480 1.00 97.69 396 GLY A N 1
ATOM 2925 C CA . GLY A 1 396 ? -7.876 -11.132 -9.332 1.00 97.69 396 GLY A CA 1
ATOM 2926 C C . GLY A 1 396 ? -6.611 -10.283 -9.173 1.00 97.69 396 GLY A C 1
ATOM 2927 O O . GLY A 1 396 ? -5.984 -9.959 -10.181 1.00 97.69 396 GLY A O 1
ATOM 2928 N N . CYS A 1 397 ? -6.157 -10.012 -7.944 1.00 98.25 397 CYS A N 1
ATOM 2929 C CA . CYS A 1 397 ? -4.893 -9.309 -7.701 1.00 98.25 397 CYS A CA 1
ATOM 2930 C C . CYS A 1 397 ? -3.707 -9.995 -8.389 1.00 98.25 397 CYS A C 1
ATOM 2932 O O . CYS A 1 397 ? -2.934 -9.333 -9.081 1.00 98.25 397 CYS A O 1
ATOM 2934 N N . ARG A 1 398 ? -3.595 -11.323 -8.269 1.00 96.88 398 ARG A N 1
ATOM 2935 C CA . ARG A 1 398 ? -2.517 -12.104 -8.896 1.00 96.88 398 ARG A CA 1
ATOM 2936 C C . ARG A 1 398 ? -2.514 -12.009 -10.418 1.00 96.88 398 ARG A C 1
ATOM 2938 O O . ARG A 1 398 ? -1.447 -11.938 -11.015 1.00 96.88 398 ARG A O 1
ATOM 2945 N N . SER A 1 399 ? -3.686 -11.943 -11.051 1.00 94.44 399 SER A N 1
ATOM 2946 C CA . SER A 1 399 ? -3.781 -11.765 -12.509 1.00 94.44 399 SER A CA 1
ATOM 2947 C C . SER A 1 399 ? -3.282 -10.400 -13.006 1.00 94.44 399 SER A C 1
ATOM 2949 O O . SER A 1 399 ? -2.830 -10.280 -14.146 1.00 94.44 399 SER A O 1
ATOM 2951 N N . VAL A 1 400 ? -3.336 -9.371 -12.157 1.00 95.06 400 VAL A N 1
ATOM 2952 C CA . VAL A 1 400 ? -2.914 -8.002 -12.494 1.00 95.06 400 VAL A CA 1
ATOM 2953 C C . VAL A 1 400 ? -1.470 -7.738 -12.065 1.00 95.06 400 VAL A C 1
ATOM 2955 O O . VAL A 1 400 ? -0.767 -7.009 -12.763 1.00 95.06 400 VAL A O 1
ATOM 2958 N N . ALA A 1 401 ? -1.008 -8.350 -10.968 1.00 96.88 401 ALA A N 1
ATOM 2959 C CA . ALA A 1 401 ? 0.286 -8.092 -10.331 1.00 96.88 401 ALA A CA 1
ATOM 2960 C C . ALA A 1 401 ? 1.490 -8.035 -11.298 1.00 96.88 401 ALA A C 1
ATOM 2962 O O . ALA A 1 401 ? 2.261 -7.079 -11.192 1.00 96.88 401 ALA A O 1
ATOM 2963 N N . PRO A 1 402 ? 1.650 -8.932 -12.298 1.00 95.12 402 PRO A N 1
ATOM 2964 C CA . PRO A 1 402 ? 2.770 -8.849 -13.241 1.00 95.12 402 PRO A CA 1
ATOM 2965 C C . PRO A 1 402 ? 2.850 -7.530 -14.021 1.00 95.12 402 PRO A C 1
ATOM 2967 O O . PRO A 1 402 ? 3.943 -7.131 -14.420 1.00 95.12 402 PRO A O 1
ATOM 2970 N N . ARG A 1 403 ? 1.714 -6.844 -14.213 1.00 93.81 403 ARG A N 1
ATOM 2971 C CA . ARG A 1 403 ? 1.586 -5.558 -14.921 1.00 93.81 403 ARG A CA 1
ATOM 2972 C C . ARG A 1 403 ? 1.558 -4.346 -13.986 1.00 93.81 403 ARG A C 1
ATOM 2974 O O . ARG A 1 403 ? 1.465 -3.220 -14.459 1.00 93.81 403 ARG A O 1
ATOM 2981 N N . VAL A 1 404 ? 1.615 -4.540 -12.667 1.00 96.50 404 VAL A N 1
ATOM 2982 C CA . VAL A 1 404 ? 1.660 -3.424 -11.712 1.00 96.50 404 VAL A CA 1
ATOM 2983 C C . VAL A 1 404 ? 3.074 -2.836 -11.708 1.00 96.50 404 VAL A C 1
ATOM 2985 O O . VAL A 1 404 ? 4.014 -3.581 -11.425 1.00 96.50 404 VAL A O 1
ATOM 2988 N N . PRO A 1 405 ? 3.269 -1.541 -12.025 1.00 95.94 405 PRO A N 1
ATOM 2989 C CA . PRO A 1 405 ? 4.601 -0.937 -12.013 1.00 95.94 405 PRO A CA 1
ATOM 2990 C C . PRO A 1 405 ? 5.083 -0.662 -10.583 1.00 95.94 405 PRO A C 1
ATOM 2992 O O . PRO A 1 405 ? 6.218 -0.971 -10.240 1.00 95.94 405 PRO A O 1
ATOM 2995 N N . LEU A 1 406 ? 4.196 -0.139 -9.734 1.00 97.69 406 LEU A N 1
ATOM 2996 C CA . LEU A 1 406 ? 4.530 0.346 -8.398 1.00 97.69 406 LEU A CA 1
ATOM 2997 C C . LEU A 1 406 ? 4.820 -0.798 -7.421 1.00 97.69 406 LEU A C 1
ATOM 2999 O O . LEU A 1 406 ? 4.082 -1.781 -7.360 1.00 97.69 406 LEU A O 1
ATOM 3003 N N . VAL A 1 407 ? 5.843 -0.633 -6.582 1.00 97.69 407 VAL A N 1
ATOM 3004 C CA . VAL A 1 407 ? 6.211 -1.613 -5.541 1.00 97.69 407 VAL A CA 1
ATOM 3005 C C . VAL A 1 407 ? 5.655 -1.272 -4.152 1.00 97.69 407 VAL A C 1
ATOM 3007 O O . VAL A 1 407 ? 5.773 -2.066 -3.228 1.00 97.69 407 VAL A O 1
ATOM 3010 N N . THR A 1 408 ? 5.033 -0.104 -4.003 1.00 97.38 408 THR A N 1
ATOM 3011 C CA . THR A 1 408 ? 4.708 0.550 -2.724 1.00 97.38 408 THR A CA 1
ATOM 3012 C C . THR A 1 408 ? 3.348 0.124 -2.141 1.00 97.38 408 THR A C 1
ATOM 3014 O O . THR A 1 408 ? 2.651 -0.715 -2.710 1.00 97.38 408 THR A O 1
ATOM 3017 N N . GLN A 1 409 ? 2.964 0.662 -0.978 1.00 97.38 409 GLN A N 1
ATOM 3018 C CA . GLN A 1 409 ? 1.801 0.205 -0.198 1.00 97.38 409 GLN A CA 1
ATOM 3019 C C . GLN A 1 409 ? 0.442 0.586 -0.809 1.00 97.38 409 GLN A C 1
ATOM 3021 O O . GLN A 1 409 ? -0.439 -0.260 -0.934 1.00 97.38 409 GLN A O 1
ATOM 3026 N N . CYS A 1 410 ? 0.243 1.850 -1.202 1.00 97.50 410 CYS A N 1
ATOM 3027 C CA . CYS A 1 410 ? -1.093 2.337 -1.578 1.00 97.50 410 CYS A CA 1
ATOM 3028 C C . CYS A 1 410 ? -1.599 1.728 -2.899 1.00 97.50 410 CYS A C 1
ATOM 3030 O O . CYS A 1 410 ? -2.692 1.155 -2.973 1.00 97.50 410 CYS A O 1
ATOM 3032 N N . CYS A 1 411 ? -0.772 1.835 -3.942 1.00 96.12 411 CYS A N 1
ATOM 3033 C CA . CYS A 1 411 ? -1.120 1.469 -5.316 1.00 96.12 411 CYS A CA 1
ATOM 3034 C C . CYS A 1 411 ? -0.244 0.346 -5.888 1.00 96.12 411 CYS A C 1
ATOM 3036 O O . CYS A 1 411 ? -0.344 0.050 -7.079 1.00 96.12 411 CYS A O 1
ATOM 3038 N N . GLY A 1 412 ? 0.642 -0.233 -5.077 1.00 97.44 412 GLY A N 1
ATOM 3039 C CA . GLY A 1 412 ? 1.692 -1.124 -5.545 1.00 97.44 412 GLY A CA 1
ATOM 3040 C C . GLY A 1 412 ? 1.641 -2.534 -4.974 1.00 97.44 412 GLY A C 1
ATOM 3041 O O . GLY A 1 412 ? 0.719 -2.944 -4.266 1.00 97.44 412 GLY A O 1
ATOM 3042 N N . LEU A 1 413 ? 2.674 -3.284 -5.338 1.00 98.69 413 LEU A N 1
ATOM 3043 C CA . LEU A 1 413 ? 2.833 -4.699 -5.034 1.00 98.69 413 LEU A CA 1
ATOM 3044 C C . LEU A 1 413 ? 2.908 -4.989 -3.529 1.00 98.69 413 LEU A C 1
ATOM 3046 O O . LEU A 1 413 ? 2.309 -5.970 -3.099 1.00 98.69 413 LEU A O 1
ATOM 3050 N N . ALA A 1 414 ? 3.540 -4.137 -2.711 1.00 98.62 414 ALA A N 1
ATOM 3051 C CA . ALA A 1 414 ? 3.567 -4.338 -1.260 1.00 98.62 414 ALA A CA 1
ATOM 3052 C C . ALA A 1 414 ? 2.149 -4.398 -0.662 1.00 98.62 414 ALA A C 1
ATOM 3054 O O . ALA A 1 414 ? 1.853 -5.310 0.104 1.00 98.62 414 ALA A O 1
ATOM 3055 N N . GLY A 1 415 ? 1.233 -3.516 -1.085 1.00 98.44 415 GLY A N 1
ATOM 3056 C CA . GLY A 1 415 ? -0.159 -3.538 -0.616 1.00 98.44 415 GLY A CA 1
ATOM 3057 C C . GLY A 1 415 ? -0.930 -4.802 -1.021 1.00 98.44 415 GLY A C 1
ATOM 3058 O O . GLY A 1 415 ? -1.772 -5.290 -0.263 1.00 98.44 415 GLY A O 1
ATOM 3059 N N . ILE A 1 416 ? -0.617 -5.367 -2.193 1.00 98.75 416 ILE A N 1
ATOM 3060 C CA . ILE A 1 416 ? -1.146 -6.669 -2.631 1.00 98.75 416 ILE A CA 1
ATOM 3061 C C . ILE A 1 416 ? -0.582 -7.788 -1.747 1.00 98.75 416 ILE A C 1
ATOM 3063 O O . ILE A 1 416 ? -1.342 -8.627 -1.265 1.00 98.75 416 ILE A O 1
ATOM 3067 N N . GLY A 1 417 ? 0.730 -7.787 -1.507 1.00 98.50 417 GLY A N 1
ATOM 3068 C CA . GLY A 1 417 ? 1.408 -8.766 -0.657 1.00 98.50 417 GLY A CA 1
ATOM 3069 C C . GLY A 1 417 ? 0.873 -8.770 0.776 1.00 98.50 417 GLY A C 1
ATOM 3070 O O . GLY A 1 417 ? 0.592 -9.830 1.327 1.00 98.50 417 GLY A O 1
ATOM 3071 N N . GLU A 1 418 ? 0.637 -7.595 1.354 1.00 98.19 418 GLU A N 1
ATOM 3072 C CA . GLU A 1 418 ? 0.027 -7.420 2.678 1.00 98.19 418 GLU A CA 1
ATOM 3073 C C . GLU A 1 418 ? -1.357 -8.074 2.782 1.00 98.19 418 GLU A C 1
ATOM 3075 O O . GLU A 1 418 ? -1.663 -8.741 3.772 1.00 98.19 418 GLU A O 1
ATOM 3080 N N . PHE A 1 419 ? -2.185 -7.923 1.745 1.00 98.56 419 PHE A N 1
ATOM 3081 C CA . PHE A 1 419 ? -3.486 -8.583 1.672 1.00 98.56 419 PHE A CA 1
ATOM 3082 C C . PHE A 1 419 ? -3.354 -10.112 1.554 1.00 98.56 419 PHE A C 1
ATOM 3084 O O . PHE A 1 419 ? -4.078 -10.844 2.229 1.00 98.56 419 PHE A O 1
ATOM 3091 N N . LEU A 1 420 ? -2.418 -10.610 0.744 1.00 98.62 420 LEU A N 1
ATOM 3092 C CA . LEU A 1 420 ? -2.163 -12.050 0.621 1.00 98.62 420 LEU A CA 1
ATOM 3093 C C . LEU A 1 420 ? -1.697 -12.661 1.951 1.00 98.62 420 LEU A C 1
ATOM 3095 O O . LEU A 1 420 ? -2.141 -13.749 2.314 1.00 98.62 420 LEU A O 1
ATOM 3099 N N . LEU A 1 421 ? -0.876 -11.941 2.721 1.00 97.81 421 LEU A N 1
ATOM 3100 C CA . LEU A 1 421 ? -0.487 -12.350 4.073 1.00 97.81 421 LEU A CA 1
ATOM 3101 C C . LEU A 1 421 ? -1.680 -12.380 5.034 1.00 97.81 421 LEU A C 1
ATOM 3103 O O . LEU A 1 421 ? -1.823 -13.339 5.792 1.00 97.81 421 LEU A O 1
ATOM 3107 N N . ASP A 1 422 ? -2.568 -11.383 4.974 1.00 96.50 422 ASP A N 1
ATOM 3108 C CA . ASP A 1 422 ? -3.800 -11.384 5.774 1.00 96.50 422 ASP A CA 1
ATOM 3109 C C . ASP A 1 422 ? -4.668 -12.609 5.454 1.00 96.50 422 ASP A C 1
ATOM 3111 O O . ASP A 1 422 ? -5.182 -13.269 6.361 1.00 96.50 422 ASP A O 1
ATOM 3115 N N . LEU A 1 423 ? -4.801 -12.943 4.168 1.00 97.31 423 LEU A N 1
ATOM 3116 C CA . LEU A 1 423 ? -5.554 -14.107 3.717 1.00 97.31 423 LEU A CA 1
ATOM 3117 C C . LEU A 1 423 ? -4.893 -15.422 4.151 1.00 97.31 423 LEU A C 1
ATOM 3119 O O . LEU A 1 423 ? -5.602 -16.331 4.583 1.00 97.31 423 LEU A O 1
ATOM 3123 N N . ALA A 1 424 ? -3.562 -15.524 4.091 1.00 96.44 424 ALA A N 1
ATOM 3124 C CA . ALA A 1 424 ? -2.819 -16.690 4.573 1.00 96.44 424 ALA A CA 1
ATOM 3125 C C . ALA A 1 424 ? -3.098 -16.951 6.060 1.00 96.44 424 ALA A C 1
ATOM 3127 O O . ALA A 1 424 ? -3.433 -18.070 6.442 1.00 96.44 424 ALA A O 1
ATOM 3128 N N . ILE A 1 425 ? -3.031 -15.901 6.887 1.00 91.88 425 ILE A N 1
ATOM 3129 C CA . ILE A 1 425 ? -3.300 -15.989 8.329 1.00 91.88 425 ILE A CA 1
ATOM 3130 C C . ILE A 1 425 ? -4.751 -16.403 8.583 1.00 91.88 425 ILE A C 1
ATOM 3132 O O . ILE A 1 425 ? -5.003 -17.297 9.384 1.00 91.88 425 ILE A O 1
ATOM 3136 N N . ALA A 1 426 ? -5.708 -15.768 7.907 1.00 92.38 426 ALA A N 1
ATOM 3137 C CA . ALA A 1 426 ? -7.128 -16.011 8.145 1.00 92.38 426 ALA A CA 1
ATOM 3138 C C . ALA A 1 426 ? -7.618 -17.378 7.664 1.00 92.38 426 ALA A C 1
ATOM 3140 O O . ALA A 1 426 ? -8.578 -17.908 8.209 1.00 92.38 426 ALA A O 1
ATOM 3141 N N . SER A 1 427 ? -6.998 -17.920 6.619 1.00 93.50 427 SER A N 1
ATOM 3142 C CA . SER A 1 427 ? -7.416 -19.186 6.024 1.00 93.50 427 SER A CA 1
ATOM 3143 C C . SER A 1 427 ? -6.610 -20.398 6.482 1.00 93.50 427 SER A C 1
ATOM 3145 O O . SER A 1 427 ? -7.020 -21.523 6.204 1.00 93.50 427 SER A O 1
ATOM 3147 N N . GLY A 1 428 ? -5.444 -20.185 7.101 1.00 91.69 428 GLY A N 1
ATOM 3148 C CA . GLY A 1 428 ? -4.468 -21.240 7.390 1.00 91.69 428 GLY A CA 1
ATOM 3149 C C . GLY A 1 428 ? -3.797 -21.837 6.144 1.00 91.69 428 GLY A C 1
ATOM 3150 O O . GLY A 1 428 ? -3.001 -22.766 6.263 1.00 91.69 428 GLY A O 1
ATOM 3151 N N . ASP A 1 429 ? -4.102 -21.322 4.951 1.00 93.19 429 ASP A N 1
ATOM 3152 C CA . ASP A 1 429 ? -3.611 -21.832 3.676 1.00 93.19 429 ASP A CA 1
ATOM 3153 C C . ASP A 1 429 ? -2.281 -21.164 3.310 1.00 93.19 429 ASP A C 1
ATOM 3155 O O . ASP A 1 429 ? -2.211 -19.977 2.968 1.00 93.19 429 ASP A O 1
ATOM 3159 N N . THR A 1 430 ? -1.201 -21.940 3.399 1.00 91.75 430 THR A N 1
ATOM 3160 C CA . THR A 1 430 ? 0.164 -21.452 3.180 1.00 91.75 430 THR A CA 1
ATOM 3161 C C . THR A 1 430 ? 0.435 -21.063 1.728 1.00 91.75 430 THR A C 1
ATOM 3163 O O . THR A 1 430 ? 1.405 -20.337 1.485 1.00 91.75 430 THR A O 1
ATOM 3166 N N . SER A 1 431 ? -0.423 -21.444 0.771 1.00 95.00 431 SER A N 1
ATOM 3167 C CA . SER A 1 431 ? -0.272 -21.025 -0.626 1.00 95.00 431 SER A CA 1
ATOM 3168 C C . SER A 1 431 ? -0.340 -19.505 -0.776 1.00 95.00 431 SER A C 1
ATOM 3170 O O . SER A 1 431 ? 0.410 -18.939 -1.560 1.00 95.00 431 SER A O 1
ATOM 3172 N N . HIS A 1 432 ? -1.157 -18.809 0.023 1.00 96.38 432 HIS A N 1
ATOM 3173 C CA . HIS A 1 432 ? -1.252 -17.342 -0.050 1.00 96.38 432 HIS A CA 1
ATOM 3174 C C . HIS A 1 432 ? 0.020 -16.650 0.440 1.00 96.38 432 HIS A C 1
ATOM 3176 O O . HIS A 1 432 ? 0.371 -15.572 -0.038 1.00 96.38 432 HIS A O 1
ATOM 3182 N N . ARG A 1 433 ? 0.767 -17.281 1.355 1.00 95.44 433 ARG A N 1
ATOM 3183 C CA . ARG A 1 433 ? 2.103 -16.797 1.722 1.00 95.44 433 ARG A CA 1
ATOM 3184 C C . ARG A 1 433 ? 3.082 -16.982 0.564 1.00 95.44 433 ARG A C 1
ATOM 3186 O O . ARG A 1 433 ? 3.905 -16.100 0.333 1.00 95.44 433 ARG A O 1
ATOM 3193 N N . GLN A 1 434 ? 2.988 -18.090 -0.171 1.00 94.94 434 GLN A N 1
ATOM 3194 C CA . GLN A 1 434 ? 3.783 -18.285 -1.383 1.00 94.94 434 GLN A CA 1
ATOM 3195 C C . GLN A 1 434 ? 3.432 -17.239 -2.451 1.00 94.94 434 GLN A C 1
ATOM 3197 O O . GLN A 1 434 ? 4.335 -16.669 -3.058 1.00 94.94 434 GLN A O 1
ATOM 3202 N N . ASP A 1 435 ? 2.153 -16.896 -2.597 1.00 96.38 435 ASP A N 1
ATOM 3203 C CA . ASP A 1 435 ? 1.707 -15.824 -3.490 1.00 96.38 435 ASP A CA 1
ATOM 3204 C C . ASP A 1 435 ? 2.303 -14.461 -3.082 1.00 96.38 435 ASP A C 1
ATOM 3206 O O . ASP A 1 435 ? 2.711 -13.673 -3.935 1.00 96.38 435 ASP A O 1
ATOM 3210 N N . ALA A 1 436 ? 2.428 -14.178 -1.779 1.00 97.50 436 ALA A N 1
ATOM 3211 C CA . ALA A 1 436 ? 3.115 -12.975 -1.299 1.00 97.50 436 ALA A CA 1
ATOM 3212 C C . ALA A 1 436 ? 4.625 -12.984 -1.627 1.00 97.50 436 ALA A C 1
ATOM 3214 O O . ALA A 1 436 ? 5.197 -11.941 -1.948 1.00 97.50 436 ALA A O 1
ATOM 3215 N N . ILE A 1 437 ? 5.277 -14.152 -1.607 1.00 96.38 437 ILE A N 1
ATOM 3216 C CA . ILE A 1 437 ? 6.674 -14.303 -2.052 1.00 96.38 437 ILE A CA 1
ATOM 3217 C C . ILE A 1 437 ? 6.787 -14.060 -3.564 1.00 96.38 437 ILE A C 1
ATOM 3219 O O . ILE A 1 437 ? 7.689 -13.347 -4.001 1.00 96.38 437 ILE A O 1
ATOM 3223 N N . GLU A 1 438 ? 5.856 -14.575 -4.371 1.00 95.88 438 GLU A N 1
ATOM 3224 C CA . GLU A 1 438 ? 5.793 -14.288 -5.813 1.00 95.88 438 GLU A CA 1
ATOM 3225 C C . GLU A 1 438 ? 5.673 -12.780 -6.081 1.00 95.88 438 GLU A C 1
ATOM 3227 O O . GLU A 1 438 ? 6.370 -12.241 -6.943 1.00 95.88 438 GLU A O 1
ATOM 3232 N N . VAL A 1 439 ? 4.860 -12.070 -5.294 1.00 97.81 439 VAL A N 1
ATOM 3233 C CA . VAL A 1 439 ? 4.754 -10.604 -5.349 1.00 97.81 439 VAL A CA 1
ATOM 3234 C C . VAL A 1 439 ? 6.095 -9.924 -5.045 1.00 97.81 439 VAL A C 1
ATOM 3236 O O . VAL A 1 439 ? 6.478 -9.001 -5.768 1.00 97.81 439 VAL A O 1
ATOM 3239 N N . LEU A 1 440 ? 6.860 -10.399 -4.057 1.00 97.81 440 LEU A N 1
ATOM 3240 C CA . LEU A 1 440 ? 8.213 -9.892 -3.798 1.00 97.81 440 LEU A CA 1
ATOM 3241 C C . LEU A 1 440 ? 9.157 -10.141 -4.986 1.00 97.81 440 LEU A C 1
ATOM 3243 O O . LEU A 1 440 ? 9.944 -9.262 -5.339 1.00 97.81 440 LEU A O 1
ATOM 3247 N N . HIS A 1 441 ? 9.058 -11.283 -5.669 1.00 96.56 441 HIS A N 1
ATOM 3248 C CA . HIS A 1 441 ? 9.841 -11.505 -6.889 1.00 96.56 441 HIS A CA 1
ATOM 3249 C C . HIS A 1 441 ? 9.510 -10.493 -7.987 1.00 96.56 441 HIS A C 1
ATOM 3251 O O . HIS A 1 441 ? 10.435 -10.024 -8.650 1.00 96.56 441 HIS A O 1
ATOM 3257 N N . LEU A 1 442 ? 8.238 -10.114 -8.146 1.00 96.88 442 LEU A N 1
ATOM 3258 C CA . LEU A 1 442 ? 7.840 -9.046 -9.068 1.00 96.88 442 LEU A CA 1
ATOM 3259 C C . LEU A 1 442 ? 8.423 -7.694 -8.642 1.00 96.88 442 LEU A C 1
ATOM 3261 O O . LEU A 1 442 ? 8.919 -6.958 -9.494 1.00 96.88 442 LEU A O 1
ATOM 3265 N N . MET A 1 443 ? 8.424 -7.375 -7.344 1.00 98.06 443 MET A N 1
ATOM 3266 C CA . MET A 1 443 ? 9.048 -6.149 -6.825 1.00 98.06 443 MET A CA 1
ATOM 3267 C C . MET A 1 443 ? 10.546 -6.098 -7.152 1.00 98.06 443 MET A C 1
ATOM 3269 O O . MET A 1 443 ? 11.045 -5.057 -7.569 1.00 98.06 443 MET A O 1
ATOM 3273 N N . LEU A 1 444 ? 11.250 -7.228 -7.044 1.00 96.75 444 LEU A N 1
ATOM 3274 C CA . LEU A 1 444 ? 12.679 -7.327 -7.362 1.00 96.75 444 LEU A CA 1
ATOM 3275 C C . LEU A 1 444 ? 13.000 -7.146 -8.854 1.00 96.75 444 LEU A C 1
ATOM 3277 O O . LEU A 1 444 ? 14.138 -6.821 -9.184 1.00 96.75 444 LEU A O 1
ATOM 3281 N N . THR A 1 445 ? 12.039 -7.341 -9.767 1.00 95.56 445 THR A N 1
ATOM 3282 C CA . THR A 1 445 ? 12.263 -7.010 -11.188 1.00 95.56 445 THR A CA 1
ATOM 3283 C C . THR A 1 445 ? 12.102 -5.519 -11.484 1.00 95.56 445 THR A C 1
ATOM 3285 O O . THR A 1 445 ? 12.366 -5.090 -12.602 1.00 95.56 445 THR A O 1
ATOM 3288 N N . ARG A 1 446 ? 11.630 -4.733 -10.509 1.00 96.19 446 ARG A N 1
ATOM 3289 C CA . ARG A 1 446 ? 11.444 -3.274 -10.597 1.00 96.19 446 ARG A CA 1
ATOM 3290 C C . ARG A 1 446 ? 12.494 -2.500 -9.796 1.00 96.19 446 ARG A C 1
ATOM 3292 O O . ARG A 1 446 ? 12.522 -1.277 -9.864 1.00 96.19 446 ARG A O 1
ATOM 3299 N N . SER A 1 447 ? 13.330 -3.195 -9.027 1.00 96.31 447 SER A N 1
ATOM 3300 C CA . SER A 1 447 ? 14.376 -2.597 -8.200 1.00 96.31 447 SER A CA 1
ATOM 3301 C C . SER A 1 447 ? 15.706 -2.472 -8.942 1.00 96.31 447 SER A C 1
ATOM 3303 O O . SER A 1 447 ? 16.036 -3.308 -9.785 1.00 96.31 447 SER A O 1
ATOM 3305 N N . GLY A 1 448 ? 16.506 -1.478 -8.561 1.00 95.25 448 GLY A N 1
ATOM 3306 C CA . GLY A 1 448 ? 17.941 -1.451 -8.860 1.00 95.25 448 GLY A CA 1
ATOM 3307 C C . GLY A 1 448 ? 18.734 -2.321 -7.878 1.00 95.25 448 GLY A C 1
ATOM 3308 O O . GLY A 1 448 ? 18.170 -2.839 -6.909 1.00 95.25 448 GLY A O 1
ATOM 3309 N N . GLY A 1 449 ? 20.041 -2.448 -8.091 1.00 94.25 449 GLY A N 1
ATOM 3310 C CA . GLY A 1 449 ? 20.938 -3.190 -7.210 1.00 94.25 449 GLY A CA 1
ATOM 3311 C C . GLY A 1 449 ? 20.782 -4.718 -7.279 1.00 94.25 449 GLY A C 1
ATOM 3312 O O . GLY A 1 449 ? 19.893 -5.257 -7.947 1.00 94.25 449 GLY A O 1
ATOM 3313 N N . PRO A 1 450 ? 21.667 -5.462 -6.593 1.00 92.75 450 PRO A N 1
ATOM 3314 C CA . PRO A 1 450 ? 21.604 -6.918 -6.555 1.00 92.75 450 PRO A CA 1
ATOM 3315 C C . PRO A 1 450 ? 20.379 -7.403 -5.765 1.00 92.75 450 PRO A C 1
ATOM 3317 O O . PRO A 1 450 ? 19.930 -6.760 -4.820 1.00 92.75 450 PRO A O 1
ATOM 3320 N N . ARG A 1 451 ? 19.885 -8.612 -6.070 1.00 91.19 451 ARG A N 1
ATOM 3321 C CA . ARG A 1 451 ? 18.688 -9.198 -5.422 1.00 91.19 451 ARG A CA 1
ATOM 3322 C C . ARG A 1 451 ? 18.755 -9.272 -3.892 1.00 91.19 451 ARG A C 1
ATOM 3324 O O . ARG A 1 451 ? 17.713 -9.283 -3.253 1.00 91.19 451 ARG A O 1
ATOM 3331 N N . THR A 1 452 ? 19.951 -9.352 -3.310 1.00 93.38 452 THR A N 1
ATOM 3332 C CA . THR A 1 452 ? 20.169 -9.405 -1.854 1.00 93.38 452 THR A CA 1
ATOM 3333 C C . THR A 1 452 ? 20.271 -8.029 -1.195 1.00 93.38 452 THR A C 1
ATOM 3335 O O . THR A 1 452 ? 20.218 -7.951 0.028 1.00 93.38 452 THR A O 1
ATOM 3338 N N . ALA A 1 453 ? 20.443 -6.966 -1.982 1.00 96.31 453 ALA A N 1
ATOM 3339 C CA . ALA A 1 453 ? 20.494 -5.577 -1.533 1.00 96.31 453 ALA A CA 1
ATOM 3340 C C . ALA A 1 453 ? 19.791 -4.666 -2.566 1.00 96.31 453 ALA A C 1
ATOM 3342 O O . ALA A 1 453 ? 20.454 -3.892 -3.259 1.00 96.31 453 ALA A O 1
ATOM 3343 N N . PRO A 1 454 ? 18.463 -4.825 -2.739 1.00 96.88 454 PRO A N 1
ATOM 3344 C CA . PRO A 1 454 ? 17.711 -4.112 -3.764 1.00 96.88 454 PRO A CA 1
ATOM 3345 C C . PRO A 1 454 ? 17.435 -2.654 -3.378 1.00 96.88 454 PRO A C 1
ATOM 3347 O O . PRO A 1 454 ? 17.080 -2.359 -2.237 1.00 96.88 454 PRO A O 1
ATOM 3350 N N . SER A 1 455 ? 17.481 -1.762 -4.368 1.00 96.88 455 SER A N 1
ATOM 3351 C CA . SER A 1 455 ? 16.965 -0.394 -4.267 1.00 96.88 455 SER A CA 1
ATOM 3352 C C . SER A 1 455 ? 15.549 -0.333 -4.839 1.00 96.88 455 SER A C 1
ATOM 3354 O O . SER A 1 455 ? 15.355 -0.376 -6.058 1.00 96.88 455 SER A O 1
ATOM 3356 N N . PHE A 1 456 ? 14.547 -0.296 -3.960 1.00 97.81 456 PHE A N 1
ATOM 3357 C CA . PHE A 1 456 ? 13.140 -0.263 -4.360 1.00 97.81 456 PHE A CA 1
ATOM 3358 C C . PHE A 1 456 ? 12.692 1.150 -4.764 1.00 97.81 456 PHE A C 1
ATOM 3360 O O . PHE A 1 456 ? 12.903 2.078 -3.982 1.00 97.81 456 PHE A O 1
ATOM 3367 N N . PRO A 1 457 ? 12.036 1.314 -5.929 1.00 97.19 457 PRO A N 1
ATOM 3368 C CA . PRO A 1 457 ? 11.527 2.609 -6.362 1.00 97.19 457 PRO A CA 1
ATOM 3369 C C . PRO A 1 457 ? 10.385 3.132 -5.486 1.00 97.19 457 PRO A C 1
ATOM 3371 O O . PRO A 1 457 ? 9.571 2.374 -4.954 1.00 97.19 457 PRO A O 1
ATOM 3374 N N . ASP A 1 458 ? 10.274 4.452 -5.429 1.00 95.56 458 ASP A N 1
ATOM 3375 C CA . ASP A 1 458 ? 9.090 5.175 -4.995 1.00 95.56 458 ASP A CA 1
ATOM 3376 C C . ASP A 1 458 ? 8.021 5.239 -6.108 1.00 95.56 458 ASP A C 1
ATOM 3378 O O . ASP A 1 458 ? 8.117 4.589 -7.153 1.00 95.56 458 ASP A O 1
ATOM 3382 N N . ALA A 1 459 ? 6.974 6.041 -5.900 1.00 92.31 459 ALA A N 1
ATOM 3383 C CA . ALA A 1 459 ? 5.897 6.203 -6.877 1.00 92.31 459 ALA A CA 1
ATOM 3384 C C . ALA A 1 459 ? 6.330 6.802 -8.235 1.00 92.31 459 ALA A C 1
ATOM 3386 O O . ALA A 1 459 ? 5.581 6.675 -9.203 1.00 92.31 459 ALA A O 1
ATOM 3387 N N . THR A 1 460 ? 7.504 7.438 -8.323 1.00 92.94 460 THR A N 1
ATOM 3388 C CA . THR A 1 460 ? 8.056 7.982 -9.577 1.00 92.94 460 THR A CA 1
ATOM 3389 C C . THR A 1 460 ? 8.761 6.927 -10.424 1.00 92.94 460 THR A C 1
ATOM 3391 O O . THR A 1 460 ? 9.038 7.185 -11.592 1.00 92.94 460 THR A O 1
ATOM 3394 N N . MET A 1 461 ? 9.056 5.751 -9.855 1.00 93.81 461 MET A N 1
ATOM 3395 C CA . MET A 1 461 ? 9.832 4.680 -10.495 1.00 93.81 461 MET A CA 1
ATOM 3396 C C . MET A 1 461 ? 11.280 5.054 -10.860 1.00 93.81 461 MET A C 1
ATOM 3398 O O . MET A 1 461 ? 11.930 4.323 -11.607 1.00 93.81 461 MET A O 1
ATOM 3402 N N . ALA A 1 462 ? 11.795 6.164 -10.321 1.00 91.06 462 ALA A N 1
ATOM 3403 C CA . ALA A 1 462 ? 13.124 6.688 -10.643 1.00 91.06 462 ALA A CA 1
ATOM 3404 C C . ALA A 1 462 ? 13.982 7.042 -9.414 1.00 91.06 462 ALA A C 1
ATOM 3406 O O . ALA A 1 462 ? 15.166 7.345 -9.559 1.00 91.06 462 ALA A O 1
ATOM 3407 N N . ALA A 1 463 ? 13.406 7.028 -8.212 1.00 93.50 463 ALA A N 1
ATOM 3408 C CA . ALA A 1 463 ? 14.096 7.358 -6.971 1.00 93.50 463 ALA A CA 1
ATOM 3409 C C . ALA A 1 463 ? 13.585 6.492 -5.818 1.00 93.50 463 ALA A C 1
ATOM 3411 O O . ALA A 1 463 ? 12.605 5.769 -5.963 1.00 93.50 463 ALA A O 1
ATOM 3412 N N . THR A 1 464 ? 14.234 6.597 -4.661 1.00 94.75 464 THR A N 1
ATOM 3413 C CA . THR A 1 464 ? 13.788 5.979 -3.409 1.00 94.75 464 THR A CA 1
ATOM 3414 C C . THR A 1 464 ? 13.453 7.084 -2.417 1.00 94.75 464 THR A C 1
ATOM 3416 O O . THR A 1 464 ? 14.254 7.998 -2.215 1.00 94.75 464 THR A O 1
ATOM 3419 N N . THR A 1 465 ? 12.282 7.006 -1.786 1.00 94.94 465 THR A N 1
ATOM 3420 C CA . THR A 1 465 ? 11.857 7.950 -0.741 1.00 94.94 465 THR A CA 1
ATOM 3421 C C . THR A 1 465 ? 11.530 7.217 0.558 1.00 94.94 465 THR A C 1
ATOM 3423 O O . THR A 1 465 ? 11.181 6.034 0.529 1.00 94.94 465 THR A O 1
ATOM 3426 N N . PRO A 1 466 ? 11.601 7.893 1.719 1.00 95.25 466 PRO A N 1
ATOM 3427 C CA . PRO A 1 466 ? 11.322 7.261 3.008 1.00 95.25 466 PRO A CA 1
ATOM 3428 C C . PRO A 1 466 ? 9.832 7.064 3.314 1.00 95.25 466 PRO A C 1
ATOM 3430 O O . PRO A 1 466 ? 9.504 6.453 4.329 1.00 95.25 466 PRO A O 1
ATOM 3433 N N . CYS A 1 467 ? 8.932 7.585 2.478 1.00 94.31 467 CYS A N 1
ATOM 3434 C CA . CYS A 1 467 ? 7.489 7.613 2.716 1.00 94.31 467 CYS A CA 1
ATOM 3435 C C . CYS A 1 467 ? 6.895 6.215 2.929 1.00 94.31 467 CYS A C 1
ATOM 3437 O O . CYS A 1 467 ? 7.336 5.243 2.313 1.00 94.31 467 CYS A O 1
ATOM 3439 N N . TRP A 1 468 ? 5.852 6.110 3.757 1.00 97.69 468 TRP A N 1
ATOM 3440 C CA . TRP A 1 468 ? 5.216 4.818 4.026 1.00 97.69 468 TRP A CA 1
ATOM 3441 C C . TRP A 1 468 ? 4.310 4.373 2.877 1.00 97.69 468 TRP A C 1
ATOM 3443 O O . TRP A 1 468 ? 4.460 3.272 2.355 1.00 97.69 468 TRP A O 1
ATOM 3453 N N . ALA A 1 469 ? 3.395 5.221 2.409 1.00 97.31 469 ALA A N 1
ATOM 3454 C CA . ALA A 1 469 ? 2.434 4.801 1.390 1.00 97.31 469 ALA A CA 1
ATOM 3455 C C . ALA A 1 469 ? 3.073 4.598 0.004 1.00 97.31 469 ALA A C 1
ATOM 3457 O O . ALA A 1 469 ? 2.600 3.781 -0.793 1.00 97.31 469 ALA A O 1
ATOM 3458 N N . THR A 1 470 ? 4.135 5.355 -0.280 1.00 96.06 470 THR A N 1
ATOM 3459 C CA . THR A 1 470 ? 4.724 5.533 -1.616 1.00 96.06 470 THR A CA 1
ATOM 3460 C C . THR A 1 470 ? 6.233 5.298 -1.667 1.00 96.06 470 THR A C 1
ATOM 3462 O O . THR A 1 470 ? 6.830 5.563 -2.707 1.00 96.06 470 THR A O 1
ATOM 3465 N N . GLY A 1 471 ? 6.849 4.784 -0.599 1.00 96.44 471 GLY A N 1
ATOM 3466 C CA . GLY A 1 471 ? 8.302 4.637 -0.512 1.00 96.44 471 GLY A CA 1
ATOM 3467 C C . GLY A 1 471 ? 8.775 3.421 0.290 1.00 96.44 471 GLY A C 1
ATOM 3468 O O . GLY A 1 471 ? 8.043 2.451 0.516 1.00 96.44 471 GLY A O 1
ATOM 3469 N N . ALA A 1 472 ? 10.044 3.474 0.691 1.00 97.38 472 ALA A N 1
ATOM 3470 C CA . ALA A 1 472 ? 10.803 2.350 1.226 1.00 97.38 472 ALA A CA 1
ATOM 3471 C C . ALA A 1 472 ? 10.329 1.875 2.605 1.00 97.38 472 ALA A C 1
ATOM 3473 O O . ALA A 1 472 ? 10.406 0.678 2.876 1.00 97.38 472 ALA A O 1
ATOM 3474 N N . SER A 1 473 ? 9.809 2.755 3.469 1.00 98.12 473 SER A N 1
ATOM 3475 C CA . SER A 1 473 ? 9.321 2.322 4.789 1.00 98.12 473 SER A CA 1
ATOM 3476 C C . SER A 1 473 ? 8.061 1.459 4.678 1.00 98.12 473 SER A C 1
ATOM 3478 O O . SER A 1 473 ? 7.909 0.500 5.427 1.00 98.12 473 SER A O 1
ATOM 3480 N N . GLY A 1 474 ? 7.205 1.699 3.681 1.00 98.25 474 GLY A N 1
ATOM 3481 C CA . GLY A 1 474 ? 6.086 0.806 3.383 1.00 98.25 474 GLY A CA 1
ATOM 3482 C C . GLY A 1 474 ? 6.529 -0.541 2.831 1.00 98.25 474 GLY A C 1
ATOM 3483 O O . GLY A 1 474 ? 5.983 -1.575 3.212 1.00 98.25 474 GLY A O 1
ATOM 3484 N N . VAL A 1 475 ? 7.538 -0.552 1.957 1.00 98.56 475 VAL A N 1
ATOM 3485 C CA . VAL A 1 475 ? 8.148 -1.805 1.485 1.00 98.56 475 VAL A CA 1
ATOM 3486 C C . VAL A 1 475 ? 8.739 -2.584 2.663 1.00 98.56 475 VAL A C 1
ATOM 3488 O O . VAL A 1 475 ? 8.523 -3.790 2.769 1.00 98.56 475 VAL A O 1
ATOM 3491 N N . LEU A 1 476 ? 9.408 -1.893 3.588 1.00 98.69 476 LEU A N 1
ATOM 3492 C CA . LEU A 1 476 ? 9.937 -2.477 4.816 1.00 98.69 476 LEU A CA 1
ATOM 3493 C C . LEU A 1 476 ? 8.832 -3.095 5.687 1.00 98.69 476 LEU A C 1
ATOM 3495 O O . LEU A 1 476 ? 9.013 -4.222 6.146 1.00 98.69 476 LEU A O 1
ATOM 3499 N N . SER A 1 477 ? 7.675 -2.435 5.840 1.00 98.38 477 SER A N 1
ATOM 3500 C CA . SER A 1 477 ? 6.523 -3.006 6.559 1.00 98.38 477 SER A CA 1
ATOM 3501 C C . SER A 1 477 ? 6.100 -4.361 5.983 1.00 98.38 477 SER A C 1
ATOM 3503 O O . SER A 1 477 ? 5.928 -5.325 6.733 1.00 98.38 477 SER A O 1
ATOM 3505 N N . PHE A 1 478 ? 6.009 -4.460 4.652 1.00 98.62 478 PHE A N 1
ATOM 3506 C CA . PHE A 1 478 ? 5.655 -5.708 3.977 1.00 98.62 478 PHE A CA 1
ATOM 3507 C C . PHE A 1 478 ? 6.725 -6.787 4.185 1.00 98.62 478 PHE A C 1
ATOM 3509 O O . PHE A 1 478 ? 6.400 -7.916 4.555 1.00 98.62 478 PHE A O 1
ATOM 3516 N N . LEU A 1 479 ? 8.006 -6.447 4.007 1.00 98.56 479 LEU A N 1
ATOM 3517 C CA . LEU A 1 479 ? 9.118 -7.383 4.207 1.00 98.56 479 LEU A CA 1
ATOM 3518 C C . LEU A 1 479 ? 9.183 -7.901 5.649 1.00 98.56 479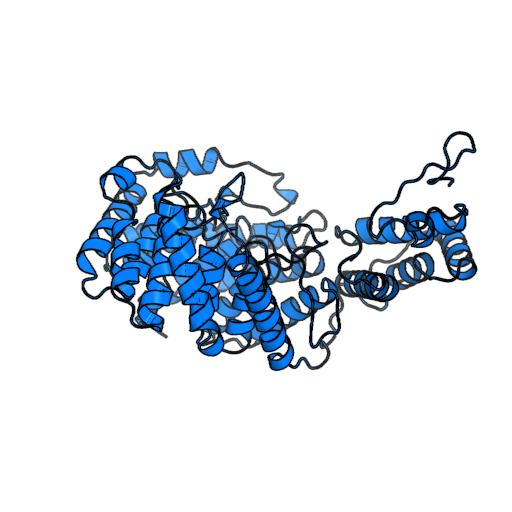 LEU A C 1
ATOM 3520 O O . LEU A 1 479 ? 9.416 -9.093 5.857 1.00 98.56 479 LEU A O 1
ATOM 3524 N N . ARG A 1 480 ? 8.941 -7.031 6.638 1.00 97.62 480 ARG A N 1
ATOM 3525 C CA . ARG A 1 480 ? 8.887 -7.391 8.060 1.00 97.62 480 ARG A CA 1
ATOM 3526 C C . ARG A 1 480 ? 7.794 -8.427 8.316 1.00 97.62 480 ARG A C 1
ATOM 3528 O O . ARG A 1 480 ? 8.080 -9.463 8.906 1.00 97.62 480 ARG A O 1
ATOM 3535 N N . ARG A 1 481 ? 6.576 -8.206 7.809 1.00 96.81 481 ARG A N 1
ATOM 3536 C CA . ARG A 1 481 ? 5.470 -9.174 7.946 1.00 96.81 481 ARG A CA 1
ATOM 3537 C C . ARG A 1 481 ? 5.685 -10.467 7.165 1.00 96.81 481 ARG A C 1
ATOM 3539 O O . ARG A 1 481 ? 5.241 -11.530 7.589 1.00 96.81 481 ARG A O 1
ATOM 3546 N N . LEU A 1 482 ? 6.350 -10.396 6.015 1.00 96.38 482 LEU A N 1
ATOM 3547 C CA . LEU A 1 482 ? 6.686 -11.588 5.241 1.00 96.38 482 LEU A CA 1
ATOM 3548 C C . LEU A 1 482 ? 7.702 -12.468 5.994 1.00 96.38 482 LEU A C 1
ATOM 3550 O O . LEU A 1 482 ? 7.610 -13.701 5.936 1.00 96.38 482 LEU A O 1
ATOM 3554 N N . ALA A 1 483 ? 8.647 -11.841 6.703 1.00 95.88 483 ALA A N 1
ATOM 3555 C CA . ALA A 1 483 ? 9.652 -12.512 7.528 1.00 95.88 483 ALA A CA 1
ATOM 3556 C C . ALA A 1 483 ? 9.062 -13.070 8.823 1.00 95.88 483 ALA A C 1
ATOM 3558 O O . ALA A 1 483 ? 9.386 -14.192 9.208 1.00 95.88 483 ALA A O 1
ATOM 3559 N N . ASP A 1 484 ? 8.170 -12.313 9.451 1.00 93.62 484 ASP A N 1
ATOM 3560 C CA . ASP A 1 484 ? 7.502 -12.669 10.692 1.00 93.62 484 ASP A CA 1
ATOM 3561 C C . ASP A 1 484 ? 5.983 -12.458 10.555 1.00 93.62 484 ASP A C 1
ATOM 3563 O O . ASP A 1 484 ? 5.503 -11.332 10.665 1.00 93.62 484 ASP A O 1
ATOM 3567 N N . PRO A 1 485 ? 5.189 -13.524 10.356 1.00 86.62 485 PRO A N 1
ATOM 3568 C CA . PRO A 1 485 ? 3.736 -13.405 10.243 1.00 86.62 485 PRO A CA 1
ATOM 3569 C C . PRO A 1 485 ? 3.030 -12.876 11.502 1.00 86.62 485 PRO A C 1
ATOM 3571 O O . PRO A 1 485 ? 1.861 -12.501 11.414 1.00 86.62 485 PRO A O 1
ATOM 3574 N N . SER A 1 486 ? 3.697 -12.863 12.665 1.00 87.50 486 SER A N 1
ATOM 3575 C CA . SER A 1 486 ? 3.141 -12.299 13.905 1.00 87.50 486 SER A CA 1
ATOM 3576 C C . SER A 1 486 ? 3.237 -10.773 13.960 1.00 87.50 486 SER A C 1
ATOM 3578 O O . SER A 1 486 ? 2.518 -10.128 14.725 1.00 87.50 486 SER A O 1
ATOM 3580 N N . SER A 1 487 ? 4.079 -10.186 13.108 1.00 91.81 487 SER A N 1
ATOM 3581 C CA . SER A 1 487 ? 4.245 -8.748 13.012 1.00 91.81 487 SER A CA 1
ATOM 3582 C C . SER A 1 487 ? 2.942 -8.054 12.582 1.00 91.81 487 SER A C 1
ATOM 3584 O O . SER A 1 487 ? 2.326 -8.440 11.579 1.00 91.81 487 SER A O 1
ATOM 3586 N N . PRO A 1 488 ? 2.527 -6.980 13.282 1.00 90.44 488 PRO A N 1
ATOM 3587 C CA . PRO A 1 488 ? 1.281 -6.294 12.976 1.00 90.44 488 PRO A CA 1
ATOM 3588 C C . PRO A 1 488 ? 1.365 -5.552 11.639 1.00 90.44 488 PRO A C 1
ATOM 3590 O O . PRO A 1 488 ? 2.416 -5.000 11.273 1.00 90.44 488 PRO A O 1
ATOM 3593 N N . ARG A 1 489 ? 0.224 -5.505 10.941 1.00 93.88 489 ARG A N 1
ATOM 3594 C CA . ARG A 1 489 ? -0.005 -4.603 9.809 1.00 93.88 489 ARG A CA 1
ATOM 3595 C C . ARG A 1 489 ? -0.226 -3.195 10.349 1.00 93.88 489 ARG A C 1
ATOM 3597 O O . ARG A 1 489 ? -1.073 -2.992 11.211 1.00 93.88 489 ARG A O 1
ATOM 3604 N N . LEU A 1 490 ? 0.563 -2.236 9.871 1.00 95.00 490 LEU A N 1
ATOM 3605 C CA . LEU A 1 490 ? 0.466 -0.853 10.337 1.00 95.00 490 LEU A CA 1
ATOM 3606 C C . LEU A 1 490 ? -0.835 -0.195 9.863 1.00 95.00 490 LEU A C 1
ATOM 3608 O O . LEU A 1 490 ? -1.348 -0.539 8.799 1.00 95.00 490 LEU A O 1
ATOM 3612 N N . TRP A 1 491 ? -1.309 0.789 10.635 1.00 95.06 491 TRP A N 1
ATOM 3613 C CA . TRP A 1 491 ? -2.504 1.602 10.342 1.00 95.06 491 TRP A CA 1
ATOM 3614 C C . TRP A 1 491 ? -3.809 0.797 10.263 1.00 95.06 491 TRP A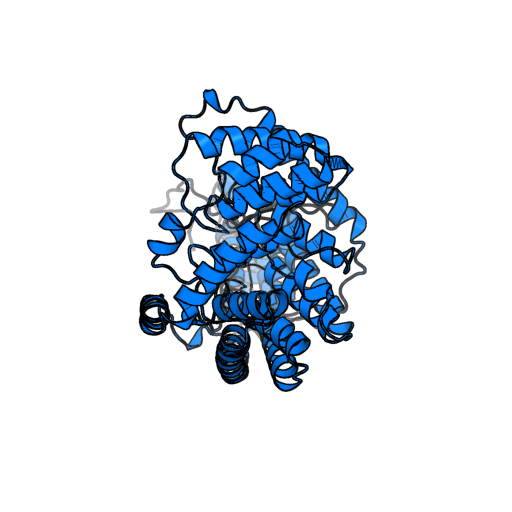 C 1
ATOM 3616 O O . TRP A 1 491 ? -4.754 1.191 9.581 1.00 95.06 491 TRP A O 1
ATOM 3626 N N . MET A 1 492 ? -3.848 -0.332 10.970 1.00 92.94 492 MET A N 1
ATOM 3627 C CA . MET A 1 492 ? -4.987 -1.239 11.066 1.00 92.94 492 MET A CA 1
ATOM 3628 C C . MET A 1 492 ? -5.350 -1.440 12.536 1.00 92.94 492 MET A C 1
ATOM 3630 O O . MET A 1 492 ? -4.460 -1.558 13.366 1.00 92.94 492 MET A O 1
ATOM 3634 N N . ALA A 1 493 ? -6.645 -1.551 12.827 1.00 90.94 493 ALA A N 1
ATOM 3635 C CA . ALA A 1 493 ? -7.218 -1.822 14.145 1.00 90.94 493 ALA A CA 1
ATOM 3636 C C . ALA A 1 493 ? -7.199 -3.316 14.553 1.00 90.94 493 ALA A C 1
ATOM 3638 O O . ALA A 1 493 ? -8.146 -3.827 15.156 1.00 90.94 493 ALA A O 1
ATOM 3639 N N . ASP A 1 494 ? -6.172 -4.067 14.141 1.00 83.12 494 ASP A N 1
ATOM 3640 C CA . ASP A 1 494 ? -6.153 -5.533 14.263 1.00 83.12 494 ASP A CA 1
ATOM 3641 C C . ASP A 1 494 ? -5.696 -6.024 15.646 1.00 83.12 494 ASP A C 1
ATOM 3643 O O . ASP A 1 494 ? -5.964 -7.173 15.998 1.00 83.12 494 ASP A O 1
ATOM 3647 N N . GLY A 1 495 ? -5.045 -5.186 16.462 1.00 70.06 495 GLY A N 1
ATOM 3648 C CA . GLY A 1 495 ? -4.635 -5.567 17.825 1.00 70.06 495 GLY A CA 1
ATOM 3649 C C . GLY A 1 495 ? -5.829 -5.928 18.719 1.00 70.06 495 GLY A C 1
ATOM 3650 O O . GLY A 1 495 ? -5.763 -6.845 19.542 1.00 70.06 495 GLY A O 1
ATOM 3651 N N . ILE A 1 496 ? -6.962 -5.280 18.455 1.00 63.12 496 ILE A N 1
ATOM 3652 C CA . ILE A 1 496 ? -8.264 -5.504 19.091 1.00 63.12 496 ILE A CA 1
ATOM 3653 C C . ILE A 1 496 ? -8.882 -6.852 18.672 1.00 63.12 496 ILE A C 1
ATOM 3655 O O . ILE A 1 496 ? -9.652 -7.465 19.411 1.00 63.12 496 ILE A O 1
ATOM 3659 N N . ALA A 1 497 ? -8.509 -7.365 17.497 1.00 49.94 497 ALA A N 1
ATOM 3660 C CA . ALA A 1 497 ? -9.005 -8.622 16.939 1.00 49.94 497 ALA A CA 1
ATOM 3661 C C . ALA A 1 497 ? -8.379 -9.882 17.564 1.00 49.94 497 ALA A C 1
ATOM 3663 O O . ALA A 1 497 ? -8.732 -11.002 17.190 1.00 49.94 497 ALA A O 1
ATOM 3664 N N . SER A 1 498 ? -7.466 -9.734 18.528 1.00 46.91 498 SER A N 1
ATOM 3665 C CA . SER A 1 498 ? -6.862 -10.849 19.273 1.00 46.91 498 SER A CA 1
ATOM 3666 C C . SER A 1 498 ? -7.881 -11.686 20.070 1.00 46.91 498 SER A C 1
ATOM 3668 O O . SER A 1 498 ? -7.572 -12.815 20.449 1.00 46.91 498 SER A O 1
ATOM 3670 N N . GLY A 1 499 ? -9.112 -11.185 20.247 1.00 44.75 499 GLY A N 1
ATOM 3671 C CA . GLY A 1 499 ? -10.260 -11.923 20.790 1.00 44.75 499 GLY A CA 1
ATOM 3672 C C . GLY A 1 499 ? -11.160 -12.621 19.758 1.00 44.75 499 GLY A C 1
ATOM 3673 O O . GLY A 1 499 ? -12.192 -13.171 20.140 1.00 44.75 499 GLY A O 1
ATOM 3674 N N . TRP A 1 500 ? -10.841 -12.587 18.458 1.00 54.84 500 TRP A N 1
ATOM 3675 C CA . TRP A 1 500 ? -11.662 -13.263 17.445 1.00 54.84 500 TRP A CA 1
ATOM 3676 C C . TRP A 1 500 ? -11.479 -14.784 17.530 1.00 54.84 500 TRP A C 1
ATOM 3678 O O . TRP A 1 500 ? -10.350 -15.238 17.746 1.00 54.84 500 TRP A O 1
ATOM 3688 N N . PRO A 1 501 ? -12.548 -15.583 17.338 1.00 39.56 501 PRO A N 1
ATOM 3689 C CA . PRO A 1 501 ? -12.420 -17.032 17.233 1.00 39.56 501 PRO A CA 1
ATOM 3690 C C . PRO A 1 501 ? -11.338 -17.398 16.208 1.00 39.56 501 PRO A C 1
ATOM 3692 O O . PRO A 1 501 ? -11.246 -16.767 15.150 1.00 39.56 501 PRO A O 1
ATOM 3695 N N . ARG A 1 502 ? -10.483 -18.362 16.567 1.00 42.78 502 ARG A N 1
ATOM 3696 C CA . ARG A 1 502 ? -9.500 -18.942 15.645 1.00 42.78 502 ARG A CA 1
ATOM 3697 C C . ARG A 1 502 ? -10.172 -19.847 14.634 1.00 42.78 502 ARG A C 1
ATOM 3699 O O . ARG A 1 502 ? -11.086 -20.590 15.058 1.00 42.78 502 ARG A O 1
#

Sequence (502 aa):
FELSRCDGVQRYGWSAGYSHVCQRRNEPARVEDDYYSLGATLFHAVTGIDPIVMDQDPEANVAQTLSCLTAVCGAGAPVVGLVRDLLDADPAVRSSAARRLRTTTVLGLGGPAVGSPPDLSLAPILRHTLGVVLGHAEAILAEDVRKHVLPPPVTAYDGLAGLVMELARHPEALTAASQLARLTAFVVKRVEVPPALLYGRTGVSLALQAVASAGGDPALQGIAESILPGEEEIANERRVDVTHGLAGLGLGFLEFAASAPDPEPFLRLADRCAERLLFGEDLIEGNLRALPVGDPAHGISVADGFAHGRAGIAYFLLAHAAQTGYPKSRQRARRMMDQLADLVPDLAGRARSRLARPMAASWCQGLAGIGTALVRGARFFADDRLLTAARTAAAGCRSVAPRVPLVTQCCGLAGIGEFLLDLAIASGDTSHRQDAIEVLHLMLTRSGGPRTAPSFPDATMAATTPCWATGASGVLSFLRRLADPSSPRLWMADGIASGWPR

Radius of gyration: 23.97 Å; chains: 1; bounding box: 54×49×72 Å

pLDDT: mean 92.73, std 9.4, range [39.56, 98.81]

Foldseek 3Di:
DPVQDDPNDGDQDDDAQLFDVCSVVVHDDDPLRVLLNVLQVLLCVQQVAGQFAFAPDPVLSLVLSLVLLCQAQNPPFPNSVLSNQSNDPDSVSSVVSVVVVVVDPDGDRHHGDPDDDPDADLVLALVLLVVVLLVQLVVVLVDDQVPDPDHFQLFCFFGLLVSLQLLLVPPVSLVSSQSSLVSSLVVLVVDDAAQACGRGLLSNLLSLLSSCLSVVPVVSNVSSVVSHDDPVSLVPFLALACGHGLLVSLQSLLSNLLSDPHSVRSLVSNVSSLVCVLPVPVSLVVQLVPDDDDDVLQLWAQQLACGRHLLVNLQSLLLNCLQPVDVSSVVSSVVSLVVLLVCLLVSLVSLLDPNHDLQCLFRNTHLLVNLQSLLSVCQQVVNVSSLVSSVSSLNSNLSSLSSFLACACGRHLLVSLVSLLSSCVSVVPCVSLVSSVVSVSSQQSLFDDDSSNTHGDFPVSHHADSRCGTHSSVVSLSSVCSVPVVRDDPSHSCSSVPPTDD